Protein AF-A0A519L289-F1 (afdb_monomer_lite)

Foldseek 3Di:
DDPADQLLVLLVVADWDWDWADDDVDTDTEIAGPQAASLLVVLLLVVLVVVVFDDPDPHRLLRSLLVVLVVLDVDNSLSSSRSSCLRLLQKDWFAFQAADPDAAQALVDPVSLVVLVVVLVVLVCLVCQLVLLVQLLVLLLQLLVQLVPDDDDSVLSLDCVNRVSNVVSVVSNVVSPHDPVSSNCSSVPDRDDDDRDDRDDDGAYEYAYAPVCLVVPHPSVVSQVSCVVSNRYDYDHDSVVSVLSNQQNVFIEMEGELVSQCVSQPPCSLVNLLSVLQSVLCSGCPNQPGEHAYEYFCLVLVLLLVLDPDSVVVSVVSVVSSCVSHPYHYHHGTDGPSRCSNSLGDPDDQWDWDADPVGDIDIFGDPSNLSNCVVVVHDSVVSRCLVVPDVALDVHPPRHPVNVVVVPDDPVNRVD

Radius of gyration: 27.36 Å; chains: 1; bounding box: 69×48×69 Å

Structure (mmCIF, N/CA/C/O backbone):
data_AF-A0A519L289-F1
#
_entry.id   AF-A0A519L289-F1
#
loop_
_atom_site.group_PDB
_atom_site.id
_atom_site.type_symbol
_atom_site.label_atom_id
_atom_site.label_alt_id
_atom_site.label_comp_id
_atom_site.label_asym_id
_atom_site.label_entity_id
_atom_site.label_seq_id
_atom_site.pdbx_PDB_ins_code
_atom_site.Cartn_x
_atom_site.Cartn_y
_atom_site.Cartn_z
_atom_site.occupancy
_atom_site.B_iso_or_equiv
_atom_site.auth_seq_id
_atom_site.auth_comp_id
_atom_site.auth_asym_id
_atom_site.auth_atom_id
_atom_site.pdbx_PDB_model_num
ATOM 1 N N . MET A 1 1 ? 25.784 -10.382 -25.552 1.00 38.22 1 MET A N 1
ATOM 2 C CA . MET A 1 1 ? 24.881 -9.246 -25.812 1.00 38.22 1 MET A CA 1
ATOM 3 C C . MET A 1 1 ? 23.466 -9.805 -25.763 1.00 38.22 1 MET A C 1
ATOM 5 O O . MET A 1 1 ? 23.050 -10.444 -26.722 1.00 38.22 1 MET A O 1
ATOM 9 N N . ARG A 1 2 ? 22.813 -9.767 -24.593 1.00 38.59 2 ARG A N 1
ATOM 10 C CA . ARG A 1 2 ? 21.426 -10.245 -24.469 1.00 38.59 2 ARG A CA 1
ATOM 11 C C . ARG A 1 2 ? 20.527 -9.239 -25.206 1.00 38.59 2 ARG A C 1
ATOM 13 O O . ARG A 1 2 ? 20.787 -8.045 -25.073 1.00 38.59 2 ARG A O 1
ATOM 20 N N . PRO A 1 3 ? 19.561 -9.675 -26.032 1.00 48.47 3 PRO A N 1
ATOM 21 C CA . PRO A 1 3 ? 18.599 -8.754 -26.621 1.00 48.47 3 PRO A CA 1
ATOM 22 C C . PRO A 1 3 ? 17.762 -8.159 -25.487 1.00 48.47 3 PRO A C 1
ATOM 24 O O . PRO A 1 3 ? 17.042 -8.894 -24.819 1.00 48.47 3 PRO A O 1
ATOM 27 N N . GLN A 1 4 ? 17.911 -6.856 -25.248 1.00 57.19 4 GLN A N 1
ATOM 28 C CA . GLN A 1 4 ? 17.069 -6.120 -24.309 1.00 57.19 4 GLN A CA 1
ATOM 29 C C . GLN A 1 4 ? 15.608 -6.195 -24.792 1.00 57.19 4 GLN A C 1
ATOM 31 O O . GLN A 1 4 ? 15.364 -6.061 -26.001 1.00 57.19 4 GLN A O 1
ATOM 36 N N . PRO A 1 5 ? 14.636 -6.440 -23.903 1.00 57.66 5 PRO A N 1
ATOM 37 C CA . PRO A 1 5 ? 13.228 -6.354 -24.225 1.00 57.66 5 PRO A CA 1
ATOM 38 C C . PRO A 1 5 ? 12.934 -4.936 -24.705 1.00 57.66 5 PRO A C 1
ATOM 40 O O . PRO A 1 5 ? 13.325 -3.950 -24.090 1.00 57.66 5 PRO A O 1
ATOM 43 N N . ARG A 1 6 ? 12.246 -4.854 -25.841 1.00 83.81 6 ARG A N 1
ATOM 44 C CA . ARG A 1 6 ? 11.743 -3.596 -26.385 1.00 83.81 6 ARG A CA 1
ATOM 45 C C . ARG A 1 6 ? 10.299 -3.449 -25.934 1.00 83.81 6 ARG A C 1
ATOM 47 O O . ARG A 1 6 ? 9.391 -3.903 -26.635 1.00 83.81 6 ARG A O 1
ATOM 54 N N . PHE A 1 7 ? 10.086 -2.886 -24.748 1.00 92.44 7 PHE A N 1
ATOM 55 C CA . PHE A 1 7 ? 8.760 -2.548 -24.225 1.00 92.44 7 PHE A CA 1
ATOM 56 C C . PHE A 1 7 ? 7.954 -1.740 -25.244 1.00 92.44 7 PHE A C 1
ATOM 58 O O . PHE A 1 7 ? 6.756 -1.972 -25.387 1.00 92.44 7 PHE A O 1
ATOM 65 N N . ALA A 1 8 ? 8.607 -0.883 -26.032 1.00 91.81 8 ALA A N 1
ATOM 66 C CA . ALA A 1 8 ? 7.981 -0.163 -27.137 1.00 91.81 8 ALA A CA 1
ATOM 67 C C . ALA A 1 8 ? 7.302 -1.098 -28.152 1.00 91.81 8 ALA A C 1
ATOM 69 O O . ALA A 1 8 ? 6.181 -0.831 -28.580 1.00 91.81 8 ALA A O 1
ATOM 70 N N . VAL A 1 9 ? 7.925 -2.231 -28.496 1.00 90.88 9 VAL A N 1
ATOM 71 C CA . VAL A 1 9 ? 7.320 -3.232 -29.389 1.00 90.88 9 VAL A CA 1
ATOM 72 C C . VAL A 1 9 ? 6.119 -3.891 -28.711 1.00 90.88 9 VAL A C 1
ATOM 74 O O . VAL A 1 9 ? 5.055 -3.986 -29.318 1.00 90.88 9 VAL A O 1
ATOM 77 N N . LEU A 1 10 ? 6.245 -4.283 -27.441 1.00 89.56 10 LEU A N 1
ATOM 78 C CA . LEU A 1 10 ? 5.144 -4.900 -26.690 1.00 89.56 10 LEU A CA 1
ATOM 79 C C . LEU A 1 10 ? 3.942 -3.953 -26.562 1.00 89.56 10 LEU A C 1
ATOM 81 O O . LEU A 1 10 ? 2.804 -4.366 -26.774 1.00 89.56 10 LEU A O 1
ATOM 85 N N . ALA A 1 11 ? 4.189 -2.664 -26.327 1.00 89.88 11 ALA A N 1
ATOM 86 C CA . ALA A 1 11 ? 3.152 -1.643 -26.239 1.00 89.88 11 ALA A CA 1
ATOM 87 C C . ALA A 1 11 ? 2.329 -1.513 -27.525 1.00 89.88 11 ALA A C 1
ATOM 89 O O . ALA A 1 11 ? 1.141 -1.199 -27.441 1.00 89.88 11 ALA A O 1
ATOM 90 N N . THR A 1 12 ? 2.907 -1.780 -28.702 1.00 88.06 12 THR A N 1
ATOM 91 C CA . THR A 1 12 ? 2.154 -1.780 -29.971 1.00 88.06 12 THR A CA 1
ATOM 92 C C . THR A 1 12 ? 1.221 -2.981 -30.132 1.00 88.06 12 THR A C 1
ATOM 94 O O . THR A 1 12 ? 0.258 -2.887 -30.888 1.00 88.06 12 THR A O 1
ATOM 97 N N . ALA A 1 13 ? 1.476 -4.085 -29.422 1.00 87.25 13 ALA A N 1
ATOM 98 C CA . ALA A 1 13 ? 0.703 -5.322 -29.526 1.00 87.25 13 ALA A CA 1
ATOM 99 C C . ALA A 1 13 ? -0.449 -5.421 -28.509 1.00 87.25 13 ALA A C 1
ATOM 101 O O . ALA A 1 13 ? -1.345 -6.247 -28.687 1.00 87.25 13 ALA A O 1
ATOM 102 N N . VAL A 1 14 ? -0.440 -4.602 -27.451 1.00 87.81 14 VAL A N 1
ATOM 103 C CA . VAL A 1 14 ? -1.492 -4.612 -26.424 1.00 87.81 14 VAL A CA 1
ATOM 104 C C . VAL A 1 14 ? -2.825 -4.137 -26.993 1.00 87.81 14 VAL A C 1
ATOM 106 O O . VAL A 1 14 ? -2.904 -3.090 -27.641 1.00 87.81 14 VAL A O 1
ATOM 109 N N . ARG A 1 15 ? -3.881 -4.911 -26.717 1.00 90.75 15 ARG A N 1
ATOM 110 C CA . ARG A 1 15 ? -5.258 -4.546 -27.055 1.00 90.75 15 ARG A CA 1
ATOM 111 C C . ARG A 1 15 ? -5.734 -3.408 -26.170 1.00 90.75 15 ARG A C 1
ATOM 113 O O . ARG A 1 15 ? -5.501 -3.407 -24.964 1.00 90.75 15 ARG A O 1
ATOM 120 N N . ARG A 1 16 ? -6.387 -2.436 -26.797 1.00 92.12 16 ARG A N 1
ATOM 121 C CA . ARG A 1 16 ? -6.872 -1.225 -26.148 1.00 92.12 16 ARG A CA 1
ATOM 122 C C . ARG A 1 16 ? -8.263 -0.906 -26.663 1.00 92.12 16 ARG A C 1
ATOM 124 O O . ARG A 1 16 ? -8.524 -1.072 -27.855 1.00 92.12 16 ARG A O 1
ATOM 131 N N . SER A 1 17 ? -9.114 -0.425 -25.776 1.00 90.44 17 SER A N 1
ATOM 132 C CA . SER A 1 17 ? -10.493 -0.048 -26.066 1.00 90.44 17 SER A CA 1
ATOM 133 C C . SER A 1 17 ? -10.760 1.363 -25.563 1.00 90.44 17 SER A C 1
ATOM 135 O O . SER A 1 17 ? -10.142 1.813 -24.598 1.00 90.44 17 SER A O 1
ATOM 137 N N . VAL A 1 18 ? -11.668 2.068 -26.234 1.00 91.50 18 VAL A N 1
ATOM 138 C CA . VAL A 1 18 ? -12.177 3.346 -25.732 1.00 91.50 18 VAL A CA 1
ATOM 139 C C . VAL A 1 18 ? -13.091 3.053 -24.547 1.00 91.50 18 VAL A C 1
ATOM 141 O O . VAL A 1 18 ? -13.967 2.195 -24.650 1.00 91.50 18 VAL A O 1
ATOM 144 N N . ARG A 1 19 ? -12.865 3.748 -23.434 1.00 88.50 19 ARG A N 1
ATOM 145 C CA . ARG A 1 19 ? -13.715 3.739 -22.242 1.00 88.50 19 ARG A CA 1
ATOM 146 C C . ARG A 1 19 ? -14.268 5.138 -21.995 1.00 88.50 19 ARG A C 1
ATOM 148 O O . ARG A 1 19 ? -13.546 6.119 -22.175 1.00 88.50 19 ARG A O 1
ATOM 155 N N . GLU A 1 20 ? -15.531 5.221 -21.589 1.00 90.00 20 GLU A N 1
ATOM 156 C CA . GLU A 1 20 ? -16.159 6.467 -21.143 1.00 90.00 20 GLU A CA 1
ATOM 157 C C . GLU A 1 20 ? -15.975 6.604 -19.631 1.00 90.00 20 GLU A C 1
ATOM 159 O O . GLU A 1 20 ? -16.410 5.745 -18.874 1.00 90.00 20 GLU A O 1
ATOM 164 N N . ILE A 1 21 ? -15.327 7.681 -19.196 1.00 88.50 21 ILE A N 1
ATOM 165 C CA . ILE A 1 21 ? -15.011 7.936 -17.790 1.00 88.50 21 ILE A CA 1
ATOM 166 C C . ILE A 1 21 ? -15.778 9.167 -17.316 1.00 88.50 21 ILE A C 1
ATOM 168 O O . ILE A 1 21 ? -15.674 10.249 -17.910 1.00 88.50 21 ILE A O 1
ATOM 172 N N . GLU A 1 22 ? -16.536 9.021 -16.228 1.00 86.62 22 GLU A N 1
ATOM 173 C CA . GLU A 1 22 ? -17.243 10.132 -15.598 1.00 86.62 22 GLU A CA 1
ATOM 174 C C . GLU A 1 22 ? -16.278 10.982 -14.763 1.00 86.62 22 GLU A C 1
ATOM 176 O O . GLU A 1 22 ? -15.538 10.516 -13.906 1.00 86.62 22 GLU A O 1
ATOM 181 N N . ARG A 1 23 ? -16.272 12.285 -15.023 1.00 83.62 23 ARG A N 1
ATOM 182 C CA . ARG A 1 23 ? -15.476 13.289 -14.312 1.00 83.62 23 ARG A CA 1
ATOM 183 C C . ARG A 1 23 ? -16.412 14.356 -13.767 1.00 83.62 23 ARG A C 1
ATOM 185 O O . ARG A 1 23 ? -17.561 14.454 -14.189 1.00 83.62 23 ARG A O 1
ATOM 192 N N . ALA A 1 24 ? -15.908 15.216 -12.879 1.00 80.00 24 ALA A N 1
ATOM 193 C CA . ALA A 1 24 ? -16.676 16.312 -12.282 1.00 80.00 24 ALA A CA 1
ATOM 194 C C . ALA A 1 24 ? -17.359 17.205 -13.347 1.00 80.00 24 ALA A C 1
ATOM 196 O O . ALA A 1 24 ? -16.771 18.159 -13.856 1.00 80.00 24 ALA A O 1
ATOM 197 N N . GLY A 1 25 ? -18.610 16.872 -13.684 1.00 80.69 25 GLY A N 1
ATOM 198 C CA . GLY A 1 25 ? -19.451 17.569 -14.656 1.00 80.69 25 GLY A CA 1
ATOM 199 C C . GLY A 1 25 ? -19.248 17.214 -16.137 1.00 80.69 25 GLY A C 1
ATOM 200 O O . GLY A 1 25 ? -19.770 17.949 -16.976 1.00 80.69 25 GLY A O 1
ATOM 201 N N . ARG A 1 26 ? -18.509 16.152 -16.495 1.00 87.88 26 ARG A N 1
ATOM 202 C CA . ARG A 1 26 ? -18.347 15.725 -17.902 1.00 87.88 26 ARG A CA 1
ATOM 203 C C . ARG A 1 26 ? -17.992 14.245 -18.042 1.00 87.88 26 ARG A C 1
ATOM 205 O O . ARG A 1 26 ? -17.313 13.706 -17.180 1.00 87.88 26 ARG A O 1
ATOM 212 N N . LEU A 1 27 ? -18.356 13.646 -19.171 1.00 89.00 27 LEU A N 1
ATOM 213 C CA . LEU A 1 27 ? -17.805 12.367 -19.626 1.00 89.00 27 LEU A CA 1
ATOM 214 C C . LEU A 1 27 ? -16.598 12.636 -20.530 1.00 89.00 27 LEU A C 1
ATOM 216 O O . LEU A 1 27 ? -16.619 13.586 -21.319 1.00 89.00 27 LEU A O 1
ATOM 220 N N . ILE A 1 28 ? -15.548 11.832 -20.394 1.00 90.44 28 ILE A N 1
ATOM 221 C CA . ILE A 1 28 ? -14.391 11.837 -21.295 1.00 90.44 28 ILE A CA 1
ATOM 222 C C . ILE A 1 28 ? -14.197 10.444 -21.890 1.00 90.44 28 ILE A C 1
ATOM 224 O O . ILE A 1 28 ? -14.422 9.448 -21.211 1.00 90.44 28 ILE A O 1
ATOM 228 N N . GLU A 1 29 ? -13.757 10.374 -23.141 1.00 91.88 29 GLU A N 1
ATOM 229 C CA . GLU A 1 29 ? -13.362 9.120 -23.782 1.00 91.88 29 GLU A CA 1
ATOM 230 C C . GLU A 1 29 ? -11.849 8.934 -23.640 1.00 91.88 29 GLU A C 1
ATOM 232 O O . GLU A 1 29 ? -11.074 9.840 -23.950 1.00 91.88 29 GLU A O 1
ATOM 237 N N . VAL A 1 30 ? -11.417 7.768 -23.158 1.00 92.31 30 VAL A N 1
ATOM 238 C CA . VAL A 1 30 ? -9.998 7.453 -22.960 1.00 92.31 30 VAL A CA 1
ATOM 239 C C . VAL A 1 30 ? -9.682 6.092 -23.565 1.00 92.31 30 VAL A C 1
ATOM 241 O O . VAL A 1 30 ? -10.323 5.092 -23.252 1.00 92.31 30 VAL A O 1
ATOM 244 N N . LEU A 1 31 ? -8.662 6.034 -24.424 1.00 93.38 31 LEU A N 1
ATOM 245 C CA . LEU A 1 31 ? -8.140 4.776 -24.954 1.00 93.38 31 LEU A CA 1
ATOM 246 C C . LEU A 1 31 ? -7.186 4.133 -23.934 1.00 93.38 31 LEU A C 1
ATOM 248 O O . LEU A 1 31 ? -6.088 4.644 -23.698 1.00 93.38 31 LEU A O 1
ATOM 252 N N . THR A 1 32 ? -7.542 2.984 -23.364 1.00 92.06 32 THR A N 1
ATOM 253 C CA . THR A 1 32 ? -6.724 2.270 -22.361 1.00 92.06 32 THR A CA 1
ATOM 254 C C . THR A 1 32 ? -6.637 0.773 -22.656 1.00 92.06 32 THR A C 1
ATOM 256 O O . THR A 1 32 ? -7.392 0.276 -23.494 1.00 92.06 32 THR A O 1
ATOM 259 N N . PRO A 1 33 ? -5.673 0.040 -22.066 1.00 91.44 33 PRO A N 1
ATOM 260 C CA . PRO A 1 33 ? -5.675 -1.421 -22.111 1.00 91.44 33 PRO A CA 1
ATOM 261 C C . PRO A 1 33 ? -7.005 -2.014 -21.623 1.00 91.44 33 PRO A C 1
ATOM 263 O O . PRO A 1 33 ? -7.612 -1.502 -20.685 1.00 91.44 33 PRO A O 1
ATOM 266 N N . GLU A 1 34 ? -7.468 -3.083 -22.278 1.00 89.25 34 GLU A N 1
ATOM 267 C CA . GLU A 1 34 ? -8.793 -3.682 -22.012 1.00 89.25 34 GLU A CA 1
ATOM 268 C C . GLU A 1 34 ? -8.956 -4.158 -20.554 1.00 89.25 34 GLU A C 1
ATOM 270 O O . GLU A 1 34 ? -10.059 -4.126 -20.010 1.00 89.25 34 GLU A O 1
ATOM 275 N N . ASP A 1 35 ? -7.857 -4.576 -19.927 1.00 86.31 35 ASP A N 1
ATOM 276 C CA . ASP A 1 35 ? -7.769 -5.124 -18.572 1.00 86.31 35 ASP A CA 1
ATOM 277 C C . ASP A 1 35 ? -7.674 -4.060 -17.464 1.00 86.31 35 ASP A C 1
ATOM 279 O O . ASP A 1 35 ? -7.650 -4.401 -16.281 1.00 86.31 35 ASP A O 1
ATOM 283 N N . TRP A 1 36 ? -7.614 -2.773 -17.812 1.00 91.50 36 TRP A N 1
ATOM 284 C CA . TRP A 1 36 ? -7.616 -1.695 -16.825 1.00 91.50 36 TRP A CA 1
ATOM 285 C C . TRP A 1 36 ? -9.031 -1.404 -16.335 1.00 91.50 36 TRP A C 1
ATOM 287 O O . TRP A 1 36 ? -9.949 -1.290 -17.139 1.00 91.50 36 TRP A O 1
ATOM 297 N N . SER A 1 37 ? -9.187 -1.221 -15.024 1.00 91.31 37 SER A N 1
ATOM 298 C CA . SER A 1 37 ? -10.414 -0.679 -14.435 1.00 91.31 37 SER A CA 1
ATOM 299 C C . SER A 1 37 ? -10.574 0.813 -14.737 1.00 91.31 37 SER A C 1
ATOM 301 O O . SER A 1 37 ? -9.604 1.518 -15.056 1.00 91.31 37 SER A O 1
ATOM 303 N N . ASP A 1 38 ? -11.789 1.319 -14.574 1.00 91.44 38 ASP A N 1
ATOM 304 C CA . ASP A 1 38 ? -12.107 2.739 -14.679 1.00 91.44 38 ASP A CA 1
ATOM 305 C C . ASP A 1 38 ? -11.358 3.531 -13.605 1.00 91.44 38 ASP A C 1
ATOM 307 O O . ASP A 1 38 ? -10.685 4.508 -13.925 1.00 91.44 38 ASP A O 1
ATOM 311 N N . ALA A 1 39 ? -11.306 3.030 -12.365 1.00 91.00 39 ALA A N 1
ATOM 312 C CA . ALA A 1 39 ? -10.532 3.655 -11.287 1.00 91.00 39 ALA A CA 1
ATOM 313 C C . ALA A 1 39 ? -9.026 3.761 -11.610 1.00 91.00 39 ALA A C 1
ATOM 315 O O . ALA A 1 39 ? -8.376 4.761 -11.293 1.00 91.00 39 ALA A O 1
ATOM 316 N N . ARG A 1 40 ? -8.453 2.743 -12.269 1.00 93.50 40 ARG A N 1
ATOM 317 C CA . ARG A 1 40 ? -7.058 2.778 -12.736 1.00 93.50 40 ARG A CA 1
ATOM 318 C C . ARG A 1 40 ? -6.884 3.819 -13.839 1.00 93.50 40 ARG A C 1
ATOM 320 O O . ARG A 1 40 ? -5.917 4.579 -13.817 1.00 93.50 40 ARG A O 1
ATOM 327 N N . THR A 1 41 ? -7.818 3.863 -14.785 1.00 93.62 41 THR A N 1
ATOM 328 C CA . THR A 1 41 ? -7.829 4.836 -15.884 1.00 93.62 41 THR A CA 1
ATOM 329 C C . THR A 1 41 ? -7.925 6.271 -15.358 1.00 93.62 41 THR A C 1
ATOM 331 O O . THR A 1 41 ? -7.112 7.116 -15.733 1.00 93.62 41 THR A O 1
ATOM 334 N N . GLU A 1 42 ? -8.848 6.538 -14.435 1.00 93.25 42 GLU A N 1
ATOM 335 C CA . GLU A 1 42 ? -9.005 7.827 -13.759 1.00 93.25 42 GLU A CA 1
ATOM 336 C C . GLU A 1 42 ? -7.724 8.266 -13.054 1.00 93.25 42 GLU A C 1
ATOM 338 O O . GLU A 1 42 ? -7.288 9.401 -13.245 1.00 93.25 42 GLU A O 1
ATOM 343 N N . ALA A 1 43 ? -7.073 7.359 -12.320 1.00 95.00 43 ALA A N 1
ATOM 344 C CA . ALA A 1 43 ? -5.831 7.656 -11.612 1.00 95.00 43 ALA A CA 1
ATOM 345 C C . ALA A 1 43 ? -4.689 8.078 -12.551 1.00 95.00 43 ALA A C 1
ATOM 347 O O . ALA A 1 43 ? -3.848 8.903 -12.182 1.00 95.00 43 ALA A O 1
ATOM 348 N N . TRP A 1 44 ? -4.639 7.536 -13.772 1.00 95.81 44 TRP A N 1
ATOM 349 C CA . TRP A 1 44 ? -3.681 7.983 -14.785 1.00 95.81 44 TRP A CA 1
ATOM 350 C C . TRP A 1 44 ? -4.029 9.353 -15.364 1.00 95.81 44 TRP A C 1
ATOM 352 O O . TRP A 1 44 ? -3.125 10.158 -15.591 1.00 95.81 44 TRP A O 1
ATOM 362 N N . VAL A 1 45 ? -5.313 9.637 -15.585 1.00 93.75 45 VAL A N 1
ATOM 363 C CA . VAL A 1 45 ? -5.769 10.961 -16.036 1.00 93.75 45 VAL A CA 1
ATOM 364 C C . VAL A 1 45 ? -5.481 12.020 -14.967 1.00 93.75 45 VAL A C 1
ATOM 366 O O . VAL A 1 45 ? -4.991 13.099 -15.296 1.00 93.75 45 VAL A O 1
ATOM 369 N N . ASP A 1 46 ? -5.721 11.708 -13.692 1.00 94.50 46 ASP A N 1
ATOM 370 C CA . ASP A 1 46 ? -5.426 12.595 -12.561 1.00 94.50 46 ASP A CA 1
ATOM 371 C C . ASP A 1 46 ? -3.936 12.873 -12.427 1.00 94.50 46 ASP A C 1
ATOM 373 O O . ASP A 1 46 ? -3.531 14.024 -12.267 1.00 94.50 46 ASP A O 1
ATOM 377 N N . TRP A 1 47 ? -3.109 11.840 -12.569 1.00 95.81 47 TRP A N 1
ATOM 378 C CA . TRP A 1 47 ? -1.663 12.010 -12.615 1.00 95.81 47 TRP A CA 1
ATOM 379 C C . TRP A 1 47 ? -1.227 12.892 -13.782 1.00 95.81 47 TRP A C 1
ATOM 381 O O . TRP A 1 47 ? -0.440 13.815 -13.581 1.00 95.81 47 TRP A O 1
ATOM 391 N N . ALA A 1 48 ? -1.753 12.657 -14.985 1.00 94.88 48 ALA A N 1
ATOM 392 C CA . ALA A 1 48 ? -1.412 13.466 -16.146 1.00 94.88 48 ALA A CA 1
ATOM 393 C C . ALA A 1 48 ? -1.789 14.943 -15.933 1.00 94.88 48 ALA A C 1
ATOM 395 O O . ALA A 1 48 ? -0.979 15.826 -16.215 1.00 94.88 48 ALA A O 1
ATOM 396 N N . ALA A 1 49 ? -2.957 15.210 -15.344 1.00 93.81 49 ALA A N 1
ATOM 397 C CA . ALA A 1 49 ? -3.374 16.554 -14.958 1.00 93.81 49 ALA A CA 1
ATOM 398 C C . ALA A 1 49 ? -2.442 17.180 -13.911 1.00 93.81 49 ALA A C 1
ATOM 400 O O . ALA A 1 49 ? -2.008 18.316 -14.077 1.00 93.81 49 ALA A O 1
ATOM 401 N N . ALA A 1 50 ? -2.096 16.436 -12.858 1.00 94.44 50 ALA A N 1
ATOM 402 C CA . ALA A 1 50 ? -1.214 16.905 -11.790 1.00 94.44 50 ALA A CA 1
ATOM 403 C C . ALA A 1 50 ? 0.223 17.186 -12.266 1.00 94.44 50 ALA A C 1
ATOM 405 O O . ALA A 1 50 ? 0.941 17.948 -11.624 1.00 94.44 50 ALA A O 1
ATOM 406 N N . GLN A 1 51 ? 0.651 16.569 -13.371 1.00 94.12 51 GLN A N 1
ATOM 407 C CA . GLN A 1 51 ? 1.968 16.762 -13.986 1.00 94.12 51 GLN A CA 1
ATOM 408 C C . GLN A 1 51 ? 1.962 17.784 -15.139 1.00 94.12 51 GLN A C 1
ATOM 410 O O . GLN A 1 51 ? 2.958 17.890 -15.868 1.00 94.12 51 GLN A O 1
ATOM 415 N N . ASP A 1 52 ? 0.855 18.507 -15.346 1.00 94.75 52 ASP A N 1
ATOM 416 C CA . ASP A 1 52 ? 0.663 19.419 -16.480 1.00 94.75 52 ASP A CA 1
ATOM 417 C C . ASP A 1 52 ? 1.007 18.742 -17.827 1.00 94.75 52 ASP A C 1
ATOM 419 O O . ASP A 1 52 ? 1.749 19.279 -18.662 1.00 94.75 52 ASP A O 1
ATOM 423 N N . LEU A 1 53 ? 0.558 17.496 -18.010 1.00 94.81 53 LEU A N 1
ATOM 424 C CA . LEU A 1 53 ? 0.709 16.728 -19.248 1.00 94.81 53 LEU A CA 1
ATOM 425 C C . LEU A 1 53 ? -0.516 16.929 -20.164 1.00 94.81 53 LEU A C 1
ATOM 427 O O . LEU A 1 53 ? -1.573 17.338 -19.684 1.00 94.81 53 LEU A O 1
ATOM 431 N N . PRO A 1 54 ? -0.397 16.672 -21.481 1.00 90.25 54 PRO A N 1
ATOM 432 C CA . PRO A 1 54 ? -1.512 16.821 -22.418 1.00 90.25 54 PRO A CA 1
ATOM 433 C C . PRO A 1 54 ? -2.723 15.951 -22.046 1.00 90.25 54 PRO A C 1
ATOM 435 O O . PRO A 1 54 ? -2.561 14.781 -21.696 1.00 90.25 54 PRO A O 1
ATOM 438 N N . LEU A 1 55 ? -3.927 16.528 -22.144 1.00 86.38 55 LEU A N 1
ATOM 439 C CA . LEU A 1 55 ? -5.213 15.881 -21.819 1.00 86.38 55 LEU A CA 1
ATOM 440 C C . LEU A 1 55 ? -6.274 16.038 -22.924 1.00 86.38 55 LEU A C 1
ATOM 442 O O . LEU A 1 55 ? -7.443 15.729 -22.706 1.00 86.38 55 LEU A O 1
ATOM 446 N N . ASP A 1 56 ? -5.901 16.597 -24.070 1.00 82.06 56 ASP A N 1
ATOM 447 C CA . ASP A 1 56 ? -6.800 17.042 -25.138 1.00 82.06 56 ASP A CA 1
ATOM 448 C C . ASP A 1 56 ? -6.762 16.165 -26.400 1.00 82.06 56 ASP A C 1
ATOM 450 O O . ASP A 1 56 ? -7.606 16.339 -27.279 1.00 82.06 56 ASP A O 1
ATOM 454 N N . GLY A 1 57 ? -5.823 15.219 -26.490 1.00 79.31 57 GLY A N 1
ATOM 455 C CA . GLY A 1 57 ? -5.712 14.283 -27.608 1.00 79.31 57 GLY A CA 1
ATOM 456 C C . GLY A 1 57 ? -6.611 13.046 -27.505 1.00 79.31 57 GLY A C 1
ATOM 457 O O . GLY A 1 57 ? -7.081 12.670 -26.432 1.00 79.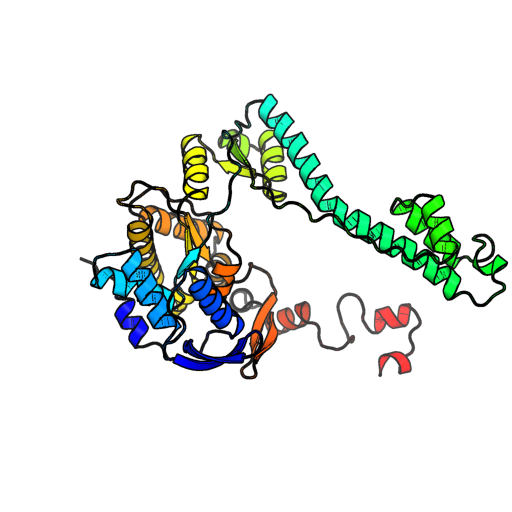31 57 GLY A O 1
ATOM 458 N N . GLU A 1 58 ? -6.800 12.369 -28.645 1.00 82.06 58 GLU A N 1
ATOM 459 C CA . GLU A 1 58 ? -7.600 11.134 -28.768 1.00 82.06 58 GLU A CA 1
ATOM 460 C C . GLU A 1 58 ? -6.988 9.945 -27.997 1.00 82.06 58 GLU A C 1
ATOM 462 O O . GLU A 1 58 ? -7.697 9.041 -27.557 1.00 82.06 58 GLU A O 1
ATOM 467 N N . ASP A 1 59 ? -5.662 9.936 -27.812 1.00 89.50 59 ASP A N 1
ATOM 468 C CA . ASP A 1 59 ? -4.922 8.915 -27.060 1.00 89.50 59 ASP A CA 1
ATOM 469 C C . ASP A 1 59 ? -4.139 9.559 -25.906 1.00 89.50 59 ASP A C 1
ATOM 471 O O . ASP A 1 59 ? -2.902 9.554 -25.865 1.00 89.50 59 ASP A O 1
ATOM 475 N N . LEU A 1 60 ? -4.898 10.123 -24.965 1.00 91.44 60 LEU A N 1
ATOM 476 C CA . LEU A 1 60 ? -4.408 10.869 -23.805 1.00 91.44 60 LEU A CA 1
ATOM 477 C C . LEU A 1 60 ? -3.289 10.141 -23.054 1.00 91.44 60 LEU A C 1
ATOM 479 O O . LEU A 1 60 ? -2.237 10.720 -22.801 1.00 91.44 60 LEU A O 1
ATOM 483 N N . ILE A 1 61 ? -3.477 8.857 -22.728 1.00 92.19 61 ILE A N 1
ATOM 484 C CA . ILE A 1 61 ? -2.490 8.083 -21.962 1.00 92.19 61 ILE A CA 1
ATOM 485 C C . ILE A 1 61 ? -1.174 7.944 -22.730 1.00 92.19 61 ILE A C 1
ATOM 487 O O . ILE A 1 61 ? -0.101 8.112 -22.144 1.00 92.19 61 ILE A O 1
ATOM 491 N N . SER A 1 62 ? -1.220 7.665 -24.038 1.00 92.19 62 SER A N 1
ATOM 492 C CA . SER A 1 62 ? 0.011 7.555 -24.831 1.00 92.19 62 SER A CA 1
ATOM 493 C C . SER A 1 62 ? 0.694 8.907 -25.007 1.00 92.19 62 SER A C 1
ATOM 495 O O . SER A 1 62 ? 1.922 8.974 -24.986 1.00 92.19 62 SER A O 1
ATOM 497 N N . GLU A 1 63 ? -0.070 9.983 -25.192 1.00 94.19 63 GLU A N 1
ATOM 498 C CA . GLU A 1 63 ? 0.472 11.337 -25.309 1.00 94.19 63 GLU A CA 1
ATOM 499 C C . GLU A 1 63 ? 1.122 11.802 -24.010 1.00 94.19 63 GLU A C 1
ATOM 501 O O . GLU A 1 63 ? 2.302 12.156 -24.031 1.00 94.19 63 GLU A O 1
ATOM 506 N N . ALA A 1 64 ? 0.420 11.689 -22.881 1.00 95.44 64 ALA A N 1
ATOM 507 C CA . ALA A 1 64 ? 0.955 11.999 -21.562 1.00 95.44 64 ALA A CA 1
ATOM 508 C C . ALA A 1 64 ? 2.227 11.190 -21.266 1.00 95.44 64 ALA A C 1
ATOM 510 O O . ALA A 1 64 ? 3.235 11.761 -20.851 1.00 95.44 64 ALA A O 1
ATOM 511 N N . SER A 1 65 ? 2.227 9.885 -21.565 1.00 95.38 65 SER A N 1
ATOM 512 C CA . SER A 1 65 ? 3.396 9.015 -21.371 1.00 95.38 65 SER A CA 1
ATOM 513 C C . SER A 1 65 ? 4.595 9.445 -22.220 1.00 95.38 65 SER A C 1
ATOM 515 O O . SER A 1 65 ? 5.716 9.509 -21.716 1.00 95.38 65 SER A O 1
ATOM 517 N N . ARG A 1 66 ? 4.381 9.780 -23.502 1.00 95.38 66 ARG A N 1
ATOM 518 C CA . ARG A 1 66 ? 5.448 10.269 -24.395 1.00 95.38 66 ARG A CA 1
ATOM 519 C C . ARG A 1 66 ? 5.992 11.618 -23.945 1.00 95.38 66 ARG A C 1
ATOM 521 O O . ARG A 1 66 ? 7.205 11.798 -23.918 1.00 95.38 66 ARG A O 1
ATOM 528 N N . THR A 1 67 ? 5.119 12.558 -23.582 1.00 96.12 67 THR A N 1
ATOM 529 C CA . THR A 1 67 ? 5.534 13.881 -23.103 1.00 96.12 67 THR A CA 1
ATOM 530 C C . THR A 1 67 ? 6.291 13.775 -21.786 1.00 96.12 67 THR A C 1
ATOM 532 O O . THR A 1 67 ? 7.328 14.416 -21.638 1.00 96.12 67 THR A O 1
ATOM 535 N N . PHE A 1 68 ? 5.829 12.940 -20.852 1.00 95.38 68 PHE A N 1
ATOM 536 C CA . PHE A 1 68 ? 6.557 12.659 -19.619 1.00 95.38 68 PHE A CA 1
ATOM 537 C C . PHE A 1 68 ? 7.946 12.090 -19.918 1.00 95.38 68 PHE A C 1
ATOM 539 O O . PHE A 1 68 ? 8.937 12.601 -19.399 1.00 95.38 68 PHE A O 1
ATOM 546 N N . ALA A 1 69 ? 8.035 11.077 -20.782 1.00 95.31 69 ALA A N 1
ATOM 547 C CA . ALA A 1 69 ? 9.306 10.439 -21.090 1.00 95.31 69 ALA A CA 1
ATOM 548 C C . ALA A 1 69 ? 10.296 11.394 -21.771 1.00 95.31 69 ALA A C 1
ATOM 550 O O . ALA A 1 69 ? 11.450 11.461 -21.361 1.00 95.31 69 ALA A O 1
ATOM 551 N N . ALA A 1 70 ? 9.835 12.201 -22.730 1.00 94.81 70 ALA A N 1
ATOM 552 C CA . ALA A 1 70 ? 10.660 13.202 -23.406 1.00 94.81 70 ALA A CA 1
ATOM 553 C C . ALA A 1 70 ? 11.162 14.317 -22.467 1.00 94.81 70 ALA A C 1
ATOM 555 O O . ALA A 1 70 ? 12.207 14.910 -22.723 1.00 94.81 70 ALA A O 1
ATOM 556 N N . ARG A 1 71 ? 10.439 14.616 -21.374 1.00 94.06 71 ARG A N 1
ATOM 557 C CA . ARG A 1 71 ? 10.902 15.566 -20.343 1.00 94.06 71 ARG A CA 1
ATOM 558 C C . ARG A 1 71 ? 12.077 15.021 -19.529 1.00 94.06 71 ARG A C 1
ATOM 560 O O . ARG A 1 71 ? 12.899 15.812 -19.082 1.00 94.06 71 ARG A O 1
ATOM 567 N N . HIS A 1 72 ? 12.135 13.706 -19.324 1.00 91.12 72 HIS A N 1
ATOM 568 C CA . HIS A 1 72 ? 13.132 13.062 -18.461 1.00 91.12 72 HIS A CA 1
ATOM 569 C C . HIS A 1 72 ? 14.292 12.447 -19.243 1.00 91.12 72 HIS A C 1
ATOM 571 O O . HIS A 1 72 ? 15.376 12.284 -18.695 1.00 91.12 72 HIS A O 1
ATOM 577 N N . CYS A 1 73 ? 14.090 12.119 -20.520 1.00 89.94 73 CYS A N 1
ATOM 578 C CA . CYS A 1 73 ? 15.101 11.490 -21.351 1.00 89.94 73 CYS A CA 1
ATOM 579 C C . CYS A 1 73 ? 15.211 12.191 -22.717 1.00 89.94 73 CYS A C 1
ATOM 581 O O . CYS A 1 73 ? 14.234 12.210 -23.470 1.00 89.94 73 CYS A O 1
ATOM 583 N N . PRO A 1 74 ? 16.386 12.752 -23.064 1.00 87.25 74 PRO A N 1
ATOM 584 C CA . PRO A 1 74 ? 16.604 13.380 -24.364 1.00 87.25 74 PRO A CA 1
ATOM 585 C C . PRO A 1 74 ? 16.825 12.369 -25.502 1.00 87.25 74 PRO A C 1
ATOM 587 O O . PRO A 1 74 ? 16.666 12.734 -26.665 1.00 87.25 74 PRO A O 1
ATOM 590 N N . ASP A 1 75 ? 17.209 11.122 -25.199 1.00 91.62 75 ASP A N 1
ATOM 591 C CA . ASP A 1 75 ? 17.340 10.065 -26.207 1.00 91.62 75 ASP A CA 1
ATOM 592 C C . ASP A 1 75 ? 15.950 9.550 -26.603 1.00 91.62 75 ASP A C 1
ATOM 594 O O . ASP A 1 75 ? 15.219 8.996 -25.783 1.00 91.62 75 ASP A O 1
ATOM 598 N N . GLU A 1 76 ? 15.576 9.726 -27.873 1.00 91.69 76 GLU A N 1
ATOM 599 C CA . GLU A 1 76 ? 14.243 9.361 -28.368 1.00 91.69 76 GLU A CA 1
ATOM 600 C C . GLU A 1 76 ? 13.942 7.859 -28.252 1.00 91.69 76 GLU A C 1
ATOM 602 O O . GLU A 1 76 ? 12.789 7.477 -28.044 1.00 91.69 76 GLU A O 1
ATOM 607 N N . GLY A 1 77 ? 14.957 6.998 -28.380 1.00 91.81 77 GLY A N 1
ATOM 608 C CA . GLY A 1 77 ? 14.796 5.551 -28.266 1.00 91.81 77 GLY A CA 1
ATOM 609 C C . GLY A 1 77 ? 14.501 5.140 -26.828 1.00 91.81 77 GLY A C 1
ATOM 610 O O . GLY A 1 77 ? 13.535 4.422 -26.576 1.00 91.81 77 GLY A O 1
ATOM 611 N N . VAL A 1 78 ? 15.286 5.652 -25.881 1.00 91.62 78 VAL A N 1
ATOM 612 C CA . VAL A 1 78 ? 15.084 5.411 -24.445 1.00 91.62 78 VAL A CA 1
ATOM 613 C C . VAL A 1 78 ? 13.775 6.043 -23.963 1.00 91.62 78 VAL A C 1
ATOM 615 O O . VAL A 1 78 ? 13.021 5.401 -23.232 1.00 91.62 78 VAL A O 1
ATOM 618 N N . ALA A 1 79 ? 13.433 7.248 -24.430 1.00 94.56 79 ALA A N 1
ATOM 619 C CA . ALA A 1 79 ? 12.154 7.888 -24.129 1.00 94.56 79 ALA A CA 1
ATOM 620 C C . ALA A 1 79 ? 10.958 7.068 -24.649 1.00 94.56 79 ALA A C 1
ATOM 622 O O . ALA A 1 79 ? 9.940 6.958 -23.964 1.00 94.56 79 ALA A O 1
ATOM 623 N N . ALA A 1 80 ? 11.068 6.454 -25.831 1.00 95.06 80 ALA A N 1
ATOM 624 C CA . ALA A 1 80 ? 10.026 5.577 -26.359 1.00 95.06 80 ALA A CA 1
ATOM 625 C C . ALA A 1 80 ? 9.849 4.306 -25.512 1.00 95.06 80 ALA A C 1
ATOM 627 O O . ALA A 1 80 ? 8.712 3.910 -25.246 1.00 95.06 80 ALA A O 1
ATOM 628 N N . GLU A 1 81 ? 10.946 3.692 -25.058 1.00 95.88 81 GLU A N 1
ATOM 629 C CA . GLU A 1 81 ? 10.898 2.546 -24.142 1.00 95.88 81 GLU A CA 1
ATOM 630 C C . GLU A 1 81 ? 10.277 2.941 -22.796 1.00 95.88 81 GLU A C 1
ATOM 632 O O . GLU A 1 81 ? 9.344 2.287 -22.334 1.00 95.88 81 GLU A O 1
ATOM 637 N N . LEU A 1 82 ? 10.696 4.063 -22.206 1.00 95.69 82 LEU A N 1
ATOM 638 C CA . LEU A 1 82 ? 10.144 4.571 -20.949 1.00 95.69 82 LEU A CA 1
ATOM 639 C C . LEU A 1 82 ? 8.636 4.844 -21.055 1.00 95.69 82 LEU A C 1
ATOM 641 O O . LEU A 1 82 ? 7.861 4.357 -20.229 1.00 95.69 82 LEU A O 1
ATOM 645 N N . ALA A 1 83 ? 8.199 5.552 -22.101 1.00 96.25 83 ALA A N 1
ATOM 646 C CA . ALA A 1 83 ? 6.784 5.819 -22.359 1.00 96.25 83 ALA A CA 1
ATOM 647 C C . ALA A 1 83 ? 5.971 4.527 -22.533 1.00 96.25 83 ALA A C 1
ATOM 649 O O . ALA A 1 83 ? 4.816 4.451 -22.109 1.00 96.25 83 ALA A O 1
ATOM 650 N N . ALA A 1 84 ? 6.568 3.496 -23.134 1.00 96.38 84 ALA A N 1
ATOM 651 C CA . ALA A 1 84 ? 5.928 2.200 -23.286 1.00 96.38 84 ALA A CA 1
ATOM 652 C C . ALA A 1 84 ? 5.678 1.515 -21.937 1.00 96.38 84 ALA A C 1
ATOM 654 O O . ALA A 1 84 ? 4.611 0.931 -21.758 1.00 96.38 84 ALA A O 1
ATOM 655 N N . THR A 1 85 ? 6.595 1.629 -20.970 1.00 97.12 85 THR A N 1
ATOM 656 C CA . THR A 1 85 ? 6.400 1.049 -19.626 1.00 97.12 85 THR A CA 1
ATOM 657 C C . THR A 1 85 ? 5.210 1.664 -18.884 1.00 97.12 85 THR A C 1
ATOM 659 O O . THR A 1 85 ? 4.465 0.933 -18.228 1.00 97.12 85 THR A O 1
ATOM 662 N N . LEU A 1 86 ? 4.982 2.974 -19.052 1.00 96.38 86 LEU A N 1
ATOM 663 C CA . LEU A 1 86 ? 3.825 3.694 -18.504 1.00 96.38 86 LEU A CA 1
ATOM 664 C C . LEU A 1 86 ? 2.526 3.232 -19.167 1.00 96.38 86 LEU A C 1
ATOM 666 O O . LEU A 1 86 ? 1.583 2.822 -18.497 1.00 96.38 86 LEU A O 1
ATOM 670 N N . ARG A 1 87 ? 2.503 3.221 -20.505 1.00 94.56 87 ARG A N 1
ATOM 671 C CA . ARG A 1 87 ? 1.340 2.811 -21.306 1.00 94.56 87 ARG A CA 1
ATOM 672 C C . ARG A 1 87 ? 0.931 1.357 -21.067 1.00 94.56 87 ARG A C 1
ATOM 674 O O . ARG A 1 87 ? -0.252 1.039 -21.127 1.00 94.56 87 ARG A O 1
ATOM 681 N N . LEU A 1 88 ? 1.902 0.475 -20.844 1.00 94.38 88 LEU A N 1
ATOM 682 C CA . LEU A 1 88 ? 1.670 -0.926 -20.492 1.00 94.38 88 LEU A CA 1
ATOM 683 C C . LEU A 1 88 ? 1.241 -1.097 -19.027 1.00 94.38 88 LEU A C 1
ATOM 685 O O . LEU A 1 88 ? 0.818 -2.181 -18.641 1.00 94.38 88 LEU A O 1
ATOM 689 N N . GLY A 1 89 ? 1.366 -0.053 -18.203 1.00 95.25 89 GLY A N 1
ATOM 690 C CA . GLY A 1 89 ? 1.073 -0.124 -16.779 1.00 95.25 89 GLY A CA 1
ATOM 691 C C . GLY A 1 89 ? 2.046 -1.020 -16.014 1.00 95.25 89 GLY A C 1
ATOM 692 O O . GLY A 1 89 ? 1.654 -1.625 -15.020 1.00 95.25 89 GLY A O 1
ATOM 693 N N . LEU A 1 90 ? 3.292 -1.125 -16.490 1.00 96.81 90 LEU A N 1
ATOM 694 C CA . LEU A 1 90 ? 4.363 -1.893 -15.846 1.00 96.81 90 LEU A CA 1
ATOM 695 C C . LEU A 1 90 ? 5.053 -1.092 -14.748 1.00 96.81 90 LEU A C 1
ATOM 697 O O . LEU A 1 90 ? 5.530 -1.664 -13.773 1.00 96.81 90 LEU A O 1
ATOM 701 N N . ALA A 1 91 ? 5.125 0.225 -14.921 1.00 97.56 91 ALA A N 1
ATOM 702 C CA . ALA A 1 91 ? 5.748 1.128 -13.974 1.00 97.56 91 ALA A CA 1
ATOM 703 C C . ALA A 1 91 ? 5.033 2.480 -13.961 1.00 97.56 91 ALA A C 1
ATOM 705 O O . ALA A 1 91 ? 4.368 2.855 -14.926 1.00 97.56 91 ALA A O 1
ATOM 706 N N . THR A 1 92 ? 5.179 3.218 -12.867 1.00 97.62 92 THR A N 1
ATOM 707 C CA . THR A 1 92 ? 4.703 4.599 -12.731 1.00 97.62 92 THR A CA 1
ATOM 708 C C . THR A 1 92 ? 5.658 5.384 -11.836 1.00 97.62 92 THR A C 1
ATOM 710 O O . THR A 1 92 ? 6.162 4.819 -10.860 1.00 97.62 92 THR A O 1
ATOM 713 N N . PRO A 1 93 ? 5.850 6.694 -12.074 1.00 96.50 93 PRO A N 1
ATOM 714 C CA . PRO A 1 93 ? 6.431 7.578 -11.076 1.00 96.50 93 PRO A CA 1
ATOM 715 C C . PRO A 1 93 ? 5.635 7.486 -9.774 1.00 96.50 93 PRO A C 1
ATOM 717 O O . PRO A 1 93 ? 4.398 7.368 -9.793 1.00 96.50 93 PRO A O 1
ATOM 720 N N . ALA A 1 94 ? 6.357 7.511 -8.662 1.00 96.56 94 ALA A N 1
ATOM 721 C CA . ALA A 1 94 ? 5.813 7.312 -7.332 1.00 96.56 94 ALA A CA 1
ATOM 722 C C . ALA A 1 94 ? 6.594 8.118 -6.294 1.00 96.56 94 ALA A C 1
ATOM 724 O O . ALA A 1 94 ? 7.767 8.443 -6.476 1.00 96.56 94 ALA A O 1
ATOM 725 N N . SER A 1 95 ? 5.938 8.400 -5.178 1.00 93.38 95 SER A N 1
ATOM 726 C CA . SER A 1 95 ? 6.555 9.041 -4.025 1.00 93.38 95 SER A CA 1
ATOM 727 C C . SER A 1 95 ? 7.334 8.011 -3.197 1.00 93.38 95 SER A C 1
ATOM 729 O O . SER A 1 95 ? 6.753 7.003 -2.774 1.00 93.38 95 SER A O 1
ATOM 731 N N . PRO A 1 96 ? 8.635 8.234 -2.929 1.00 94.06 96 PRO A N 1
ATOM 732 C CA . PRO A 1 96 ? 9.375 7.444 -1.952 1.00 94.06 96 PRO A CA 1
ATOM 733 C C . PRO A 1 96 ? 8.671 7.384 -0.596 1.00 94.06 96 PRO A C 1
ATOM 735 O O . PRO A 1 96 ? 7.934 8.299 -0.216 1.00 94.06 96 PRO A O 1
ATOM 738 N N . GLN A 1 97 ? 8.938 6.333 0.181 1.00 90.69 97 GLN A N 1
ATOM 739 C CA . GLN A 1 97 ? 8.519 6.321 1.577 1.00 90.69 97 GLN A CA 1
ATOM 740 C C . GLN A 1 97 ? 9.213 7.472 2.315 1.00 90.69 97 GLN A C 1
ATOM 742 O O . GLN A 1 97 ? 10.440 7.532 2.379 1.00 90.69 97 GLN A O 1
ATOM 747 N N . SER A 1 98 ? 8.424 8.375 2.900 1.00 90.56 98 SER A N 1
ATOM 748 C CA . SER A 1 98 ? 8.982 9.467 3.697 1.00 90.56 98 SER A CA 1
ATOM 749 C C . SER A 1 98 ? 9.723 8.934 4.925 1.00 90.56 98 SER A C 1
ATOM 751 O O . SER A 1 98 ? 9.310 7.956 5.550 1.00 90.56 98 SER A O 1
ATOM 753 N N . VAL A 1 99 ? 10.809 9.608 5.289 1.00 91.69 99 VAL A N 1
ATOM 754 C CA . VAL A 1 99 ? 11.578 9.364 6.513 1.00 91.69 99 VAL A CA 1
ATOM 755 C C . VAL A 1 99 ? 11.781 10.707 7.200 1.00 91.69 99 VAL A C 1
ATOM 757 O O . VAL A 1 99 ? 11.964 11.733 6.541 1.00 91.69 99 VAL A O 1
ATOM 760 N N . ALA A 1 100 ? 11.684 10.725 8.526 1.00 90.38 100 ALA A N 1
ATOM 761 C CA . ALA A 1 100 ? 11.850 11.934 9.312 1.00 90.38 100 ALA A CA 1
ATOM 762 C C . ALA A 1 100 ? 13.223 12.562 9.032 1.00 90.38 100 ALA A C 1
ATOM 764 O O . ALA A 1 100 ? 14.245 11.878 9.046 1.00 90.38 100 ALA A O 1
ATOM 765 N N . ALA A 1 101 ? 13.238 13.875 8.792 1.00 81.81 101 ALA A N 1
ATOM 766 C CA . ALA A 1 101 ? 14.457 14.643 8.559 1.00 81.81 101 ALA A CA 1
ATOM 767 C C . ALA A 1 101 ? 15.217 14.857 9.881 1.00 81.81 101 ALA A C 1
ATOM 769 O O . ALA A 1 101 ? 15.181 15.935 10.475 1.00 81.81 101 ALA A O 1
ATOM 770 N N . SER A 1 102 ? 15.853 13.798 10.370 1.00 81.75 102 SER A N 1
ATOM 771 C CA . SER A 1 102 ? 16.696 13.781 11.562 1.00 81.75 102 SER A CA 1
ATOM 772 C C . SER A 1 102 ? 17.845 12.801 11.375 1.00 81.75 102 SER A C 1
ATOM 774 O O . SER A 1 102 ? 17.748 11.883 10.560 1.00 81.75 102 SER A O 1
ATOM 776 N N . ASP A 1 103 ? 18.890 12.949 12.185 1.00 85.88 103 ASP A N 1
ATOM 777 C CA . ASP A 1 103 ? 19.951 11.949 12.263 1.00 85.88 103 ASP A CA 1
ATOM 778 C C . ASP A 1 103 ? 19.374 10.578 12.637 1.00 85.88 103 ASP A C 1
ATOM 780 O O . ASP A 1 103 ? 18.385 10.474 13.379 1.00 85.88 103 ASP A O 1
ATOM 784 N N . ALA A 1 104 ? 19.997 9.523 12.114 1.00 91.62 104 ALA A N 1
ATOM 785 C CA . ALA A 1 104 ? 19.585 8.163 12.406 1.00 91.62 104 ALA A CA 1
ATOM 786 C C . ALA A 1 104 ? 19.772 7.852 13.898 1.00 91.62 104 ALA A C 1
ATOM 788 O O . ALA A 1 104 ? 20.821 8.113 14.492 1.00 91.62 104 ALA A O 1
ATOM 789 N N . LEU A 1 105 ? 18.749 7.262 14.512 1.00 93.81 105 LEU A N 1
ATOM 790 C CA . LEU A 1 105 ? 18.775 6.886 15.920 1.00 93.81 105 LEU A CA 1
ATOM 791 C C . LEU A 1 105 ? 19.705 5.690 16.118 1.00 93.81 105 LEU A C 1
ATOM 793 O O . LEU A 1 105 ? 19.449 4.611 15.589 1.00 93.81 105 LEU A O 1
ATOM 797 N N . ILE A 1 106 ? 20.747 5.840 16.928 1.00 94.06 106 ILE A N 1
ATOM 798 C CA . ILE A 1 106 ? 21.619 4.720 17.290 1.00 94.06 106 ILE A CA 1
ATOM 799 C C . ILE A 1 106 ? 20.970 3.954 18.444 1.00 94.06 106 ILE A C 1
ATOM 801 O O . ILE A 1 106 ? 20.977 4.426 19.576 1.00 94.06 106 ILE A O 1
ATOM 805 N N . LEU A 1 107 ? 20.389 2.779 18.189 1.00 92.00 107 LEU A N 1
ATOM 806 C CA . LEU A 1 107 ? 19.583 2.077 19.204 1.00 92.00 107 LEU A CA 1
ATOM 807 C C . LEU A 1 107 ? 20.390 1.560 20.397 1.00 92.00 107 LEU A C 1
ATOM 809 O O . LEU A 1 107 ? 19.822 1.366 21.470 1.00 92.00 107 LEU A O 1
ATOM 813 N N . SER A 1 108 ? 21.701 1.380 20.234 1.00 89.50 108 SER A N 1
ATOM 814 C CA . SER A 1 108 ? 22.600 1.059 21.343 1.00 89.50 108 SER A CA 1
ATOM 815 C C . SER A 1 108 ? 22.844 2.245 22.287 1.00 89.50 108 SER A C 1
ATOM 817 O O . SER A 1 108 ? 23.342 2.033 23.392 1.00 89.50 108 SER A O 1
ATOM 819 N N . ASP A 1 109 ? 22.476 3.477 21.907 1.00 93.44 109 ASP A N 1
ATOM 820 C CA . ASP A 1 109 ? 22.472 4.631 22.808 1.00 93.44 109 ASP A CA 1
ATOM 821 C C . ASP A 1 109 ? 21.217 4.608 23.710 1.00 93.44 109 ASP A C 1
ATOM 823 O O . ASP A 1 109 ? 20.085 4.771 23.231 1.00 93.44 109 ASP A O 1
ATOM 827 N N . PRO A 1 110 ? 21.374 4.497 25.046 1.00 91.62 110 PRO A N 1
ATOM 828 C CA . PRO A 1 110 ? 20.251 4.529 25.979 1.00 91.62 110 PRO A CA 1
ATOM 829 C C . PRO A 1 110 ? 19.413 5.818 25.925 1.00 91.62 110 PRO A C 1
ATOM 831 O O . PRO A 1 110 ? 18.262 5.829 26.377 1.00 91.62 110 PRO A O 1
ATOM 834 N N . ALA A 1 111 ? 19.964 6.938 25.446 1.00 93.44 111 ALA A N 1
ATOM 835 C CA . ALA A 1 111 ? 19.199 8.166 25.242 1.00 93.44 111 ALA A CA 1
ATOM 836 C C . ALA A 1 111 ? 18.252 8.040 24.041 1.00 93.44 111 ALA A C 1
ATOM 838 O O . ALA A 1 111 ? 17.057 8.312 24.195 1.00 93.44 111 ALA A O 1
ATOM 839 N N . ALA A 1 112 ? 18.754 7.553 22.903 1.00 91.88 112 ALA A N 1
ATOM 840 C CA . ALA A 1 112 ? 17.956 7.290 21.708 1.00 91.88 112 ALA A CA 1
ATOM 841 C C . ALA A 1 112 ? 16.839 6.274 21.992 1.00 91.88 112 ALA A C 1
ATOM 843 O O . ALA A 1 112 ? 15.678 6.522 21.664 1.00 91.88 112 ALA A O 1
ATOM 844 N N . ALA A 1 113 ? 17.151 5.186 22.704 1.00 89.69 113 ALA A N 1
ATOM 845 C CA . ALA A 1 113 ? 16.168 4.168 23.068 1.00 89.69 113 ALA A CA 1
ATOM 846 C C . ALA A 1 113 ? 15.026 4.723 23.947 1.00 89.69 113 ALA A C 1
ATOM 848 O O . ALA A 1 113 ? 13.842 4.469 23.699 1.00 89.69 113 ALA A O 1
ATOM 849 N N . ARG A 1 114 ? 15.354 5.526 24.972 1.00 92.31 114 ARG A N 1
ATOM 850 C CA . ARG A 1 114 ? 14.341 6.169 25.834 1.00 92.31 114 ARG A CA 1
ATOM 851 C C . ARG A 1 114 ? 13.469 7.148 25.063 1.00 92.31 114 ARG A C 1
ATOM 853 O O . ARG A 1 114 ? 12.262 7.199 25.301 1.00 92.31 114 ARG A O 1
ATOM 860 N N . TRP A 1 115 ? 14.077 7.919 24.170 1.00 92.38 115 TRP A N 1
ATOM 861 C CA . TRP A 1 115 ? 13.359 8.867 23.335 1.00 92.38 115 TRP A CA 1
ATOM 862 C C . TRP A 1 115 ? 12.398 8.147 22.381 1.00 92.38 115 TRP A C 1
ATOM 864 O O . TRP A 1 115 ? 11.214 8.475 22.371 1.00 92.38 115 TRP A O 1
ATOM 874 N N . LEU A 1 116 ? 12.854 7.098 21.686 1.00 90.94 116 LEU A N 1
ATOM 875 C CA . LEU A 1 116 ? 12.029 6.324 20.753 1.00 90.94 116 LEU A CA 1
ATOM 876 C C . LEU A 1 116 ? 10.820 5.703 21.457 1.00 90.94 116 LEU A C 1
ATOM 878 O O . LEU A 1 116 ? 9.703 5.749 20.944 1.00 90.94 116 LEU A O 1
ATOM 882 N N . LYS A 1 117 ? 11.013 5.176 22.671 1.00 91.06 117 LYS A N 1
ATOM 883 C CA . LYS A 1 117 ? 9.916 4.645 23.487 1.00 91.06 117 LYS A CA 1
ATOM 884 C C . LYS A 1 117 ? 8.874 5.715 23.829 1.00 91.06 117 LYS A C 1
ATOM 886 O O . LYS A 1 117 ? 7.674 5.458 23.730 1.00 91.06 117 LYS A O 1
ATOM 891 N N . ALA A 1 118 ? 9.318 6.901 24.247 1.00 92.44 118 ALA A N 1
ATOM 892 C CA . ALA A 1 118 ? 8.421 8.011 24.566 1.00 92.44 118 ALA A CA 1
ATOM 893 C C . ALA A 1 118 ? 7.655 8.488 23.323 1.00 92.44 118 ALA A C 1
ATOM 895 O O . ALA A 1 118 ? 6.450 8.729 23.388 1.00 92.44 118 ALA A O 1
ATOM 896 N N . GLU A 1 119 ? 8.344 8.565 22.189 1.00 90.75 119 GLU A N 1
ATOM 897 C CA . GLU A 1 119 ? 7.783 8.994 20.915 1.00 90.75 119 GLU A CA 1
ATOM 898 C C . GLU A 1 119 ? 6.767 7.986 20.360 1.00 90.75 119 GLU A C 1
ATOM 900 O O . GLU A 1 119 ? 5.654 8.371 20.003 1.00 90.75 119 GLU A O 1
ATOM 905 N N . THR A 1 120 ? 7.078 6.688 20.404 1.00 89.69 120 THR A N 1
ATOM 906 C CA . THR A 1 120 ? 6.151 5.607 20.024 1.00 89.69 120 THR A CA 1
ATOM 907 C C . THR A 1 120 ? 4.890 5.643 20.891 1.00 89.69 120 THR A C 1
ATOM 909 O O . THR A 1 120 ? 3.771 5.596 20.382 1.00 89.69 120 THR A O 1
ATOM 912 N N . ALA A 1 121 ? 5.035 5.818 22.212 1.00 90.19 121 ALA A N 1
ATOM 913 C CA . ALA A 1 121 ? 3.893 5.950 23.117 1.00 90.19 121 ALA A CA 1
ATOM 914 C C . ALA A 1 121 ? 3.036 7.191 22.802 1.00 90.19 121 ALA A C 1
ATOM 916 O O . ALA A 1 121 ? 1.804 7.117 22.819 1.00 90.19 121 ALA A O 1
ATOM 917 N N . ARG A 1 122 ? 3.675 8.323 22.476 1.00 90.75 122 ARG A N 1
ATOM 918 C CA . ARG A 1 122 ? 2.999 9.567 22.086 1.00 90.75 122 ARG A CA 1
ATOM 919 C C . ARG A 1 122 ? 2.202 9.389 20.791 1.00 90.75 122 ARG A C 1
ATOM 921 O O . ARG A 1 122 ? 1.029 9.761 20.749 1.00 90.75 122 ARG A O 1
ATOM 928 N N . ARG A 1 123 ? 2.807 8.805 19.752 1.00 89.38 123 ARG A N 1
ATOM 929 C CA . ARG A 1 123 ? 2.155 8.556 18.456 1.00 89.38 123 ARG A CA 1
ATOM 930 C C . ARG A 1 123 ? 1.036 7.522 18.567 1.00 89.38 123 ARG A C 1
ATOM 932 O O . ARG A 1 123 ? -0.052 7.741 18.035 1.00 89.38 123 ARG A O 1
ATOM 939 N N . ARG A 1 124 ? 1.229 6.462 19.359 1.00 88.81 124 ARG A N 1
ATOM 940 C CA . ARG A 1 124 ? 0.172 5.493 19.691 1.00 88.81 124 ARG A CA 1
ATOM 941 C C . ARG A 1 124 ? -1.027 6.169 20.356 1.00 88.81 124 ARG A C 1
ATOM 943 O O . ARG A 1 124 ? -2.160 5.936 19.943 1.00 88.81 124 ARG A O 1
ATOM 950 N N . ALA A 1 125 ? -0.797 7.040 21.341 1.00 89.62 125 ALA A N 1
ATOM 951 C CA . ALA A 1 125 ? -1.874 7.793 21.984 1.00 89.62 125 ALA A CA 1
ATOM 952 C C . ALA A 1 125 ? -2.642 8.681 20.986 1.00 89.62 125 ALA A C 1
ATOM 954 O O . ALA A 1 125 ? -3.869 8.740 21.042 1.00 89.62 125 ALA A O 1
ATOM 955 N N . GLN A 1 126 ? -1.949 9.317 20.033 1.00 88.44 126 GLN A N 1
ATOM 956 C CA . GLN A 1 126 ? -2.588 10.089 18.960 1.00 88.44 126 GLN A CA 1
ATOM 957 C C . GLN A 1 126 ? -3.453 9.205 18.057 1.00 88.44 126 GLN A C 1
ATOM 959 O O . GLN A 1 126 ? -4.618 9.529 17.840 1.00 88.44 126 GLN A O 1
ATOM 964 N N . ARG A 1 127 ? -2.942 8.058 17.592 1.00 87.19 127 ARG A N 1
ATOM 965 C CA . ARG A 1 127 ? -3.725 7.108 16.781 1.00 87.19 127 ARG A CA 1
ATOM 966 C C . ARG A 1 127 ? -4.996 6.641 17.500 1.00 87.19 127 ARG A C 1
ATOM 968 O O . ARG A 1 127 ? -6.065 6.599 16.900 1.00 87.19 127 ARG A O 1
ATOM 975 N N . LEU A 1 128 ? -4.896 6.348 18.797 1.00 88.50 128 LEU A N 1
ATOM 976 C CA . LEU A 1 128 ? -6.033 5.897 19.607 1.00 88.50 128 LEU A CA 1
ATOM 977 C C . LEU A 1 128 ? -7.041 7.011 19.927 1.00 88.50 128 LEU A C 1
ATOM 979 O O . LEU A 1 128 ? -8.206 6.714 20.192 1.00 88.50 128 LEU A O 1
ATOM 983 N N . SER A 1 129 ? -6.627 8.280 19.895 1.00 89.56 129 SER A N 1
ATOM 984 C CA . SER A 1 129 ? -7.469 9.406 20.317 1.00 89.56 129 SER A CA 1
ATOM 985 C C . SER A 1 129 ? -8.737 9.570 19.472 1.00 89.56 129 SER A C 1
ATOM 987 O O . SER A 1 129 ? -9.809 9.782 20.034 1.00 89.56 129 SER A O 1
ATOM 989 N N . ALA A 1 130 ? -8.650 9.394 18.147 1.00 85.62 130 ALA A N 1
ATOM 990 C CA . ALA A 1 130 ? -9.810 9.475 17.260 1.00 85.62 130 ALA A CA 1
ATOM 991 C C . ALA A 1 130 ? -10.847 8.389 17.597 1.00 85.62 130 ALA A C 1
ATOM 993 O O . ALA A 1 130 ? -12.037 8.678 17.712 1.00 85.62 130 ALA A O 1
ATOM 994 N N . GLY A 1 131 ? -10.384 7.157 17.839 1.00 88.00 131 GLY A N 1
ATOM 995 C CA . GLY A 1 131 ? -11.242 6.048 18.261 1.00 88.00 131 GLY A CA 1
ATOM 996 C C . GLY A 1 131 ? -11.869 6.274 19.640 1.00 88.00 131 GLY A C 1
ATOM 997 O O . GLY A 1 131 ? -13.046 5.983 19.831 1.00 88.00 131 GLY A O 1
ATOM 998 N N . ALA A 1 132 ? -11.119 6.849 20.584 1.00 90.56 132 ALA A N 1
ATOM 999 C CA . ALA A 1 132 ? -11.638 7.192 21.907 1.00 90.56 132 ALA A CA 1
ATOM 1000 C C . ALA A 1 132 ? -12.738 8.267 21.836 1.00 90.56 132 ALA A C 1
ATOM 1002 O O . ALA A 1 132 ? -13.786 8.110 22.458 1.00 90.56 132 ALA A O 1
ATOM 1003 N N . VAL A 1 133 ? -12.540 9.320 21.033 1.00 90.94 133 VAL A N 1
ATOM 1004 C CA . VAL A 1 133 ? -13.553 10.366 20.803 1.00 90.94 133 VAL A CA 1
ATOM 1005 C C . VAL A 1 133 ? -14.817 9.771 20.180 1.00 90.94 133 VAL A C 1
ATOM 1007 O O . VAL A 1 133 ? -15.917 10.028 20.670 1.00 90.94 133 VAL A O 1
ATOM 1010 N N . ALA A 1 134 ? -14.669 8.927 19.155 1.00 88.81 134 ALA A N 1
ATOM 1011 C CA . ALA A 1 134 ? -15.797 8.248 18.521 1.00 88.81 134 ALA A CA 1
ATOM 1012 C C . ALA A 1 134 ? -16.557 7.339 19.506 1.00 88.81 134 ALA A C 1
ATOM 1014 O O . ALA A 1 134 ? -17.787 7.344 19.529 1.00 88.81 134 ALA A O 1
ATOM 1015 N N . ALA A 1 135 ? -15.842 6.603 20.362 1.00 91.19 135 ALA A N 1
ATOM 1016 C CA . ALA A 1 135 ? -16.447 5.733 21.367 1.00 91.19 135 ALA A CA 1
ATOM 1017 C C . ALA A 1 135 ? -17.243 6.516 22.426 1.00 91.19 135 ALA A C 1
ATOM 1019 O O . ALA A 1 135 ? -18.351 6.109 22.780 1.00 91.19 135 ALA A O 1
ATOM 1020 N N . VAL A 1 136 ? -16.717 7.649 22.908 1.00 93.69 136 VAL A N 1
ATOM 1021 C CA . VAL A 1 136 ? -17.433 8.526 23.852 1.00 93.69 136 VAL A CA 1
ATOM 1022 C C . VAL A 1 136 ? -18.679 9.123 23.201 1.00 93.69 136 VAL A C 1
ATOM 1024 O O . VAL A 1 136 ? -19.753 9.075 23.800 1.00 93.69 136 VAL A O 1
ATOM 1027 N N . ALA A 1 137 ? -18.566 9.630 21.970 1.00 92.31 137 ALA A N 1
ATOM 1028 C CA . ALA A 1 137 ? -19.696 10.202 21.240 1.00 92.31 137 ALA A CA 1
ATOM 1029 C C . ALA A 1 137 ? -20.816 9.171 21.019 1.00 92.31 137 ALA A C 1
ATOM 1031 O O . ALA A 1 137 ? -21.978 9.448 21.313 1.00 92.31 137 ALA A O 1
ATOM 1032 N N . ALA A 1 138 ? -20.465 7.952 20.597 1.00 92.00 138 ALA A N 1
ATOM 1033 C CA . ALA A 1 138 ? -21.421 6.858 20.435 1.00 92.00 138 ALA A CA 1
ATOM 1034 C C . ALA A 1 138 ? -22.092 6.467 21.764 1.00 92.00 138 ALA A C 1
ATOM 1036 O O . ALA A 1 138 ? -23.299 6.228 21.809 1.00 92.00 138 ALA A O 1
ATOM 1037 N N . ALA A 1 139 ? -21.336 6.437 22.866 1.00 94.62 139 ALA A N 1
ATOM 1038 C CA . ALA A 1 139 ? -21.888 6.122 24.178 1.00 94.62 139 ALA A CA 1
ATOM 1039 C C . ALA A 1 139 ? -22.849 7.210 24.694 1.00 94.62 139 ALA A C 1
ATOM 1041 O O . ALA A 1 139 ? -23.873 6.878 25.289 1.00 94.62 139 ALA A O 1
ATOM 1042 N N . LEU A 1 140 ? -22.559 8.493 24.448 1.00 95.75 140 LEU A N 1
ATOM 1043 C CA . LEU A 1 140 ? -23.458 9.603 24.787 1.00 95.75 140 LEU A CA 1
ATOM 1044 C C . LEU A 1 140 ? -24.718 9.606 23.912 1.00 95.75 140 LEU A C 1
ATOM 1046 O O . LEU A 1 140 ? -25.813 9.798 24.434 1.00 95.75 140 LEU A O 1
ATOM 1050 N N . ALA A 1 141 ? -24.600 9.290 22.620 1.00 94.19 141 ALA A N 1
ATOM 1051 C CA . ALA A 1 141 ? -25.760 9.108 21.749 1.00 94.19 141 ALA A CA 1
ATOM 1052 C C . ALA A 1 141 ? -26.685 7.987 22.259 1.00 94.19 141 ALA A C 1
ATOM 1054 O O . ALA A 1 141 ? -27.901 8.166 22.313 1.00 94.19 141 ALA A O 1
ATOM 1055 N N . ALA A 1 142 ? -26.116 6.871 22.728 1.00 94.69 142 ALA A N 1
ATOM 1056 C CA . ALA A 1 142 ? -26.879 5.786 23.345 1.00 94.69 142 ALA A CA 1
ATOM 1057 C C . ALA A 1 142 ? -27.574 6.201 24.660 1.00 94.69 142 ALA A C 1
ATOM 1059 O O . ALA A 1 142 ? -28.646 5.684 24.974 1.00 94.69 142 ALA A O 1
ATO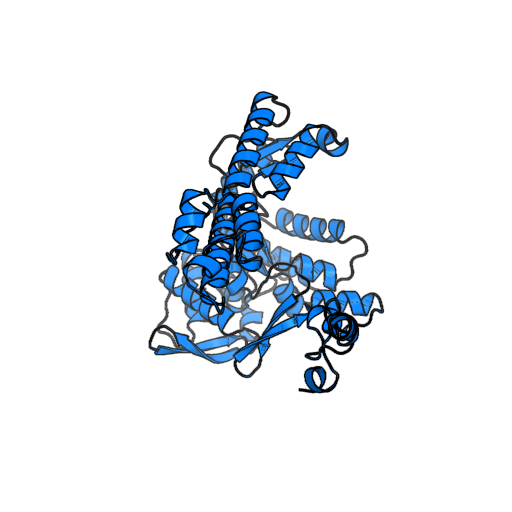M 1060 N N . VAL A 1 143 ? -27.004 7.141 25.429 1.00 97.00 143 VAL A N 1
ATOM 1061 C CA . VAL A 1 143 ? -27.673 7.731 26.606 1.00 97.00 143 VAL A CA 1
ATOM 1062 C C . VAL A 1 143 ? -28.915 8.510 26.174 1.00 97.00 143 VAL A C 1
ATOM 1064 O O . VAL A 1 143 ? -29.997 8.265 26.710 1.00 97.00 143 VAL A O 1
ATOM 1067 N N . SER A 1 144 ? -28.789 9.392 25.179 1.00 95.31 144 SER A N 1
ATOM 1068 C CA . SER A 1 144 ? -29.926 10.151 24.643 1.00 95.31 144 SER A CA 1
ATOM 1069 C C . SER A 1 144 ? -30.999 9.235 24.045 1.00 95.31 144 SER A C 1
ATOM 1071 O O . SER A 1 144 ? -32.190 9.441 24.273 1.00 95.31 144 SER A O 1
ATOM 1073 N N . GLU A 1 145 ? -30.591 8.181 23.335 1.00 94.88 145 GLU A N 1
ATOM 1074 C CA . GLU A 1 145 ? -31.491 7.176 22.763 1.00 94.88 145 GLU A CA 1
ATOM 1075 C C . GLU A 1 145 ? -32.249 6.384 23.842 1.00 94.88 145 GLU A C 1
ATOM 1077 O O . GLU A 1 145 ? -33.442 6.114 23.696 1.00 94.88 145 GLU A O 1
ATOM 1082 N N . ALA A 1 146 ? -31.595 6.049 24.959 1.00 95.88 146 ALA A N 1
ATOM 1083 C CA . ALA A 1 146 ? -32.232 5.339 26.067 1.00 95.88 146 ALA A CA 1
ATOM 1084 C C . ALA A 1 146 ? -33.329 6.165 26.763 1.00 95.88 146 ALA A C 1
ATOM 1086 O O . ALA A 1 146 ? -34.291 5.590 27.280 1.00 95.88 146 ALA A O 1
ATOM 1087 N N . VAL A 1 147 ? -33.196 7.495 26.784 1.00 95.69 147 VAL A N 1
ATOM 1088 C CA . VAL A 1 147 ? -34.236 8.403 27.292 1.00 95.69 147 VAL A CA 1
ATOM 1089 C C . VAL A 1 147 ? -35.334 8.600 26.248 1.00 95.69 147 VAL A C 1
ATOM 1091 O O . VAL A 1 147 ? -36.511 8.532 26.592 1.00 95.69 147 VAL A O 1
ATOM 1094 N N . SER A 1 148 ? -34.980 8.800 24.973 1.00 93.88 148 SER A N 1
ATOM 1095 C CA . SER A 1 148 ? -35.954 9.093 23.912 1.00 93.88 148 SER A CA 1
ATOM 1096 C C . SER A 1 148 ? -36.847 7.904 23.549 1.00 93.88 148 SER A C 1
ATOM 1098 O O . SER A 1 148 ? -38.003 8.104 23.184 1.00 93.88 148 SER A O 1
ATOM 1100 N N . ARG A 1 149 ? -36.343 6.670 23.681 1.00 93.31 149 ARG A N 1
ATOM 1101 C CA . ARG A 1 149 ? -37.109 5.430 23.462 1.00 93.31 149 ARG A CA 1
ATOM 1102 C C . ARG A 1 149 ? -37.917 4.965 24.672 1.00 93.31 149 ARG A C 1
ATOM 1104 O O . ARG A 1 149 ? -38.658 3.992 24.561 1.00 93.31 149 ARG A O 1
ATOM 1111 N N . CYS A 1 150 ? -37.742 5.592 25.830 1.00 94.44 150 CYS A N 1
ATOM 1112 C CA . CYS A 1 150 ? -38.452 5.196 27.037 1.00 94.44 150 CYS A CA 1
ATOM 1113 C C . CYS A 1 150 ? -39.926 5.620 26.965 1.00 94.44 150 CYS A C 1
ATOM 1115 O O . CYS A 1 150 ? -40.250 6.795 26.799 1.00 94.44 150 CYS A O 1
ATOM 1117 N N . GLU A 1 151 ? -40.825 4.651 27.124 1.00 89.00 151 GLU A N 1
ATOM 1118 C CA . GLU A 1 151 ? -42.266 4.883 27.196 1.00 89.00 151 GLU A CA 1
ATOM 1119 C C . GLU A 1 151 ? -42.670 5.110 28.663 1.00 89.00 151 GLU A C 1
ATOM 1121 O O . GLU A 1 151 ? -42.968 4.172 29.401 1.00 89.00 151 GLU A O 1
ATOM 1126 N N . GLY A 1 152 ? -42.632 6.366 29.118 1.00 89.75 152 GLY A N 1
ATOM 1127 C CA . GLY A 1 152 ? -42.969 6.734 30.497 1.00 89.75 152 GLY A CA 1
ATOM 1128 C C . GLY A 1 152 ? -42.973 8.246 30.750 1.00 89.75 152 GLY A C 1
ATOM 1129 O O . GLY A 1 152 ? -42.684 9.035 29.844 1.00 89.75 152 GLY A O 1
ATOM 1130 N N . PRO A 1 153 ? -43.320 8.695 31.973 1.00 92.19 153 PRO A N 1
ATOM 1131 C CA . PRO A 1 153 ? -43.178 10.093 32.360 1.00 92.19 153 PRO A CA 1
ATOM 1132 C C . PRO A 1 153 ? -41.736 10.565 32.160 1.00 92.19 153 PRO A C 1
ATOM 1134 O O . PRO A 1 153 ? -40.789 9.855 32.489 1.00 92.19 153 PRO A O 1
ATOM 1137 N N . ARG A 1 154 ? -41.556 11.798 31.671 1.00 86.81 154 ARG A N 1
ATOM 1138 C CA . ARG A 1 154 ? -40.219 12.331 31.352 1.00 86.81 154 ARG A CA 1
ATOM 1139 C C . ARG A 1 154 ? -39.248 12.273 32.541 1.00 86.81 154 ARG A C 1
ATOM 1141 O O . ARG A 1 154 ? -38.066 12.038 32.329 1.00 86.81 154 ARG A O 1
ATOM 1148 N N . GLY A 1 155 ? -39.743 12.470 33.767 1.00 89.38 155 GLY A N 1
ATOM 1149 C CA . GLY A 1 155 ? -38.943 12.353 34.991 1.00 89.38 155 GLY A CA 1
ATOM 1150 C C . GLY A 1 155 ? -38.417 10.936 35.228 1.00 89.38 155 GLY A C 1
ATOM 1151 O O . GLY A 1 155 ? -37.233 10.777 35.492 1.00 89.38 155 GLY A O 1
ATOM 1152 N N . ASP A 1 156 ? -39.261 9.919 35.040 1.00 92.31 156 ASP A N 1
ATOM 1153 C CA . ASP A 1 156 ? -38.893 8.511 35.236 1.00 92.31 156 ASP A CA 1
ATOM 1154 C C . ASP A 1 156 ? -37.948 8.027 34.127 1.00 92.31 156 ASP A C 1
ATOM 1156 O O . ASP A 1 156 ? -36.979 7.318 34.387 1.00 92.31 156 ASP A O 1
ATOM 1160 N N . CYS A 1 157 ? -38.179 8.462 32.884 1.00 93.75 157 CYS A N 1
ATOM 1161 C CA . CYS A 1 157 ? -37.309 8.129 31.756 1.00 93.75 157 CYS A CA 1
ATOM 1162 C C . CYS A 1 157 ? -35.915 8.765 31.855 1.00 93.75 157 CYS A C 1
ATOM 1164 O O . CYS A 1 157 ? -34.954 8.186 31.344 1.00 93.75 157 CYS A O 1
ATOM 1166 N N . ALA A 1 158 ? -35.801 9.924 32.511 1.00 94.19 158 ALA A N 1
ATOM 1167 C CA . ALA A 1 158 ? -34.541 10.621 32.766 1.00 94.19 158 ALA A CA 1
ATOM 1168 C C . ALA A 1 158 ? -33.875 10.225 34.101 1.00 94.19 158 ALA A C 1
ATOM 1170 O O . ALA A 1 158 ? -32.780 10.705 34.396 1.00 94.19 158 ALA A O 1
ATOM 1171 N N . ASP A 1 159 ? -34.498 9.355 34.902 1.00 95.00 159 ASP A N 1
ATOM 1172 C CA . ASP A 1 159 ? -33.956 8.879 36.174 1.00 95.00 159 ASP A CA 1
ATOM 1173 C C . ASP A 1 159 ? -33.345 7.472 36.017 1.00 95.00 159 ASP A C 1
ATOM 1175 O O . ASP A 1 159 ? -34.070 6.500 35.786 1.00 95.00 159 ASP A O 1
ATOM 1179 N N . PRO A 1 160 ? -32.018 7.301 36.189 1.00 93.69 160 PRO A N 1
ATOM 1180 C CA . PRO A 1 160 ? -31.367 5.993 36.118 1.00 93.69 160 PRO A CA 1
ATOM 1181 C C . PRO A 1 160 ? -31.912 4.949 37.105 1.00 93.69 160 PRO A C 1
ATOM 1183 O O . PRO A 1 160 ? -31.750 3.754 36.863 1.00 93.69 160 PRO A O 1
ATOM 1186 N N . ALA A 1 161 ? -32.540 5.357 38.214 1.00 94.31 161 ALA A N 1
ATOM 1187 C CA . ALA A 1 161 ? -33.168 4.425 39.152 1.00 94.31 161 ALA A CA 1
ATOM 1188 C C . ALA A 1 161 ? -34.447 3.787 38.582 1.00 94.31 161 ALA A C 1
ATOM 1190 O O . ALA A 1 161 ? -34.784 2.658 38.943 1.00 94.31 161 ALA A O 1
ATOM 1191 N N . HIS A 1 162 ? -35.127 4.489 37.672 1.00 93.25 162 HIS A N 1
ATOM 1192 C CA . HIS A 1 162 ? -36.399 4.082 37.074 1.00 93.25 162 HIS A CA 1
ATOM 1193 C C . HIS A 1 162 ? -36.255 3.653 35.601 1.00 93.25 162 HIS A C 1
ATOM 1195 O O . HIS A 1 162 ? -37.104 2.924 35.092 1.00 93.25 162 HIS A O 1
ATOM 1201 N N . ASN A 1 163 ? -35.144 4.004 34.940 1.00 95.06 163 ASN A N 1
ATOM 1202 C CA . ASN A 1 163 ? -34.804 3.590 33.580 1.00 95.06 163 ASN A CA 1
ATOM 1203 C C . ASN A 1 163 ? -33.510 2.731 33.547 1.00 95.06 163 ASN A C 1
ATOM 1205 O O . ASN A 1 163 ? -32.394 3.263 33.491 1.00 95.06 163 ASN A O 1
ATOM 1209 N N . PRO A 1 164 ? -33.613 1.384 33.511 1.00 94.00 164 PRO A N 1
ATOM 1210 C CA . PRO A 1 164 ? -32.444 0.500 33.485 1.00 94.00 164 PRO A CA 1
ATOM 1211 C C . PRO A 1 164 ? -31.671 0.531 32.155 1.00 94.00 164 PRO A C 1
ATOM 1213 O O . PRO A 1 164 ? -30.506 0.121 32.109 1.00 94.00 164 PRO A O 1
ATOM 1216 N N . ALA A 1 165 ? -32.281 0.985 31.053 1.00 94.38 165 ALA A N 1
ATOM 1217 C CA . ALA A 1 165 ? -31.559 1.218 29.801 1.00 94.38 165 ALA A CA 1
ATOM 1218 C C . ALA A 1 165 ? -30.636 2.437 29.941 1.00 94.38 165 ALA A C 1
ATOM 1220 O O . ALA A 1 165 ? -29.448 2.327 29.638 1.00 94.38 165 ALA A O 1
ATOM 1221 N N . LEU A 1 166 ? -31.146 3.533 30.516 1.00 96.69 166 LEU A N 1
ATOM 1222 C CA . LEU A 1 166 ? -30.357 4.720 30.847 1.00 96.69 166 LEU A CA 1
ATOM 1223 C C . LEU A 1 166 ? -29.224 4.391 31.826 1.00 96.69 166 LEU A C 1
ATOM 1225 O O . LEU A 1 166 ? -28.085 4.777 31.582 1.00 96.69 166 LEU A O 1
ATOM 1229 N N . ALA A 1 167 ? -29.486 3.630 32.893 1.00 95.69 167 ALA A N 1
ATOM 1230 C CA . ALA A 1 167 ? -28.444 3.248 33.850 1.00 95.69 167 ALA A CA 1
ATOM 1231 C C . ALA A 1 167 ? -27.278 2.488 33.189 1.00 95.69 167 ALA A C 1
ATOM 1233 O O . ALA A 1 167 ? -26.108 2.763 33.471 1.00 95.69 167 ALA A O 1
ATOM 1234 N N . ARG A 1 168 ? -27.585 1.552 32.277 1.00 97.25 168 ARG A N 1
ATOM 1235 C CA . ARG A 1 168 ? -26.570 0.812 31.510 1.00 97.25 168 ARG A CA 1
ATOM 1236 C C . ARG A 1 168 ? -25.825 1.720 30.534 1.00 97.25 168 ARG A C 1
ATOM 1238 O O . ARG A 1 168 ? -24.599 1.664 30.496 1.00 97.25 168 ARG A O 1
ATOM 1245 N N . ALA A 1 169 ? -26.540 2.564 29.790 1.00 96.69 169 ALA A N 1
ATOM 1246 C CA . ALA A 1 169 ? -25.940 3.503 28.846 1.00 96.69 169 ALA A CA 1
ATOM 1247 C C . ALA A 1 169 ? -25.009 4.500 29.556 1.00 96.69 169 ALA A C 1
ATOM 1249 O O . ALA A 1 169 ? -23.865 4.672 29.142 1.00 96.69 169 ALA A O 1
ATOM 1250 N N . ALA A 1 170 ? -25.438 5.067 30.687 1.00 97.31 170 ALA A N 1
ATOM 1251 C CA . ALA A 1 170 ? -24.634 5.976 31.500 1.00 97.31 170 ALA A CA 1
ATOM 1252 C C . ALA A 1 170 ? -23.376 5.294 32.065 1.00 97.31 170 ALA A C 1
ATOM 1254 O O . ALA A 1 170 ? -22.299 5.889 32.077 1.00 97.31 170 ALA A O 1
ATOM 1255 N N . LEU A 1 171 ? -23.466 4.026 32.490 1.00 97.06 171 LEU A N 1
ATOM 1256 C CA . LEU A 1 171 ? -22.290 3.262 32.921 1.00 97.06 171 LEU A CA 1
ATOM 1257 C C . LEU A 1 171 ? -21.307 3.031 31.765 1.00 97.06 171 LEU A C 1
ATOM 1259 O O . LEU A 1 171 ? -20.098 3.164 31.959 1.00 97.06 171 LEU A O 1
ATOM 1263 N N . THR A 1 172 ? -21.808 2.700 30.574 1.00 97.19 172 THR A N 1
ATOM 1264 C CA . THR A 1 172 ? -20.985 2.561 29.365 1.00 97.19 172 THR A CA 1
ATOM 1265 C C . THR A 1 172 ? -20.322 3.887 28.996 1.00 97.19 172 THR A C 1
ATOM 1267 O O . THR A 1 172 ? -19.119 3.899 28.754 1.00 97.19 172 THR A O 1
ATOM 1270 N N . ALA A 1 173 ? -21.050 5.006 29.051 1.00 96.44 173 ALA A N 1
ATOM 1271 C CA . ALA A 1 173 ? -20.505 6.341 28.807 1.00 96.44 173 ALA A CA 1
ATOM 1272 C C . ALA A 1 173 ? -19.387 6.699 29.801 1.00 96.44 173 ALA A C 1
ATOM 1274 O O . ALA A 1 173 ? -18.311 7.123 29.382 1.00 96.44 173 ALA A O 1
ATOM 1275 N N . ARG A 1 174 ? -19.568 6.426 31.103 1.00 97.25 174 ARG A N 1
ATOM 1276 C CA . ARG A 1 174 ? -18.501 6.606 32.109 1.00 97.25 174 ARG A CA 1
ATOM 1277 C C . ARG A 1 174 ? -17.278 5.740 31.824 1.00 97.25 174 ARG A C 1
ATOM 1279 O O . ARG A 1 174 ? -16.155 6.216 31.940 1.00 97.25 174 ARG A O 1
ATOM 1286 N N . ARG A 1 175 ? -17.479 4.474 31.440 1.00 96.81 175 ARG A N 1
ATOM 1287 C CA . ARG A 1 175 ? -16.380 3.562 31.067 1.00 96.81 175 ARG A CA 1
ATOM 1288 C C . ARG A 1 175 ? -15.648 4.016 29.806 1.00 96.81 175 ARG A C 1
ATOM 1290 O O . ARG A 1 175 ? -14.450 3.782 29.707 1.00 96.81 175 ARG A O 1
ATOM 1297 N N . ALA A 1 176 ? -16.352 4.663 28.880 1.00 94.50 176 ALA A N 1
ATOM 1298 C CA . ALA A 1 176 ? -15.764 5.271 27.693 1.00 94.50 176 ALA A CA 1
ATOM 1299 C C . ALA A 1 176 ? -15.005 6.576 28.005 1.00 94.50 176 ALA A C 1
ATOM 1301 O O . ALA A 1 176 ? -14.174 6.988 27.204 1.00 94.50 176 ALA A O 1
ATOM 1302 N N . GLY A 1 177 ? -15.244 7.198 29.167 1.00 95.12 177 GLY A N 1
ATOM 1303 C CA . GLY A 1 177 ? -14.558 8.413 29.617 1.00 95.12 177 GLY A CA 1
ATOM 1304 C C . GLY A 1 177 ? -15.407 9.688 29.593 1.00 95.12 177 GLY A C 1
ATOM 1305 O O . GLY A 1 177 ? -14.856 10.770 29.775 1.00 95.12 177 GLY A O 1
ATOM 1306 N N . ALA A 1 178 ? -16.725 9.589 29.386 1.00 95.75 178 ALA A N 1
ATOM 1307 C CA . ALA A 1 178 ? -17.621 10.739 29.488 1.00 95.75 178 ALA A CA 1
ATOM 1308 C C . ALA A 1 178 ? -17.654 11.297 30.920 1.00 95.75 178 ALA A C 1
ATOM 1310 O O . ALA A 1 178 ? -17.690 10.532 31.891 1.00 95.75 178 ALA A O 1
ATOM 1311 N N . SER A 1 179 ? -17.689 12.625 31.056 1.00 96.38 179 SER A N 1
ATOM 1312 C CA . SER A 1 179 ? -17.908 13.257 32.357 1.00 96.38 179 SER A CA 1
ATOM 1313 C C . SER A 1 179 ? -19.382 13.163 32.770 1.00 96.38 179 SER A C 1
ATOM 1315 O O . SER A 1 179 ? -20.271 13.036 31.927 1.00 96.38 179 SER A O 1
ATOM 1317 N N . ASP A 1 180 ? -19.673 13.278 34.069 1.00 96.62 180 ASP A N 1
ATOM 1318 C CA . ASP A 1 180 ? -21.065 13.303 34.543 1.00 96.62 180 ASP A CA 1
ATOM 1319 C C . ASP A 1 180 ? -21.859 14.479 33.944 1.00 96.62 180 ASP A C 1
ATOM 1321 O O . ASP A 1 180 ? -23.057 14.349 33.699 1.00 96.62 180 ASP A O 1
ATOM 1325 N N . ALA A 1 181 ? -21.196 15.603 33.648 1.00 96.00 181 ALA A N 1
ATOM 1326 C CA . ALA A 1 181 ? -21.824 16.741 32.981 1.00 96.00 181 ALA A CA 1
ATOM 1327 C C . ALA A 1 181 ? -22.247 16.402 31.542 1.00 96.00 181 ALA A C 1
ATOM 1329 O O . ALA A 1 181 ? -23.336 16.781 31.124 1.00 96.00 181 ALA A O 1
ATOM 1330 N N . ASP A 1 182 ? -21.426 15.658 30.798 1.00 96.00 182 ASP A N 1
ATOM 1331 C CA . ASP A 1 182 ? -21.767 15.217 29.440 1.00 96.00 182 ASP A CA 1
ATOM 1332 C C . ASP A 1 182 ? -22.944 14.242 29.451 1.00 96.00 182 ASP A C 1
ATOM 1334 O O . ASP A 1 182 ? -23.844 14.339 28.622 1.00 96.00 182 ASP A O 1
ATOM 1338 N N . ILE A 1 183 ? -22.980 13.339 30.432 1.00 96.56 183 ILE A N 1
ATOM 1339 C CA . ILE A 1 183 ? -24.081 12.385 30.592 1.00 96.56 183 ILE A CA 1
ATOM 1340 C C . ILE A 1 183 ? -25.386 13.115 30.913 1.00 96.56 183 ILE A C 1
ATOM 1342 O O . ILE A 1 183 ? -26.413 12.795 30.323 1.00 96.56 183 ILE A O 1
ATOM 1346 N N . LEU A 1 184 ? -25.365 14.108 31.809 1.00 96.44 184 LEU A N 1
ATOM 1347 C CA . LEU A 1 184 ? -26.557 14.901 32.130 1.00 96.44 184 LEU A CA 1
ATOM 1348 C C . LEU A 1 184 ? -27.070 15.670 30.905 1.00 96.44 184 LEU A C 1
ATOM 1350 O O . LEU A 1 184 ? -28.263 15.631 30.619 1.00 96.44 184 LEU A O 1
ATOM 1354 N N . ARG A 1 185 ? -26.170 16.277 30.127 1.00 95.50 185 ARG A N 1
ATOM 1355 C CA . ARG A 1 185 ? -26.510 16.936 28.857 1.00 95.50 185 ARG A CA 1
ATOM 1356 C C . ARG A 1 185 ? -27.101 15.961 27.830 1.00 95.50 185 ARG A C 1
ATOM 1358 O O . ARG A 1 185 ? -28.097 16.271 27.179 1.00 95.50 185 ARG A O 1
ATOM 1365 N N . ALA A 1 186 ? -26.563 14.744 27.739 1.00 95.88 186 ALA A N 1
ATOM 1366 C CA . ALA A 1 186 ? -27.117 13.691 26.887 1.00 95.88 186 ALA A CA 1
ATOM 1367 C C . ALA A 1 186 ? -28.514 13.238 27.346 1.00 95.88 186 ALA A C 1
ATOM 1369 O O . ALA A 1 186 ? -29.387 13.019 26.505 1.00 95.88 186 ALA A O 1
ATOM 1370 N N . VAL A 1 187 ? -28.753 13.143 28.661 1.00 96.25 187 VAL A N 1
ATOM 1371 C CA . VAL A 1 187 ? -30.081 12.861 29.243 1.00 96.25 187 VAL A CA 1
ATOM 1372 C C . VAL A 1 187 ? -31.086 13.966 28.909 1.00 96.25 187 VAL A C 1
ATOM 1374 O O . VAL A 1 187 ? -32.255 13.681 28.650 1.00 96.25 187 VAL A O 1
ATOM 1377 N N . GLU A 1 188 ? -30.638 15.221 28.865 1.00 94.31 188 GLU A N 1
ATOM 1378 C CA . GLU A 1 188 ? -31.457 16.363 28.441 1.00 94.31 188 GLU A CA 1
ATOM 1379 C C . GLU A 1 188 ? -31.757 16.372 26.930 1.00 94.31 188 GLU A C 1
ATOM 1381 O O . GLU A 1 188 ? -32.683 17.066 26.498 1.00 94.31 188 GLU A O 1
ATOM 1386 N N . GLY A 1 189 ? -31.051 15.547 26.150 1.00 90.25 189 GLY A N 1
ATOM 1387 C CA . GLY A 1 189 ? -31.246 15.371 24.712 1.00 90.25 189 GLY A CA 1
ATOM 1388 C C . GLY A 1 189 ? -30.302 16.198 23.839 1.00 90.25 189 GLY A C 1
ATOM 1389 O O . GLY A 1 189 ? -30.603 16.402 22.664 1.00 90.25 189 GLY A O 1
ATOM 1390 N N . GLU A 1 190 ? -29.185 16.694 24.381 1.00 90.31 190 GLU A N 1
ATOM 1391 C CA . GLU A 1 190 ? -28.163 17.379 23.583 1.00 90.31 190 GLU A CA 1
ATOM 1392 C C . GLU A 1 190 ? -27.510 16.413 22.577 1.00 90.31 190 GLU A C 1
ATOM 1394 O O . GLU A 1 190 ? -27.097 15.307 22.931 1.00 90.31 190 GLU A O 1
ATOM 1399 N N . SER A 1 191 ? -27.398 16.834 21.314 1.00 79.81 191 SER A N 1
ATOM 1400 C CA . SER A 1 191 ? -26.675 16.091 20.280 1.00 79.81 191 SER A CA 1
ATOM 1401 C C . SER A 1 191 ? -25.169 16.320 20.404 1.00 79.81 191 SER A C 1
ATOM 1403 O O . SER A 1 191 ? -24.699 17.453 20.290 1.00 79.81 191 SER A O 1
ATOM 1405 N N . PHE A 1 192 ? -24.403 15.244 20.569 1.00 79.44 192 PHE A N 1
ATOM 1406 C CA . PHE A 1 192 ? -22.944 15.298 20.639 1.00 79.44 192 PHE A CA 1
ATOM 1407 C C . PHE A 1 192 ? -22.320 15.056 19.265 1.00 79.44 192 PHE A C 1
ATOM 1409 O O . PHE A 1 192 ? -21.948 13.934 18.923 1.00 79.44 192 PHE A O 1
ATOM 1416 N N . GLU A 1 193 ? -22.185 16.118 18.474 1.00 78.06 193 GLU A N 1
ATOM 1417 C CA . GLU A 1 193 ? -21.370 16.079 17.260 1.00 78.06 193 GLU A CA 1
ATOM 1418 C C . GLU A 1 193 ? -19.886 16.171 17.636 1.00 78.06 193 GLU A C 1
ATOM 1420 O O . GLU A 1 193 ? -19.380 17.223 18.027 1.00 78.06 193 GLU A O 1
ATOM 1425 N N . ALA A 1 194 ? -19.179 15.044 17.547 1.00 77.62 194 ALA A N 1
ATOM 1426 C CA . ALA A 1 194 ? -17.752 14.981 17.827 1.00 77.62 194 ALA A CA 1
ATOM 1427 C C . ALA A 1 194 ? -16.939 14.949 16.526 1.00 77.62 194 ALA A C 1
ATOM 1429 O O . ALA A 1 194 ? -16.956 13.967 15.791 1.00 77.62 194 ALA A O 1
ATOM 1430 N N . ALA A 1 195 ? -16.220 16.044 16.282 1.00 79.56 195 ALA A N 1
ATOM 1431 C CA . ALA A 1 195 ? -15.085 16.205 15.376 1.00 79.56 195 ALA A CA 1
ATOM 1432 C C . ALA A 1 195 ? -13.772 15.542 15.845 1.00 79.56 195 ALA A C 1
ATOM 1434 O O . ALA A 1 195 ? -13.014 16.281 16.481 1.00 79.56 195 ALA A O 1
ATOM 1435 N N . PRO A 1 196 ? -13.428 14.247 15.640 1.00 78.62 196 PRO A N 1
ATOM 1436 C CA . PRO A 1 196 ? -12.095 13.791 16.031 1.00 78.62 196 PRO A CA 1
ATOM 1437 C C . PRO A 1 196 ? -11.037 14.593 15.266 1.00 78.62 196 PRO A C 1
ATOM 1439 O O . PRO A 1 196 ? -11.159 14.811 14.059 1.00 78.62 196 PRO A O 1
ATOM 1442 N N . LEU A 1 197 ? -9.993 15.040 15.969 1.00 80.69 197 LEU A N 1
ATOM 1443 C CA . LEU A 1 197 ? -8.863 15.674 15.299 1.00 80.69 197 LEU A CA 1
ATOM 1444 C C . LEU A 1 197 ? -8.226 14.655 14.343 1.00 80.69 197 LEU A C 1
ATOM 1446 O O . LEU A 1 197 ? -8.024 13.501 14.741 1.00 80.69 197 LEU A O 1
ATOM 1450 N N . PRO A 1 198 ? -7.897 15.051 13.102 1.00 79.75 198 PRO A N 1
ATOM 1451 C CA . PRO A 1 198 ? -7.224 14.157 12.177 1.00 79.75 198 PRO A CA 1
ATOM 1452 C C . PRO A 1 198 ? -5.883 13.729 12.776 1.00 79.75 198 PRO A C 1
ATOM 1454 O O . PRO A 1 198 ? -5.114 14.557 13.272 1.00 79.75 198 PRO A O 1
ATOM 1457 N N . VAL A 1 199 ? -5.605 12.425 12.742 1.00 78.62 199 VAL A N 1
ATOM 1458 C CA . VAL A 1 199 ? -4.313 11.895 13.180 1.00 78.62 199 VAL A CA 1
ATOM 1459 C C . VAL A 1 199 ? -3.262 12.365 12.172 1.00 78.62 199 VAL A C 1
ATOM 1461 O O . VAL A 1 199 ? -3.405 12.070 10.983 1.00 78.62 199 VAL A O 1
ATOM 1464 N N . PRO A 1 200 ? -2.221 13.102 12.598 1.00 77.69 200 PRO A N 1
ATOM 1465 C CA . PRO A 1 200 ? -1.192 13.548 11.675 1.00 77.69 200 PRO A CA 1
ATOM 1466 C C . PRO A 1 200 ? -0.446 12.331 11.123 1.00 77.69 200 PRO A C 1
ATOM 1468 O O . PRO A 1 200 ? -0.033 11.451 11.879 1.00 77.69 200 PRO A O 1
ATOM 1471 N N . VAL A 1 201 ? -0.251 12.293 9.806 1.00 77.19 201 VAL A N 1
ATOM 1472 C CA . VAL A 1 201 ? 0.663 11.337 9.177 1.00 77.19 201 VAL A CA 1
ATOM 1473 C C . VAL A 1 201 ? 2.076 11.849 9.431 1.00 77.19 201 VAL A C 1
ATOM 1475 O O . VAL A 1 201 ? 2.444 12.917 8.946 1.00 77.19 201 VAL A O 1
ATOM 1478 N N . VAL A 1 202 ? 2.846 11.128 10.245 1.00 84.12 202 VAL A N 1
ATOM 1479 C CA . VAL A 1 202 ? 4.217 11.511 10.598 1.00 84.12 202 VAL A CA 1
ATOM 1480 C C . VAL A 1 202 ? 5.181 10.506 9.995 1.00 84.12 202 VAL A C 1
ATOM 1482 O O . VAL A 1 202 ? 4.983 9.302 10.138 1.00 84.12 202 VAL A O 1
ATOM 1485 N N . ALA A 1 203 ? 6.237 11.002 9.354 1.00 90.19 203 ALA A N 1
ATOM 1486 C CA . ALA A 1 203 ? 7.266 10.141 8.796 1.00 90.19 203 ALA A CA 1
ATOM 1487 C C . ALA A 1 203 ? 7.936 9.284 9.900 1.00 90.19 203 ALA A C 1
ATOM 1489 O O . ALA A 1 203 ? 8.150 9.774 11.024 1.00 90.19 203 ALA A O 1
ATOM 1490 N N . PRO A 1 204 ? 8.248 8.007 9.619 1.00 91.75 204 PRO A N 1
ATOM 1491 C CA . PRO A 1 204 ? 9.024 7.157 10.513 1.00 91.75 204 PRO A CA 1
ATOM 1492 C C . PRO A 1 204 ? 10.456 7.672 10.677 1.00 91.75 204 PRO A C 1
ATOM 1494 O O . PRO A 1 204 ? 11.000 8.321 9.786 1.00 91.75 204 PRO A O 1
ATOM 1497 N N . TYR A 1 205 ? 11.087 7.358 11.805 1.00 92.06 205 TYR A N 1
ATOM 1498 C CA . TYR A 1 205 ? 12.504 7.652 12.028 1.00 92.06 205 TYR A CA 1
ATOM 1499 C C . TYR A 1 205 ? 13.392 6.556 11.453 1.00 92.06 205 TYR A C 1
ATOM 1501 O O . TYR A 1 205 ? 13.051 5.380 11.550 1.00 92.06 205 TYR A O 1
ATOM 1509 N N . ALA A 1 206 ? 14.555 6.920 10.915 1.00 93.19 206 ALA A N 1
ATOM 1510 C CA . ALA A 1 206 ? 15.595 5.942 10.615 1.00 93.19 206 ALA A CA 1
ATOM 1511 C C . ALA A 1 206 ? 16.328 5.568 11.911 1.00 93.19 206 ALA A C 1
ATOM 1513 O O . ALA A 1 206 ? 16.650 6.440 12.723 1.00 93.19 206 ALA A O 1
ATOM 1514 N N . ALA A 1 207 ? 16.610 4.285 12.105 1.00 93.88 207 ALA A N 1
ATOM 1515 C CA . ALA A 1 207 ? 17.397 3.802 13.229 1.00 93.88 207 ALA A CA 1
ATOM 1516 C C . ALA A 1 207 ? 18.463 2.809 12.778 1.00 93.88 207 ALA A C 1
ATOM 1518 O O . ALA A 1 207 ? 18.225 2.001 11.883 1.00 93.88 207 ALA A O 1
ATOM 1519 N N . VAL A 1 208 ? 19.620 2.858 13.430 1.00 95.56 208 VAL A N 1
ATOM 1520 C CA . VAL A 1 208 ? 20.731 1.926 13.249 1.00 95.56 208 VAL A CA 1
ATOM 1521 C C . VAL A 1 208 ? 20.776 1.004 14.459 1.00 95.56 208 VAL A C 1
ATOM 1523 O O . VAL A 1 208 ? 20.888 1.463 15.601 1.00 95.56 208 VAL A O 1
ATOM 1526 N N . ALA A 1 209 ? 20.699 -0.298 14.210 1.00 94.44 209 ALA A N 1
ATOM 1527 C CA . ALA A 1 209 ? 20.849 -1.325 15.228 1.00 94.44 209 ALA A CA 1
ATOM 1528 C C . ALA A 1 209 ? 21.983 -2.291 14.894 1.00 94.44 209 ALA A C 1
ATOM 1530 O O . ALA A 1 209 ? 22.289 -2.549 13.735 1.00 94.44 209 ALA A O 1
ATOM 1531 N N . ASP A 1 210 ? 22.568 -2.875 15.933 1.00 92.81 210 ASP A N 1
ATOM 1532 C CA . ASP A 1 210 ? 23.521 -3.964 15.770 1.00 92.81 210 ASP A CA 1
ATOM 1533 C C . ASP A 1 210 ? 22.784 -5.253 15.371 1.00 92.81 210 ASP A C 1
ATOM 1535 O O . ASP A 1 210 ? 21.833 -5.681 16.033 1.00 92.81 210 ASP A O 1
ATOM 1539 N N . ARG A 1 211 ? 23.218 -5.870 14.270 1.00 93.12 211 ARG A N 1
ATOM 1540 C CA . ARG A 1 211 ? 22.558 -7.046 13.692 1.00 93.12 211 ARG A CA 1
ATOM 1541 C C . ARG A 1 211 ? 22.567 -8.249 14.637 1.00 93.12 211 ARG A C 1
ATOM 1543 O O . ARG A 1 211 ? 21.562 -8.956 14.709 1.00 93.12 211 ARG A O 1
ATOM 1550 N N . ASP A 1 212 ? 23.655 -8.464 15.369 1.00 92.06 212 ASP A N 1
ATOM 1551 C CA . ASP A 1 212 ? 23.805 -9.607 16.270 1.00 92.06 212 ASP A CA 1
ATOM 1552 C C . ASP A 1 212 ? 22.975 -9.408 17.547 1.00 92.06 212 ASP A C 1
ATOM 1554 O O . ASP A 1 212 ? 22.361 -10.353 18.056 1.00 92.06 212 ASP A O 1
ATOM 1558 N N . LEU A 1 213 ? 22.867 -8.167 18.037 1.00 89.19 213 LEU A N 1
ATOM 1559 C CA . LEU A 1 213 ? 21.965 -7.834 19.148 1.00 89.19 213 LEU A CA 1
ATOM 1560 C C . LEU A 1 213 ? 20.493 -8.038 18.774 1.00 89.19 213 LEU A C 1
ATOM 1562 O O . LEU A 1 213 ? 19.735 -8.627 19.547 1.00 89.19 213 LEU A O 1
ATOM 1566 N N . ILE A 1 214 ? 20.087 -7.613 17.574 1.00 92.38 214 ILE A N 1
ATOM 1567 C CA . ILE A 1 214 ? 18.722 -7.848 17.087 1.00 92.38 214 ILE A CA 1
ATOM 1568 C C . ILE A 1 214 ? 18.452 -9.350 16.937 1.00 92.38 214 ILE A C 1
ATOM 1570 O O . ILE A 1 214 ? 17.440 -9.844 17.434 1.00 92.38 214 ILE A O 1
ATOM 1574 N N . ALA A 1 215 ? 19.372 -10.093 16.315 1.00 90.81 215 ALA A N 1
ATOM 1575 C CA . ALA A 1 215 ? 19.222 -11.531 16.088 1.00 90.81 215 ALA A CA 1
ATOM 1576 C C . ALA A 1 215 ? 19.181 -12.351 17.389 1.00 90.81 215 ALA A C 1
ATOM 1578 O O . ALA A 1 215 ? 18.499 -13.373 17.455 1.00 90.81 215 ALA A O 1
ATOM 1579 N N . SER A 1 216 ? 19.882 -11.904 18.433 1.00 91.50 216 SER A N 1
ATOM 1580 C CA . SER A 1 216 ? 19.885 -12.555 19.749 1.00 91.50 216 SER A CA 1
ATOM 1581 C C . SER A 1 216 ? 18.680 -12.197 20.632 1.00 91.50 216 SER A C 1
ATOM 1583 O O . SER A 1 216 ? 18.527 -12.781 21.706 1.00 91.50 216 SER A O 1
ATOM 1585 N N . GLY A 1 217 ? 17.804 -11.285 20.190 1.00 90.44 217 GLY A N 1
ATOM 1586 C CA . GLY A 1 217 ? 16.615 -10.875 20.940 1.00 90.44 217 GLY A CA 1
ATOM 1587 C C . GLY A 1 217 ? 16.919 -9.950 22.120 1.00 90.44 217 GLY A C 1
ATOM 1588 O O . GLY A 1 217 ? 16.237 -10.017 23.145 1.00 90.44 217 GLY A O 1
ATOM 1589 N N . ALA A 1 218 ? 17.945 -9.103 22.001 1.00 90.19 218 ALA A N 1
ATOM 1590 C CA . ALA A 1 218 ? 18.266 -8.092 23.004 1.00 90.19 218 ALA A CA 1
ATOM 1591 C C . ALA A 1 218 ? 17.079 -7.122 23.247 1.00 90.19 218 ALA A C 1
ATOM 1593 O O . ALA A 1 218 ? 16.184 -7.019 22.403 1.00 90.19 218 ALA A O 1
ATOM 1594 N N . PRO A 1 219 ? 17.028 -6.386 24.375 1.00 87.88 219 PRO A N 1
ATOM 1595 C CA . PRO A 1 219 ? 15.947 -5.430 24.653 1.00 87.88 219 PRO A CA 1
ATOM 1596 C C . PRO A 1 219 ? 15.693 -4.410 23.527 1.00 87.88 219 PRO A C 1
ATOM 1598 O O . PRO A 1 219 ? 14.553 -4.006 23.297 1.00 87.88 219 PRO A O 1
ATOM 1601 N N . GLU A 1 220 ? 16.740 -4.030 22.797 1.00 89.50 220 GLU A N 1
ATOM 1602 C CA . GLU A 1 220 ? 16.700 -3.161 21.622 1.00 89.50 220 GLU A CA 1
ATOM 1603 C C . GLU A 1 220 ? 15.890 -3.777 20.473 1.00 89.50 220 GLU A C 1
ATOM 1605 O O . GLU A 1 220 ? 15.232 -3.047 19.735 1.00 89.50 220 GLU A O 1
ATOM 1610 N N . ALA A 1 221 ? 15.873 -5.108 20.347 1.00 91.75 221 ALA A N 1
ATOM 1611 C CA . ALA A 1 221 ? 15.082 -5.821 19.347 1.00 91.75 221 ALA A CA 1
ATOM 1612 C C . ALA A 1 221 ? 13.582 -5.657 19.591 1.00 91.75 221 ALA A C 1
ATOM 1614 O O . ALA A 1 221 ? 12.832 -5.407 18.650 1.00 91.75 221 ALA A O 1
ATOM 1615 N N . LEU A 1 222 ? 13.148 -5.735 20.854 1.00 90.19 222 LEU A N 1
ATOM 1616 C CA . LEU A 1 222 ? 11.752 -5.493 21.210 1.00 90.19 222 LEU A CA 1
ATOM 1617 C C . LEU A 1 222 ? 11.363 -4.038 20.932 1.00 90.19 222 LEU A C 1
ATOM 1619 O O . LEU A 1 222 ? 10.314 -3.795 20.346 1.00 90.19 222 LEU A O 1
ATOM 1623 N N . LEU A 1 223 ? 12.218 -3.080 21.300 1.00 89.25 223 LEU A N 1
ATOM 1624 C CA . LEU A 1 223 ? 11.967 -1.664 21.031 1.00 89.25 223 LEU A CA 1
ATOM 1625 C C . LEU A 1 223 ? 11.873 -1.374 19.524 1.00 89.25 223 LEU A C 1
ATOM 1627 O O . LEU A 1 223 ? 10.965 -0.667 19.090 1.00 89.25 223 LEU A O 1
ATOM 1631 N N . ALA A 1 224 ? 12.793 -1.931 18.731 1.00 91.50 224 ALA A N 1
ATOM 1632 C CA . ALA A 1 224 ? 12.781 -1.803 17.280 1.00 91.50 224 ALA A CA 1
ATOM 1633 C C . ALA A 1 224 ? 11.524 -2.437 16.670 1.00 91.50 224 ALA A C 1
ATOM 1635 O O . ALA A 1 224 ? 10.889 -1.826 15.815 1.00 91.50 224 ALA A O 1
ATOM 1636 N N . ALA A 1 225 ? 11.134 -3.626 17.140 1.00 90.88 225 ALA A N 1
ATOM 1637 C CA . ALA A 1 225 ? 9.929 -4.311 16.688 1.00 90.88 225 ALA A CA 1
ATOM 1638 C C . ALA A 1 225 ? 8.658 -3.522 17.031 1.00 90.88 225 ALA A C 1
ATOM 1640 O O . ALA A 1 225 ? 7.806 -3.355 16.165 1.00 90.88 225 ALA A O 1
ATOM 1641 N N . GLU A 1 226 ? 8.536 -2.999 18.254 1.00 89.38 226 GLU A N 1
ATOM 1642 C CA . GLU A 1 226 ? 7.402 -2.157 18.656 1.00 89.38 226 GLU A CA 1
ATOM 1643 C C . GLU A 1 226 ? 7.299 -0.904 17.778 1.00 89.38 226 GLU A C 1
ATOM 1645 O O . GLU A 1 226 ? 6.226 -0.627 17.245 1.00 89.38 226 GLU A O 1
ATOM 1650 N N . GLY A 1 227 ? 8.409 -0.185 17.577 1.00 88.69 227 GLY A N 1
ATOM 1651 C CA . GLY A 1 227 ? 8.441 1.002 16.721 1.00 88.69 227 GLY A CA 1
ATOM 1652 C C . GLY A 1 227 ? 8.127 0.693 15.253 1.00 88.69 227 GLY A C 1
ATOM 1653 O O . GLY A 1 227 ? 7.389 1.438 14.612 1.00 88.69 227 GLY A O 1
ATOM 1654 N N . ALA A 1 228 ? 8.641 -0.419 14.720 1.00 88.50 228 ALA A N 1
ATOM 1655 C CA . ALA A 1 228 ? 8.396 -0.838 13.341 1.00 88.50 228 ALA A CA 1
ATOM 1656 C C . ALA A 1 228 ? 6.945 -1.295 13.115 1.00 88.50 228 ALA A C 1
ATOM 1658 O O . ALA A 1 228 ? 6.334 -0.908 12.121 1.00 88.50 228 ALA A O 1
ATOM 1659 N N . LEU A 1 229 ? 6.366 -2.069 14.042 1.00 87.62 229 LEU A N 1
ATOM 1660 C CA . LEU A 1 229 ? 4.968 -2.525 13.974 1.00 87.62 229 LEU A CA 1
ATOM 1661 C C . LEU A 1 229 ? 3.978 -1.361 13.967 1.00 87.62 229 LEU A C 1
ATOM 1663 O O . LEU A 1 229 ? 2.957 -1.409 13.287 1.00 87.62 229 LEU A O 1
ATOM 1667 N N . ASP A 1 230 ? 4.292 -0.315 14.725 1.00 83.25 230 ASP A N 1
ATOM 1668 C CA . ASP A 1 230 ? 3.504 0.909 14.797 1.00 83.25 230 ASP A CA 1
ATOM 1669 C C . ASP A 1 230 ? 3.718 1.841 13.580 1.00 83.25 230 ASP A C 1
ATOM 1671 O O . ASP A 1 230 ? 3.041 2.866 13.468 1.00 83.25 230 ASP A O 1
ATOM 1675 N N . GLY A 1 231 ? 4.630 1.485 12.662 1.00 84.00 231 GLY A N 1
ATOM 1676 C CA . GLY A 1 231 ? 4.975 2.266 11.470 1.00 84.00 231 GLY A CA 1
ATOM 1677 C C . GLY A 1 231 ? 5.821 3.508 11.763 1.00 84.00 231 GLY A C 1
ATOM 1678 O O . GLY A 1 231 ? 5.897 4.411 10.935 1.00 84.00 231 GLY A O 1
ATOM 1679 N N . ASP A 1 232 ? 6.440 3.575 12.942 1.00 86.56 232 ASP A N 1
ATOM 1680 C CA . ASP A 1 232 ? 7.151 4.750 13.447 1.00 86.56 232 ASP A CA 1
ATOM 1681 C C . ASP A 1 232 ? 8.675 4.673 13.223 1.00 86.56 232 ASP A C 1
ATOM 1683 O O . ASP A 1 232 ? 9.380 5.663 13.442 1.00 86.56 232 ASP A O 1
ATOM 1687 N N . LEU A 1 233 ? 9.189 3.526 12.761 1.00 91.31 233 LEU A N 1
ATOM 1688 C CA . LEU A 1 233 ? 10.620 3.243 12.640 1.00 91.31 233 LEU A CA 1
ATOM 1689 C C . LEU A 1 233 ? 10.971 2.503 11.338 1.00 91.31 233 LEU A C 1
ATOM 1691 O O . LEU A 1 233 ? 10.371 1.478 11.022 1.00 91.31 233 LEU A O 1
ATOM 1695 N N . VAL A 1 234 ? 12.007 2.972 10.641 1.00 91.88 234 VAL A N 1
ATOM 1696 C CA . VAL A 1 234 ? 12.736 2.229 9.606 1.00 91.88 234 VAL A CA 1
ATOM 1697 C C . VAL A 1 234 ? 14.042 1.730 10.215 1.00 91.88 234 VAL A C 1
ATOM 1699 O O . VAL A 1 234 ? 14.905 2.523 10.595 1.00 91.88 234 VAL A O 1
ATOM 1702 N N . LEU A 1 235 ? 14.178 0.410 10.332 1.00 92.25 235 LEU A N 1
ATOM 1703 C CA . LEU A 1 235 ? 15.353 -0.223 10.921 1.00 92.25 235 LEU A CA 1
ATOM 1704 C C . LEU A 1 235 ? 16.417 -0.504 9.855 1.00 92.25 235 LEU A C 1
ATOM 1706 O O . LEU A 1 235 ? 16.150 -1.160 8.852 1.00 92.25 235 LEU A O 1
ATOM 1710 N N . THR A 1 236 ? 17.638 -0.063 10.126 1.00 93.19 236 THR A N 1
ATOM 1711 C CA . THR A 1 236 ? 18.847 -0.329 9.342 1.00 93.19 236 THR A CA 1
ATOM 1712 C C . THR A 1 236 ? 19.926 -0.919 10.249 1.00 93.19 236 THR A C 1
ATOM 1714 O O . THR A 1 236 ? 19.802 -0.893 11.478 1.00 93.19 236 THR A O 1
ATOM 1717 N N . PHE A 1 237 ? 20.982 -1.475 9.655 1.00 94.12 237 PHE A N 1
ATOM 1718 C CA . PHE A 1 237 ? 22.034 -2.181 10.398 1.00 94.12 237 PHE A CA 1
ATOM 1719 C C . PHE A 1 237 ? 23.406 -1.510 10.321 1.00 94.12 237 PHE A C 1
ATOM 1721 O O . PHE A 1 237 ? 24.373 -2.010 10.893 1.00 94.12 237 PHE A O 1
ATOM 1728 N N . ASP A 1 238 ? 23.484 -0.372 9.640 1.00 92.50 238 ASP A N 1
ATOM 1729 C CA . ASP A 1 238 ? 24.684 0.436 9.503 1.00 92.50 238 ASP A CA 1
ATOM 1730 C C . ASP A 1 238 ? 24.295 1.894 9.184 1.00 92.50 238 ASP A C 1
ATOM 1732 O O . ASP A 1 238 ? 23.217 2.137 8.631 1.00 92.50 238 ASP A O 1
ATOM 1736 N N . PRO A 1 239 ? 25.137 2.878 9.555 1.00 92.00 239 PRO A N 1
ATOM 1737 C CA . PRO A 1 239 ? 24.844 4.292 9.320 1.00 92.00 239 PRO A CA 1
ATOM 1738 C C . PRO A 1 239 ? 24.717 4.672 7.842 1.00 92.00 239 PRO A C 1
ATOM 1740 O O . PRO A 1 239 ? 23.904 5.531 7.514 1.00 92.00 239 PRO A O 1
ATOM 1743 N N . GLU A 1 240 ? 25.479 4.022 6.961 1.00 90.75 240 GLU A N 1
ATOM 1744 C CA . GLU A 1 240 ? 25.470 4.288 5.517 1.00 90.75 240 GLU A CA 1
ATOM 1745 C C . GLU A 1 240 ? 24.097 3.962 4.912 1.00 90.75 240 GLU A C 1
ATOM 1747 O O . GLU A 1 240 ? 23.490 4.795 4.246 1.00 90.75 240 GLU A O 1
ATOM 1752 N N . SER A 1 241 ? 23.535 2.798 5.239 1.00 89.75 241 SER A N 1
ATOM 1753 C CA . SER A 1 241 ? 22.186 2.406 4.825 1.00 89.75 241 SER A CA 1
ATOM 1754 C C . SER A 1 241 ? 21.108 3.353 5.360 1.00 89.75 241 SER A C 1
ATOM 1756 O O . SER A 1 241 ? 20.121 3.615 4.668 1.00 89.75 241 SER A O 1
ATOM 1758 N N . ALA A 1 242 ? 21.268 3.875 6.582 1.00 91.19 242 ALA A N 1
ATOM 1759 C CA . ALA A 1 242 ? 20.339 4.853 7.148 1.00 91.19 242 ALA A CA 1
ATOM 1760 C C . ALA A 1 242 ? 20.373 6.185 6.388 1.00 91.19 242 ALA A C 1
ATOM 1762 O O . ALA A 1 242 ? 19.316 6.737 6.076 1.00 91.19 242 ALA A O 1
ATOM 1763 N N . GLU A 1 243 ? 21.571 6.672 6.068 1.00 89.62 243 GLU A N 1
ATOM 1764 C CA . GLU A 1 243 ? 21.777 7.894 5.292 1.00 89.62 243 GLU A CA 1
ATOM 1765 C C . GLU A 1 243 ? 21.207 7.746 3.878 1.00 89.62 243 GLU A C 1
ATOM 1767 O O . GLU A 1 243 ? 20.354 8.542 3.484 1.00 89.62 243 GLU A O 1
ATOM 1772 N N . LEU A 1 244 ? 21.545 6.658 3.178 1.00 88.50 244 LEU A N 1
ATOM 1773 C CA . LEU A 1 244 ? 21.011 6.346 1.849 1.00 88.50 244 LEU A CA 1
ATOM 1774 C C . LEU A 1 244 ? 19.481 6.257 1.842 1.00 88.50 244 LEU A C 1
ATOM 1776 O O . LEU A 1 244 ? 18.832 6.775 0.935 1.00 88.50 244 LEU A O 1
ATOM 1780 N N . THR A 1 245 ? 18.881 5.640 2.863 1.00 89.50 245 THR A N 1
ATOM 1781 C CA . THR A 1 245 ? 17.417 5.554 2.977 1.00 89.50 245 THR A CA 1
ATOM 1782 C C . THR A 1 245 ? 16.794 6.939 3.164 1.00 89.50 245 THR A C 1
ATOM 1784 O O . THR A 1 245 ? 15.781 7.253 2.538 1.00 89.50 245 THR A O 1
ATOM 1787 N N . ALA A 1 246 ? 17.401 7.794 3.992 1.00 89.44 246 ALA A N 1
ATOM 1788 C CA . ALA A 1 246 ? 16.930 9.158 4.209 1.00 89.44 246 ALA A CA 1
ATOM 1789 C C . ALA A 1 246 ? 17.110 10.046 2.965 1.00 89.44 246 ALA A C 1
ATOM 1791 O O . ALA A 1 246 ? 16.264 10.900 2.695 1.00 89.44 246 ALA A O 1
ATOM 1792 N N . GLU A 1 247 ? 18.192 9.867 2.206 1.00 90.06 247 GLU A N 1
ATOM 1793 C CA . GLU A 1 247 ? 18.423 10.550 0.932 1.00 90.06 247 GLU A CA 1
ATOM 1794 C C . GLU A 1 247 ? 17.427 10.110 -0.140 1.00 90.06 247 GLU A C 1
ATOM 1796 O O . GLU A 1 247 ? 16.765 10.960 -0.737 1.00 90.06 247 GLU A O 1
ATOM 1801 N N . ALA A 1 248 ? 17.240 8.800 -0.317 1.00 90.19 248 ALA A N 1
ATOM 1802 C CA . ALA A 1 248 ? 16.290 8.242 -1.274 1.00 90.19 248 ALA A CA 1
ATOM 1803 C C . ALA A 1 248 ? 14.839 8.648 -0.968 1.00 90.19 248 ALA A C 1
ATOM 1805 O O . ALA A 1 248 ? 14.055 8.853 -1.893 1.00 90.19 248 ALA A O 1
ATOM 1806 N N . ALA A 1 249 ? 14.494 8.848 0.311 1.00 91.44 249 ALA A N 1
ATOM 1807 C CA . ALA A 1 249 ? 13.190 9.360 0.739 1.00 91.44 249 ALA A CA 1
ATOM 1808 C C . ALA A 1 249 ? 12.890 10.792 0.247 1.00 91.44 249 ALA A C 1
ATOM 1810 O O . ALA A 1 249 ? 11.733 11.213 0.244 1.00 91.44 249 ALA A O 1
ATOM 1811 N N . ARG A 1 250 ? 13.920 11.555 -0.146 1.00 88.69 250 ARG A N 1
ATOM 1812 C CA . ARG A 1 250 ? 13.801 12.899 -0.742 1.00 88.69 250 ARG A CA 1
ATOM 1813 C C . ARG A 1 250 ? 14.002 12.898 -2.260 1.00 88.69 250 ARG A C 1
ATOM 1815 O O . ARG A 1 250 ? 13.849 13.948 -2.883 1.00 88.69 250 ARG A O 1
ATOM 1822 N N . GLY A 1 251 ? 14.405 11.761 -2.823 1.00 89.12 251 GLY A N 1
ATOM 1823 C CA . GLY A 1 251 ? 14.708 11.594 -4.237 1.00 89.12 251 GLY A CA 1
ATOM 1824 C C . GLY A 1 251 ? 13.474 11.303 -5.087 1.00 89.12 251 GLY A C 1
ATOM 1825 O O . GLY A 1 251 ? 12.329 11.461 -4.661 1.00 89.12 251 GLY A O 1
ATOM 1826 N N . ALA A 1 252 ? 13.724 10.859 -6.315 1.00 92.81 252 ALA A N 1
ATOM 1827 C CA . ALA A 1 252 ? 12.678 10.356 -7.192 1.00 92.81 252 ALA A CA 1
ATOM 1828 C C . ALA A 1 252 ? 12.311 8.911 -6.829 1.00 92.81 252 ALA A C 1
ATOM 1830 O O . ALA A 1 252 ? 13.135 8.147 -6.317 1.00 92.81 252 ALA A O 1
ATOM 1831 N N . GLY A 1 253 ? 11.070 8.530 -7.122 1.00 95.12 253 GLY A N 1
ATOM 1832 C CA . GLY A 1 253 ? 10.583 7.176 -6.920 1.00 95.12 253 GLY A CA 1
ATOM 1833 C C . GLY A 1 253 ? 9.867 6.619 -8.143 1.00 95.12 253 GLY A C 1
ATOM 1834 O O . GLY A 1 253 ? 9.260 7.347 -8.933 1.00 95.12 253 GLY A O 1
ATOM 1835 N N . VAL A 1 254 ? 9.913 5.299 -8.274 1.00 97.19 254 VAL A N 1
ATOM 1836 C CA . VAL A 1 254 ? 9.142 4.524 -9.245 1.00 97.19 254 VAL A CA 1
ATOM 1837 C C . VAL A 1 254 ? 8.523 3.328 -8.539 1.00 97.19 254 VAL A C 1
ATOM 1839 O O . VAL A 1 254 ? 9.137 2.717 -7.667 1.00 97.19 254 VAL A O 1
ATOM 1842 N N . LEU A 1 255 ? 7.301 2.982 -8.919 1.00 98.19 255 LEU A N 1
ATOM 1843 C CA . LEU A 1 255 ? 6.659 1.738 -8.523 1.00 98.19 255 LEU A CA 1
ATOM 1844 C C . LEU A 1 255 ? 6.537 0.842 -9.755 1.00 98.19 255 LEU A C 1
ATOM 1846 O O . LEU A 1 255 ? 6.045 1.296 -10.786 1.00 98.19 255 LEU A O 1
ATOM 1850 N N . ILE A 1 256 ? 6.980 -0.410 -9.643 1.00 98.12 256 ILE A N 1
ATOM 1851 C CA . ILE A 1 256 ? 6.929 -1.423 -10.706 1.00 98.12 256 ILE A CA 1
ATOM 1852 C C . ILE A 1 256 ? 5.889 -2.485 -10.337 1.00 98.12 256 ILE A C 1
ATOM 1854 O O . ILE A 1 256 ? 5.964 -3.048 -9.247 1.00 98.12 256 ILE A O 1
ATOM 1858 N N . SER A 1 257 ? 4.948 -2.795 -11.233 1.00 97.44 257 SER A N 1
ATOM 1859 C CA . SER A 1 257 ? 4.007 -3.911 -11.053 1.00 97.44 257 SER A CA 1
ATOM 1860 C C . SER A 1 257 ? 4.666 -5.222 -11.459 1.00 97.44 257 SER A C 1
ATOM 1862 O O . SER A 1 257 ? 4.938 -5.469 -12.637 1.00 97.44 257 SER A O 1
ATOM 1864 N N . LEU A 1 258 ? 4.921 -6.083 -10.472 1.00 97.25 258 LEU A N 1
ATOM 1865 C CA . LEU A 1 258 ? 5.530 -7.383 -10.730 1.00 97.25 258 LEU A CA 1
ATOM 1866 C C . LEU A 1 258 ? 4.551 -8.361 -11.387 1.00 97.25 258 LEU A C 1
ATOM 1868 O O . LEU A 1 258 ? 4.966 -9.170 -12.216 1.00 97.25 258 LEU A O 1
ATOM 1872 N N . THR A 1 259 ? 3.260 -8.279 -11.059 1.00 95.00 259 THR A N 1
ATOM 1873 C CA . THR A 1 259 ? 2.221 -9.127 -11.663 1.00 95.00 259 THR A CA 1
ATOM 1874 C C . THR A 1 259 ? 2.037 -8.805 -13.142 1.00 95.00 259 THR A C 1
ATOM 1876 O O . THR A 1 259 ? 2.186 -9.705 -13.965 1.00 95.00 259 THR A O 1
ATOM 1879 N N . ALA A 1 260 ? 1.847 -7.529 -13.499 1.00 94.81 260 ALA A N 1
ATOM 1880 C CA . ALA A 1 260 ? 1.694 -7.111 -14.893 1.00 94.81 260 ALA A CA 1
ATOM 1881 C C . ALA A 1 260 ? 2.928 -7.467 -15.737 1.00 94.81 260 ALA A C 1
ATOM 1883 O O . ALA A 1 260 ? 2.808 -7.941 -16.868 1.00 94.81 260 ALA A O 1
ATOM 1884 N N . LEU A 1 261 ? 4.131 -7.293 -15.176 1.00 95.88 261 LEU A N 1
ATOM 1885 C CA . LEU A 1 261 ? 5.367 -7.660 -15.860 1.00 95.88 261 LEU A CA 1
ATOM 1886 C C . LEU A 1 261 ? 5.469 -9.171 -16.088 1.00 95.88 261 LEU A C 1
ATOM 1888 O O . LEU A 1 261 ? 5.834 -9.599 -17.185 1.00 95.88 261 LEU A O 1
ATOM 1892 N N . ARG A 1 262 ? 5.139 -9.980 -15.077 1.00 94.88 262 ARG A N 1
ATOM 1893 C CA . ARG A 1 262 ? 5.145 -11.443 -15.184 1.00 94.88 262 ARG A CA 1
ATOM 1894 C C . ARG A 1 262 ? 4.122 -11.932 -16.202 1.00 94.88 262 ARG A C 1
ATOM 1896 O O . ARG A 1 262 ? 4.469 -12.760 -17.037 1.00 94.88 262 ARG A O 1
ATOM 1903 N N . ASP A 1 263 ? 2.907 -11.398 -16.176 1.00 92.38 263 ASP A N 1
ATOM 1904 C CA . ASP A 1 263 ? 1.835 -11.802 -17.088 1.00 92.38 263 ASP A CA 1
ATOM 1905 C C . ASP A 1 263 ? 2.179 -11.455 -18.546 1.00 92.38 263 ASP A C 1
ATOM 1907 O O . ASP A 1 263 ? 1.887 -12.226 -19.461 1.00 92.38 263 ASP A O 1
ATOM 1911 N N . LEU A 1 264 ? 2.876 -10.335 -18.767 1.00 92.44 264 LEU A N 1
ATOM 1912 C CA . LEU A 1 264 ? 3.323 -9.913 -20.093 1.00 92.44 264 LEU A CA 1
ATOM 1913 C C . LEU A 1 264 ? 4.505 -10.737 -20.633 1.00 92.44 264 LEU A C 1
ATOM 1915 O O . LEU A 1 264 ? 4.608 -10.947 -21.842 1.00 92.44 264 LEU A O 1
ATOM 1919 N N . THR A 1 265 ? 5.432 -11.155 -19.767 1.00 92.62 265 THR A N 1
ATOM 1920 C CA . THR A 1 265 ? 6.744 -11.689 -20.189 1.00 92.62 265 THR A CA 1
ATOM 1921 C C . THR A 1 265 ? 6.951 -13.176 -19.898 1.00 92.62 265 THR A C 1
ATOM 1923 O O . THR A 1 265 ? 7.848 -13.793 -20.481 1.00 92.62 265 THR A O 1
ATOM 1926 N N . GLY A 1 266 ? 6.117 -13.779 -19.048 1.00 92.31 266 GLY A N 1
ATOM 1927 C CA . GLY A 1 266 ? 6.177 -15.191 -18.678 1.00 92.31 266 GLY A CA 1
ATOM 1928 C C . GLY A 1 266 ? 7.550 -15.591 -18.135 1.00 92.31 266 GLY A C 1
ATOM 1929 O O . GLY A 1 266 ? 8.075 -14.976 -17.212 1.00 92.31 266 GLY A O 1
ATOM 1930 N N . GLU A 1 267 ? 8.168 -16.601 -18.749 1.00 91.75 267 GLU A N 1
ATOM 1931 C CA . GLU A 1 267 ? 9.497 -17.119 -18.374 1.00 91.75 267 GLU A CA 1
ATOM 1932 C C . GLU A 1 267 ? 10.621 -16.066 -18.445 1.00 91.75 267 GLU A C 1
ATOM 1934 O O . GLU A 1 267 ? 11.667 -16.224 -17.820 1.00 91.75 267 GLU A O 1
ATOM 1939 N N . ALA A 1 268 ? 10.431 -14.977 -19.200 1.00 93.81 268 ALA A N 1
ATOM 1940 C CA . ALA A 1 268 ? 11.404 -13.888 -19.296 1.00 93.81 268 ALA A CA 1
ATOM 1941 C C . ALA A 1 268 ? 11.276 -12.842 -18.168 1.00 93.81 268 ALA A C 1
ATOM 1943 O O . ALA A 1 268 ? 11.985 -11.836 -18.204 1.00 93.81 268 ALA A O 1
ATOM 1944 N N . PHE A 1 269 ? 10.412 -13.076 -17.175 1.00 95.38 269 PHE A N 1
ATOM 1945 C CA . PHE A 1 269 ? 10.080 -12.136 -16.102 1.00 95.38 269 PHE A CA 1
ATOM 1946 C C . PHE A 1 269 ? 11.293 -11.510 -15.408 1.00 95.38 269 PHE A C 1
ATOM 1948 O O . PHE A 1 269 ? 11.390 -10.289 -15.346 1.00 95.38 269 PHE A O 1
ATOM 1955 N N . GLU A 1 270 ? 12.246 -12.309 -14.925 1.00 96.00 270 GLU A N 1
ATOM 1956 C CA . GLU A 1 270 ? 13.400 -11.767 -14.191 1.00 96.00 270 GLU A CA 1
ATOM 1957 C C . GLU A 1 270 ? 14.328 -10.936 -15.081 1.00 96.00 270 GLU A C 1
ATOM 1959 O O . GLU A 1 270 ? 14.843 -9.905 -14.654 1.00 96.00 270 GLU A O 1
ATOM 1964 N N . ALA A 1 271 ? 14.514 -11.346 -16.338 1.00 95.62 271 ALA A N 1
ATOM 1965 C CA . ALA A 1 271 ? 15.293 -10.562 -17.290 1.00 95.62 271 ALA A CA 1
ATOM 1966 C C . ALA A 1 271 ? 14.599 -9.223 -17.579 1.00 95.62 271 ALA A C 1
ATOM 1968 O O . ALA A 1 271 ? 15.230 -8.175 -17.502 1.00 95.62 271 ALA A O 1
ATOM 1969 N N . ALA A 1 272 ? 13.286 -9.251 -17.817 1.00 96.06 272 ALA A N 1
ATOM 1970 C CA . ALA A 1 272 ? 12.508 -8.042 -18.045 1.00 96.06 272 ALA A CA 1
ATOM 1971 C C . ALA A 1 272 ? 12.462 -7.125 -16.813 1.00 96.06 272 ALA A C 1
ATOM 1973 O O . ALA A 1 272 ? 12.464 -5.908 -16.972 1.00 96.06 272 ALA A O 1
ATOM 1974 N N . LEU A 1 273 ? 12.461 -7.684 -15.598 1.00 97.44 273 LEU A N 1
ATOM 1975 C CA . LEU A 1 273 ? 12.528 -6.914 -14.356 1.00 97.44 273 LEU A CA 1
ATOM 1976 C C . LEU A 1 273 ? 13.877 -6.211 -14.216 1.00 97.44 273 LEU A C 1
ATOM 1978 O O . LEU A 1 273 ? 13.907 -5.035 -13.859 1.00 97.44 273 LEU A O 1
ATOM 1982 N N . ALA A 1 274 ? 14.972 -6.900 -14.539 1.00 96.69 274 ALA A N 1
ATOM 1983 C CA . ALA A 1 274 ? 16.300 -6.298 -14.562 1.00 96.69 274 ALA A CA 1
ATOM 1984 C C . ALA A 1 274 ? 16.379 -5.143 -15.571 1.00 96.69 274 ALA A C 1
ATOM 1986 O O . ALA A 1 274 ? 16.806 -4.046 -15.216 1.00 96.69 274 ALA A O 1
ATOM 1987 N N . ASP A 1 275 ? 15.901 -5.358 -16.800 1.00 95.62 275 ASP A N 1
ATOM 1988 C CA . ASP A 1 275 ? 15.928 -4.342 -17.858 1.00 95.62 275 ASP A CA 1
ATOM 1989 C C . ASP A 1 275 ? 15.020 -3.139 -17.536 1.00 95.62 275 ASP A C 1
ATOM 1991 O O . ASP A 1 275 ? 15.421 -1.991 -17.732 1.00 95.62 275 ASP A O 1
ATOM 1995 N N . LEU A 1 276 ? 13.826 -3.377 -16.980 1.00 96.56 276 LEU A N 1
ATOM 1996 C CA . LEU A 1 276 ? 12.917 -2.318 -16.528 1.00 96.56 276 LEU A CA 1
ATOM 1997 C C . LEU A 1 276 ? 13.519 -1.508 -15.374 1.00 96.56 276 LEU A C 1
ATOM 1999 O O . LEU A 1 276 ? 13.419 -0.282 -15.358 1.00 96.56 276 LEU A O 1
ATOM 2003 N N . THR A 1 277 ? 14.153 -2.191 -14.421 1.00 96.31 277 THR A N 1
ATOM 2004 C CA . THR A 1 277 ? 14.821 -1.553 -13.283 1.00 96.31 277 THR A CA 1
ATOM 2005 C C . THR A 1 277 ? 15.977 -0.683 -13.753 1.00 96.31 277 THR A C 1
ATOM 2007 O O . THR A 1 277 ? 16.062 0.473 -13.348 1.00 96.31 277 THR A O 1
ATOM 2010 N N . ALA A 1 278 ? 16.835 -1.210 -14.629 1.00 94.38 278 ALA A N 1
ATOM 2011 C CA . ALA A 1 278 ? 17.960 -0.469 -15.184 1.00 94.38 278 ALA A CA 1
ATOM 2012 C C . ALA A 1 278 ? 17.486 0.787 -15.931 1.00 94.38 278 ALA A C 1
ATOM 2014 O O . ALA A 1 278 ? 18.022 1.866 -15.696 1.00 94.38 278 ALA A O 1
ATOM 2015 N N . LEU A 1 279 ? 16.440 0.665 -16.759 1.00 94.19 279 LEU A N 1
ATOM 2016 C CA . LEU A 1 279 ? 15.844 1.787 -17.489 1.00 94.19 279 LEU A CA 1
ATOM 2017 C C . LEU A 1 279 ? 15.367 2.904 -16.549 1.00 94.19 279 LEU A C 1
ATOM 2019 O O . LEU A 1 279 ? 15.701 4.068 -16.751 1.00 94.19 279 LEU A O 1
ATOM 2023 N N . TRP A 1 280 ? 14.586 2.566 -15.521 1.00 94.75 280 TRP A N 1
ATOM 2024 C CA . TRP A 1 280 ? 14.048 3.569 -14.599 1.00 94.75 280 TRP A CA 1
ATOM 2025 C C . TRP A 1 280 ? 15.102 4.143 -13.654 1.00 94.75 280 TRP A C 1
ATOM 2027 O O . TRP A 1 280 ? 15.072 5.340 -13.373 1.00 94.75 280 TRP A O 1
ATOM 2037 N N . ALA A 1 281 ? 16.035 3.320 -13.175 1.00 93.06 281 ALA A N 1
ATOM 2038 C CA . ALA A 1 281 ? 17.137 3.786 -12.343 1.00 93.06 281 ALA A CA 1
ATOM 2039 C C . ALA A 1 281 ? 18.011 4.792 -13.103 1.00 93.06 281 ALA A C 1
ATOM 2041 O O . ALA A 1 281 ? 18.315 5.851 -12.563 1.00 93.06 281 ALA A O 1
ATOM 2042 N N . ASP A 1 282 ? 18.359 4.505 -14.359 1.00 91.06 282 ASP A N 1
ATOM 2043 C CA . ASP A 1 282 ? 19.166 5.395 -15.201 1.00 91.06 282 ASP A CA 1
ATOM 2044 C C . ASP A 1 282 ? 18.468 6.742 -15.431 1.00 91.06 282 ASP A C 1
ATOM 2046 O O . ASP A 1 282 ? 19.035 7.797 -15.152 1.00 91.06 282 ASP A O 1
ATOM 2050 N N . VAL A 1 283 ? 17.185 6.709 -15.811 1.00 90.44 283 VAL A N 1
ATOM 2051 C CA . VAL A 1 283 ? 16.382 7.920 -16.051 1.00 90.44 283 VAL A CA 1
ATOM 2052 C C . VAL A 1 283 ? 16.224 8.782 -14.792 1.00 90.44 283 VAL A C 1
ATOM 2054 O O . VAL A 1 283 ? 16.224 10.008 -14.886 1.00 90.44 283 VAL A O 1
ATOM 2057 N N . LEU A 1 284 ? 16.056 8.173 -13.614 1.00 90.19 284 LEU A N 1
ATOM 2058 C CA . LEU A 1 284 ? 15.758 8.909 -12.378 1.00 90.19 284 LEU A CA 1
ATOM 2059 C C . LEU A 1 284 ? 16.997 9.322 -11.571 1.00 90.19 284 LEU A C 1
ATOM 2061 O O . LEU A 1 284 ? 16.910 10.252 -10.770 1.00 90.19 284 LEU A O 1
ATOM 2065 N N . SER A 1 285 ? 18.134 8.647 -11.744 1.00 85.31 285 SER A N 1
ATOM 2066 C CA . SER A 1 285 ? 19.305 8.814 -10.868 1.00 85.31 285 SER A CA 1
ATOM 2067 C C . SER A 1 285 ? 20.215 10.000 -11.209 1.00 85.31 285 SER A C 1
ATOM 2069 O O . SER A 1 285 ? 21.182 10.222 -10.480 1.00 85.31 285 SER A O 1
ATOM 2071 N N . ASN A 1 286 ? 19.913 10.783 -12.259 1.00 71.31 286 ASN A N 1
ATOM 2072 C CA . ASN A 1 286 ? 20.730 11.911 -12.744 1.00 71.31 286 ASN A CA 1
ATOM 2073 C C . ASN A 1 286 ? 22.235 11.556 -12.766 1.00 71.31 286 ASN A C 1
ATOM 2075 O O . ASN A 1 286 ? 22.999 11.966 -11.886 1.00 71.31 286 ASN A O 1
ATOM 2079 N N . ASP A 1 287 ? 22.648 10.753 -13.750 1.00 69.88 287 ASP A N 1
ATOM 2080 C CA . ASP A 1 287 ? 24.010 10.208 -13.893 1.00 69.88 287 ASP A CA 1
ATOM 2081 C C . ASP A 1 287 ? 24.450 9.269 -12.743 1.00 69.88 287 ASP A C 1
ATOM 2083 O O . ASP A 1 287 ? 25.639 9.160 -12.433 1.00 69.88 287 ASP A O 1
ATOM 2087 N N . GLY A 1 288 ? 23.508 8.583 -12.081 1.00 73.00 288 GLY A N 1
ATOM 2088 C CA . GLY A 1 288 ? 23.802 7.607 -11.019 1.00 73.00 288 GLY A CA 1
ATOM 2089 C C . GLY A 1 288 ? 24.184 8.215 -9.666 1.00 73.00 288 GLY A C 1
ATOM 2090 O O . GLY A 1 288 ? 24.629 7.493 -8.774 1.00 73.00 288 GLY A O 1
ATOM 2091 N N . THR A 1 289 ? 24.038 9.533 -9.504 1.00 75.12 289 THR A N 1
ATOM 2092 C CA . THR A 1 289 ? 24.501 10.257 -8.309 1.00 75.12 289 THR A CA 1
ATOM 2093 C C . THR A 1 289 ? 23.421 10.449 -7.251 1.00 75.12 289 THR A C 1
ATOM 2095 O O . THR A 1 289 ? 23.743 10.563 -6.070 1.00 75.12 289 THR A O 1
ATOM 2098 N N . VAL A 1 290 ? 22.149 10.481 -7.653 1.00 84.31 290 VAL A N 1
ATOM 2099 C CA . VAL A 1 290 ? 21.017 10.705 -6.751 1.00 84.31 290 VAL A CA 1
ATOM 2100 C C . VAL A 1 290 ? 20.367 9.363 -6.412 1.00 84.31 290 VAL A C 1
ATOM 2102 O O . VAL A 1 290 ? 19.960 8.654 -7.336 1.00 84.31 290 VAL A O 1
ATOM 2105 N N . PRO A 1 291 ? 20.221 9.006 -5.121 1.00 89.75 291 PRO A N 1
ATOM 2106 C CA . PRO A 1 291 ? 19.517 7.792 -4.735 1.00 89.75 291 PRO A CA 1
ATOM 2107 C C . PRO A 1 291 ? 18.061 7.789 -5.213 1.00 89.75 291 PRO A C 1
ATOM 2109 O O . PRO A 1 291 ? 17.330 8.767 -5.032 1.00 89.75 291 PRO A O 1
ATOM 2112 N N . VAL A 1 292 ? 17.633 6.667 -5.791 1.00 92.94 292 VAL A N 1
ATOM 2113 C CA . VAL A 1 292 ? 16.272 6.475 -6.320 1.00 92.94 292 VAL A CA 1
ATOM 2114 C C . VAL A 1 292 ? 15.534 5.442 -5.479 1.00 92.94 292 VAL A C 1
ATOM 2116 O O . VAL A 1 292 ? 16.115 4.449 -5.046 1.00 92.94 292 VAL A O 1
ATOM 2119 N N . SER A 1 293 ? 14.238 5.642 -5.256 1.00 95.56 293 SER A N 1
ATOM 2120 C CA . SER A 1 293 ? 13.398 4.626 -4.614 1.00 95.56 293 SER A CA 1
ATOM 2121 C C . SER A 1 293 ? 12.668 3.782 -5.658 1.00 95.56 293 SER A C 1
ATOM 2123 O O . SER A 1 293 ? 11.905 4.307 -6.463 1.00 95.56 293 SER A O 1
ATOM 2125 N N . ILE A 1 294 ? 12.876 2.468 -5.645 1.00 96.56 294 ILE A N 1
ATOM 2126 C CA . ILE A 1 294 ? 12.244 1.520 -6.568 1.00 96.56 294 ILE A CA 1
ATOM 2127 C C . ILE A 1 294 ? 11.362 0.567 -5.768 1.00 96.56 294 ILE A C 1
ATOM 2129 O O . ILE A 1 294 ? 11.834 -0.362 -5.117 1.00 96.56 294 ILE A O 1
ATOM 2133 N N . GLY A 1 295 ? 10.059 0.808 -5.817 1.00 96.12 295 GLY A N 1
ATOM 2134 C CA . GLY A 1 295 ? 9.056 -0.046 -5.203 1.00 96.12 295 GLY A CA 1
ATOM 2135 C C . GLY A 1 295 ? 8.681 -1.217 -6.101 1.00 96.12 295 GLY A C 1
ATOM 2136 O O . GLY A 1 295 ? 8.579 -1.081 -7.320 1.00 96.12 295 GLY A O 1
ATOM 2137 N N . MET A 1 296 ? 8.375 -2.349 -5.477 1.00 96.50 296 MET A N 1
ATOM 2138 C CA . MET A 1 296 ? 7.810 -3.524 -6.137 1.00 96.50 296 MET A CA 1
ATOM 2139 C C . MET A 1 296 ? 6.358 -3.706 -5.690 1.00 96.50 296 MET A C 1
ATOM 2141 O O . MET A 1 296 ? 6.096 -4.198 -4.589 1.00 96.50 296 MET A O 1
ATOM 2145 N N . ALA A 1 297 ? 5.412 -3.294 -6.530 1.00 96.00 297 ALA A N 1
ATOM 2146 C CA . ALA A 1 297 ? 4.003 -3.601 -6.330 1.00 96.00 297 ALA A CA 1
ATOM 2147 C C . ALA A 1 297 ? 3.750 -5.100 -6.537 1.00 96.00 297 ALA A C 1
ATOM 2149 O O . ALA A 1 297 ? 4.414 -5.758 -7.341 1.00 96.00 297 ALA A O 1
ATOM 2150 N N . ASP A 1 298 ? 2.784 -5.629 -5.786 1.00 93.56 298 ASP A N 1
ATOM 2151 C CA . ASP A 1 298 ? 2.311 -7.012 -5.895 1.00 93.56 298 ASP A CA 1
ATOM 2152 C C . ASP A 1 298 ? 3.396 -8.079 -5.639 1.00 93.56 298 ASP A C 1
ATOM 2154 O O . ASP A 1 298 ? 3.268 -9.231 -6.055 1.00 93.56 298 ASP A O 1
ATOM 2158 N N . LEU A 1 299 ? 4.474 -7.729 -4.920 1.00 95.19 299 LEU A N 1
ATOM 2159 C CA . LEU A 1 299 ? 5.530 -8.677 -4.539 1.00 95.19 299 LEU A CA 1
ATOM 2160 C C . LEU A 1 299 ? 4.957 -9.892 -3.808 1.00 95.19 299 LEU A C 1
ATOM 2162 O O . LEU A 1 299 ? 5.303 -11.029 -4.121 1.00 95.19 299 LEU A O 1
ATOM 2166 N N . GLY A 1 300 ? 4.045 -9.650 -2.866 1.00 93.50 300 GLY A N 1
ATOM 2167 C CA . GLY A 1 300 ? 3.345 -10.713 -2.154 1.00 93.50 300 GLY A CA 1
ATOM 2168 C C . GLY A 1 300 ? 2.546 -11.618 -3.089 1.00 93.50 300 GLY A C 1
ATOM 2169 O O . GLY A 1 300 ? 2.628 -12.836 -2.963 1.00 93.50 300 GLY A O 1
ATOM 2170 N N . ASP A 1 301 ? 1.826 -11.043 -4.052 1.00 94.31 301 ASP A N 1
ATOM 2171 C CA . ASP A 1 301 ? 1.044 -11.794 -5.035 1.00 94.31 301 ASP A CA 1
ATOM 2172 C C . ASP A 1 301 ? 1.922 -12.664 -5.932 1.00 94.31 301 ASP A C 1
ATOM 2174 O O . ASP A 1 301 ? 1.588 -13.823 -6.177 1.00 94.31 301 ASP A O 1
ATOM 2178 N N . VAL A 1 302 ? 3.064 -12.143 -6.393 1.00 94.25 302 VAL A N 1
ATOM 2179 C CA . VAL A 1 302 ? 4.000 -12.923 -7.209 1.00 94.25 302 VAL A CA 1
ATOM 2180 C C . VAL A 1 302 ? 4.556 -14.098 -6.416 1.00 94.25 302 VAL A C 1
ATOM 2182 O O . VAL A 1 302 ? 4.438 -15.233 -6.878 1.00 94.25 302 VAL A O 1
ATOM 2185 N N . VAL A 1 303 ? 5.077 -13.849 -5.211 1.00 94.38 303 VAL A N 1
ATOM 2186 C CA . VAL A 1 303 ? 5.662 -14.898 -4.362 1.00 94.38 303 VAL A CA 1
ATOM 2187 C C . VAL A 1 303 ? 4.627 -15.954 -3.956 1.00 94.38 303 VAL A C 1
ATOM 2189 O O . VAL A 1 303 ? 4.934 -17.147 -3.967 1.00 94.38 303 VAL A O 1
ATOM 2192 N N . LEU A 1 304 ? 3.398 -15.543 -3.624 1.00 91.00 304 LEU A N 1
ATOM 2193 C CA . LEU A 1 304 ? 2.317 -16.471 -3.280 1.00 91.00 304 LEU A CA 1
ATOM 2194 C C . LEU A 1 304 ? 1.876 -17.308 -4.481 1.00 91.00 304 LEU A C 1
ATOM 2196 O O . LEU A 1 304 ? 1.731 -18.522 -4.351 1.00 91.00 304 LEU A O 1
ATOM 2200 N N . ALA A 1 305 ? 1.684 -16.683 -5.645 1.00 87.81 305 ALA A N 1
ATOM 2201 C CA . ALA A 1 305 ? 1.237 -17.380 -6.848 1.00 87.81 305 ALA A CA 1
ATOM 2202 C C . ALA A 1 305 ? 2.289 -18.363 -7.391 1.00 87.81 305 ALA A C 1
ATOM 2204 O O . ALA A 1 305 ? 1.922 -19.387 -7.959 1.00 87.81 305 ALA A O 1
ATOM 2205 N N . GLU A 1 306 ? 3.583 -18.088 -7.197 1.00 89.31 306 GLU A N 1
ATOM 2206 C CA . GLU A 1 306 ? 4.668 -19.021 -7.537 1.00 89.31 306 GLU A CA 1
ATOM 2207 C C . GLU A 1 306 ? 4.704 -20.259 -6.621 1.00 89.31 306 GLU A C 1
ATOM 2209 O O . GLU A 1 306 ? 5.336 -21.257 -6.968 1.00 89.31 306 GLU A O 1
ATOM 2214 N N . GLY A 1 307 ? 4.053 -20.217 -5.451 1.00 85.75 307 GLY A N 1
ATOM 2215 C CA . GLY A 1 307 ? 4.072 -21.322 -4.490 1.00 85.75 307 GLY A CA 1
ATOM 2216 C C . GLY A 1 307 ? 5.474 -21.618 -3.947 1.00 85.75 307 GLY A C 1
ATOM 2217 O O . GLY A 1 307 ? 5.809 -22.778 -3.699 1.00 85.75 307 GLY A O 1
ATOM 2218 N N . ALA A 1 308 ? 6.315 -20.587 -3.797 1.00 84.56 308 ALA A N 1
ATOM 2219 C CA . ALA A 1 308 ? 7.699 -20.743 -3.362 1.00 84.56 308 ALA A CA 1
ATOM 2220 C C . ALA A 1 308 ? 7.786 -21.457 -2.000 1.00 84.56 308 ALA A C 1
ATOM 2222 O O . ALA A 1 308 ? 7.125 -21.069 -1.037 1.00 84.56 308 ALA A O 1
ATOM 2223 N N . THR A 1 309 ? 8.653 -22.470 -1.894 1.00 87.38 309 THR A N 1
ATOM 2224 C CA . THR A 1 309 ? 8.872 -23.214 -0.637 1.00 87.38 309 THR A CA 1
ATOM 2225 C C . THR A 1 309 ? 9.435 -22.333 0.476 1.00 87.38 309 THR A C 1
ATOM 2227 O O . THR A 1 309 ? 9.181 -22.586 1.649 1.00 87.38 309 THR A O 1
ATOM 2230 N N . ASP A 1 310 ? 10.202 -21.308 0.100 1.00 93.50 310 ASP A N 1
ATOM 2231 C CA . ASP A 1 310 ? 10.690 -20.256 0.988 1.00 93.50 310 ASP A CA 1
ATOM 2232 C C . ASP A 1 310 ? 10.311 -18.880 0.403 1.00 93.50 310 ASP A C 1
ATOM 2234 O O . ASP A 1 310 ? 11.052 -18.313 -0.411 1.00 93.50 310 ASP A O 1
ATOM 2238 N N . PRO A 1 311 ? 9.135 -18.345 0.785 1.00 91.75 311 PRO A N 1
ATOM 2239 C CA . PRO A 1 311 ? 8.647 -17.054 0.306 1.00 91.75 311 PRO A 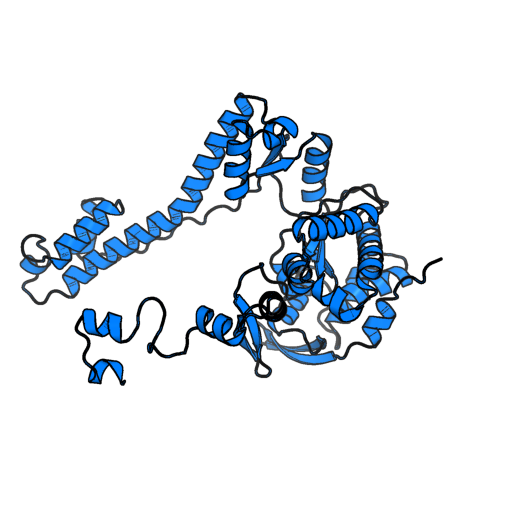CA 1
ATOM 2240 C C . PRO A 1 311 ? 9.598 -15.890 0.604 1.00 91.75 311 PRO A C 1
ATOM 2242 O O . PRO A 1 311 ? 9.742 -14.978 -0.211 1.00 91.75 311 PRO A O 1
ATOM 2245 N N . LEU A 1 312 ? 10.275 -15.919 1.757 1.00 92.12 312 LEU A N 1
ATOM 2246 C CA . LEU A 1 312 ? 11.177 -14.846 2.174 1.00 92.12 312 LEU A CA 1
ATOM 2247 C C . LEU A 1 312 ? 12.461 -14.861 1.347 1.00 92.12 312 LEU A C 1
ATOM 2249 O O . LEU A 1 312 ? 12.901 -13.808 0.885 1.00 92.12 312 LEU A O 1
ATOM 2253 N N . ALA A 1 313 ? 13.035 -16.042 1.097 1.00 95.69 313 ALA A N 1
ATOM 2254 C CA . ALA A 1 313 ? 14.191 -16.162 0.214 1.00 95.69 313 ALA A CA 1
ATOM 2255 C C . ALA A 1 313 ? 13.865 -15.721 -1.219 1.00 95.69 313 ALA A C 1
ATOM 2257 O O . ALA A 1 313 ? 14.695 -15.066 -1.857 1.00 95.69 313 ALA A O 1
ATOM 2258 N N . ARG A 1 314 ? 12.655 -16.027 -1.711 1.00 95.06 314 ARG A N 1
ATOM 2259 C CA . ARG A 1 314 ? 12.193 -15.587 -3.034 1.00 95.06 314 ARG A CA 1
ATOM 2260 C C . ARG A 1 314 ? 12.035 -14.069 -3.113 1.00 95.06 314 ARG A C 1
ATOM 2262 O O . ARG A 1 314 ? 12.588 -13.458 -4.026 1.00 95.06 314 ARG A O 1
ATOM 2269 N N . ALA A 1 315 ? 11.366 -13.455 -2.138 1.00 95.56 315 ALA A N 1
ATOM 2270 C CA . ALA A 1 315 ? 11.243 -12.000 -2.056 1.00 95.56 315 ALA A CA 1
ATOM 2271 C C . ALA A 1 315 ? 12.621 -11.316 -1.978 1.00 95.56 315 ALA A C 1
ATOM 2273 O O . ALA A 1 315 ? 12.879 -10.348 -2.692 1.00 95.56 315 ALA A O 1
ATOM 2274 N N . ALA A 1 316 ? 13.544 -11.865 -1.181 1.00 94.94 316 ALA A N 1
ATOM 2275 C CA . ALA A 1 316 ? 14.911 -11.360 -1.082 1.00 94.94 316 ALA A CA 1
ATOM 2276 C C . ALA A 1 316 ? 15.701 -11.508 -2.394 1.00 94.94 316 ALA A C 1
ATOM 2278 O O . ALA A 1 316 ? 16.543 -10.665 -2.694 1.00 94.94 316 ALA A O 1
ATOM 2279 N N . ALA A 1 317 ? 15.456 -12.562 -3.179 1.00 96.75 317 ALA A N 1
ATOM 2280 C CA . ALA A 1 317 ? 16.075 -12.736 -4.492 1.00 96.75 317 ALA A CA 1
ATOM 2281 C C . ALA A 1 317 ? 15.601 -11.676 -5.496 1.00 96.75 317 ALA A C 1
ATOM 2283 O O . ALA A 1 317 ? 16.436 -11.104 -6.190 1.00 96.75 317 ALA A O 1
ATOM 2284 N N . LEU A 1 318 ? 14.300 -11.366 -5.520 1.00 97.25 318 LEU A N 1
ATOM 2285 C CA . LEU A 1 318 ? 13.756 -10.283 -6.348 1.00 97.25 318 LEU A CA 1
ATOM 2286 C C . LEU A 1 318 ? 14.289 -8.913 -5.911 1.00 97.25 318 LEU A C 1
ATOM 2288 O O . LEU A 1 318 ? 14.706 -8.126 -6.754 1.00 97.25 318 LEU A O 1
ATOM 2292 N N . GLY A 1 319 ? 14.371 -8.660 -4.600 1.00 95.81 319 GLY A N 1
ATOM 2293 C CA . GLY A 1 319 ? 14.992 -7.443 -4.073 1.00 95.81 319 GLY A CA 1
ATOM 2294 C C . GLY A 1 319 ? 16.452 -7.290 -4.510 1.00 95.81 319 GLY A C 1
ATOM 2295 O O . GLY A 1 319 ? 16.829 -6.232 -5.002 1.00 95.81 319 GLY A O 1
ATOM 2296 N N . ARG A 1 320 ? 17.258 -8.360 -4.414 1.00 96.06 320 ARG A N 1
ATOM 2297 C CA . ARG A 1 320 ? 18.646 -8.353 -4.908 1.00 96.06 320 ARG A CA 1
ATOM 2298 C C . ARG A 1 320 ? 18.726 -8.096 -6.405 1.00 96.06 320 ARG A C 1
ATOM 2300 O O . ARG A 1 320 ? 19.542 -7.286 -6.813 1.00 96.06 320 ARG A O 1
ATOM 2307 N N . LEU A 1 321 ? 17.876 -8.741 -7.203 1.00 97.50 321 LEU A N 1
ATOM 2308 C CA . LEU A 1 321 ? 17.836 -8.530 -8.648 1.00 97.50 321 LEU A CA 1
ATOM 2309 C C . LEU A 1 321 ? 17.607 -7.052 -8.990 1.00 97.50 321 LEU A C 1
ATOM 2311 O O . LEU A 1 321 ? 18.311 -6.513 -9.838 1.00 97.50 321 LEU A O 1
ATOM 2315 N N . VAL A 1 322 ? 16.672 -6.387 -8.306 1.00 96.56 322 VAL A N 1
ATOM 2316 C CA . VAL A 1 322 ? 16.408 -4.952 -8.488 1.00 96.56 322 VAL A CA 1
ATOM 2317 C C . VAL A 1 322 ? 17.622 -4.116 -8.064 1.00 96.56 322 VAL A C 1
ATOM 2319 O O . VAL A 1 322 ? 18.092 -3.283 -8.835 1.00 96.56 322 VAL A O 1
ATOM 2322 N N . THR A 1 323 ? 18.197 -4.371 -6.886 1.00 93.38 323 THR A N 1
ATOM 2323 C CA . THR A 1 323 ? 19.386 -3.641 -6.409 1.00 93.38 323 THR A CA 1
ATOM 2324 C C . THR A 1 323 ? 20.607 -3.821 -7.314 1.00 93.38 323 THR A C 1
ATOM 2326 O O . THR A 1 323 ? 21.307 -2.852 -7.581 1.00 93.38 323 THR A O 1
ATOM 2329 N N . GLU A 1 324 ? 20.856 -5.029 -7.816 1.00 94.50 324 GLU A N 1
ATOM 2330 C CA . GLU A 1 324 ? 21.996 -5.341 -8.689 1.00 94.50 324 GLU A CA 1
ATOM 2331 C C . GLU A 1 324 ? 21.814 -4.817 -10.124 1.00 94.50 324 GLU A C 1
ATOM 2333 O O . GLU A 1 324 ? 22.802 -4.643 -10.837 1.00 94.50 324 GLU A O 1
ATOM 2338 N N . SER A 1 325 ? 20.572 -4.574 -10.556 1.00 94.62 325 SER A N 1
ATOM 2339 C CA . SER A 1 325 ? 20.267 -4.075 -11.907 1.00 94.62 325 SER A CA 1
ATOM 2340 C C . SER A 1 325 ? 20.299 -2.548 -12.015 1.00 94.62 325 SER A C 1
ATOM 2342 O O . SER A 1 325 ? 20.390 -2.020 -13.122 1.00 94.62 325 SER A O 1
ATOM 2344 N N . ALA A 1 326 ? 20.210 -1.829 -10.896 1.00 91.06 326 ALA A N 1
ATOM 2345 C CA . ALA A 1 326 ? 20.272 -0.373 -10.875 1.00 91.06 326 ALA A CA 1
ATOM 2346 C C . ALA A 1 326 ? 21.716 0.142 -11.045 1.00 91.06 326 ALA A C 1
ATOM 2348 O O . ALA A 1 326 ? 22.672 -0.447 -10.544 1.00 91.06 326 ALA A O 1
ATOM 2349 N N . CYS A 1 327 ? 21.884 1.278 -11.725 1.00 83.19 327 CYS A N 1
ATOM 2350 C CA . CYS A 1 327 ? 23.189 1.901 -11.983 1.00 83.19 327 CYS A CA 1
ATOM 2351 C C . CYS A 1 327 ? 23.745 2.738 -10.811 1.00 83.19 327 CYS A C 1
ATOM 2353 O O . CYS A 1 327 ? 24.823 3.317 -10.939 1.00 83.19 327 CYS A O 1
ATOM 2355 N N . GLY A 1 328 ? 23.033 2.811 -9.682 1.00 85.06 328 GLY A N 1
ATOM 2356 C CA . GLY A 1 328 ? 23.373 3.645 -8.528 1.00 85.06 328 GLY A CA 1
ATOM 2357 C C . GLY A 1 328 ? 22.699 3.166 -7.235 1.00 85.06 328 GLY A C 1
ATOM 2358 O O . GLY A 1 328 ? 22.011 2.141 -7.247 1.00 85.06 328 GLY A O 1
ATOM 2359 N N . PRO A 1 329 ? 22.898 3.876 -6.109 1.00 86.62 329 PRO A N 1
ATOM 2360 C CA . PRO A 1 329 ? 22.278 3.515 -4.840 1.00 86.62 329 PRO A CA 1
ATOM 2361 C C . PRO A 1 329 ? 20.755 3.617 -4.943 1.00 86.62 329 PRO A C 1
ATOM 2363 O O . PRO A 1 329 ? 20.218 4.619 -5.418 1.00 86.62 329 PRO A O 1
ATOM 2366 N N . ILE A 1 330 ? 20.051 2.590 -4.468 1.00 90.38 330 ILE A N 1
ATOM 2367 C CA . ILE A 1 330 ? 18.590 2.590 -4.443 1.00 90.38 330 ILE A CA 1
ATOM 2368 C C . ILE A 1 330 ? 18.037 2.229 -3.069 1.00 90.38 330 ILE A C 1
ATOM 2370 O O . ILE A 1 330 ? 18.628 1.457 -2.315 1.00 90.38 330 ILE A O 1
ATOM 2374 N N . SER A 1 331 ? 16.851 2.751 -2.788 1.00 91.44 331 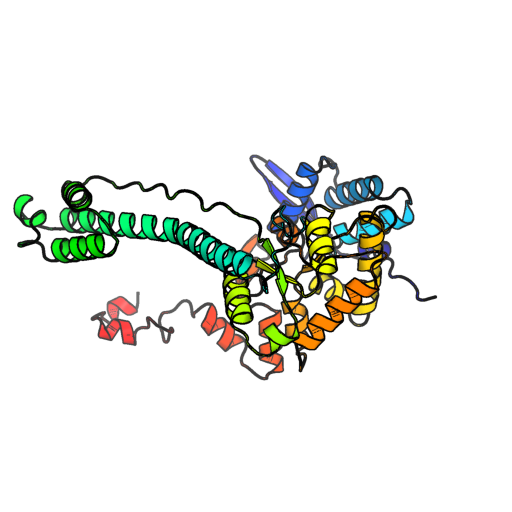SER A N 1
ATOM 2375 C CA . SER A 1 331 ? 15.961 2.273 -1.732 1.00 91.44 331 SER A CA 1
ATOM 2376 C C . SER A 1 331 ? 14.868 1.406 -2.353 1.00 91.44 331 SER A C 1
ATOM 2378 O O . SER A 1 331 ? 14.446 1.653 -3.480 1.00 91.44 331 SER A O 1
ATOM 2380 N N . LEU A 1 332 ? 14.367 0.411 -1.620 1.00 92.31 332 LEU A N 1
ATOM 2381 C CA . LEU A 1 332 ? 13.212 -0.396 -2.044 1.00 92.31 332 LEU A CA 1
ATOM 2382 C C . LEU A 1 332 ? 11.886 0.100 -1.437 1.00 92.31 332 LEU A C 1
ATOM 2384 O O . LEU A 1 332 ? 10.846 -0.543 -1.583 1.00 92.31 332 LEU A O 1
ATOM 2388 N N . PHE A 1 333 ? 11.916 1.231 -0.724 1.00 88.75 333 PHE A N 1
ATOM 2389 C CA . PHE A 1 333 ? 10.782 1.750 0.036 1.00 88.75 333 PHE A CA 1
ATOM 2390 C C . PHE A 1 333 ? 10.037 2.845 -0.733 1.00 88.75 333 PHE A C 1
ATOM 2392 O O . PHE A 1 333 ? 10.464 3.998 -0.798 1.00 88.75 333 PHE A O 1
ATOM 2399 N N . VAL A 1 334 ? 8.878 2.484 -1.278 1.00 93.12 334 VAL A N 1
ATOM 2400 C CA . VAL A 1 334 ? 7.931 3.391 -1.937 1.00 93.12 334 VAL A CA 1
ATOM 2401 C C . VAL A 1 334 ? 6.569 3.213 -1.281 1.00 93.12 334 VAL A C 1
ATOM 2403 O O . VAL A 1 334 ? 6.072 2.091 -1.185 1.00 93.12 334 VAL A O 1
ATOM 2406 N N . GLU A 1 335 ? 5.951 4.314 -0.856 1.00 87.94 335 GLU A N 1
ATOM 2407 C CA . GLU A 1 335 ? 4.597 4.307 -0.299 1.00 87.94 335 GLU A CA 1
ATOM 2408 C C . GLU A 1 335 ? 3.774 5.413 -0.952 1.00 87.94 335 GLU A C 1
ATOM 2410 O O . GLU A 1 335 ? 3.735 6.552 -0.494 1.00 87.94 335 GLU A O 1
ATOM 2415 N N . ASP A 1 336 ? 3.105 5.048 -2.041 1.00 93.75 336 ASP A N 1
ATOM 2416 C CA . ASP A 1 336 ? 2.281 5.962 -2.817 1.00 93.75 336 ASP A CA 1
ATOM 2417 C C . ASP A 1 336 ? 0.987 5.255 -3.236 1.00 93.75 336 ASP A C 1
ATOM 2419 O O . ASP A 1 336 ? 0.986 4.302 -4.021 1.00 93.75 336 ASP A O 1
ATOM 2423 N N . ARG A 1 337 ? -0.131 5.700 -2.653 1.00 92.62 337 ARG A N 1
ATOM 2424 C CA . ARG A 1 337 ? -1.456 5.115 -2.897 1.00 92.62 337 ARG A CA 1
ATOM 2425 C C . ARG A 1 337 ? -1.970 5.422 -4.297 1.00 92.62 337 ARG A C 1
ATOM 2427 O O . ARG A 1 337 ? -2.624 4.569 -4.888 1.00 92.62 337 ARG A O 1
ATOM 2434 N N . GLU A 1 338 ? -1.660 6.599 -4.831 1.00 94.19 338 GLU A N 1
ATOM 2435 C CA . GLU A 1 338 ? -2.069 6.972 -6.183 1.00 94.19 338 GLU A CA 1
ATOM 2436 C C . GLU A 1 338 ? -1.267 6.183 -7.220 1.00 94.19 338 GLU A C 1
ATOM 2438 O O . GLU A 1 338 ? -1.833 5.700 -8.197 1.00 94.19 338 GLU A O 1
ATOM 2443 N N . ALA A 1 339 ? 0.032 5.971 -6.985 1.00 96.56 339 ALA A N 1
ATOM 2444 C CA . ALA A 1 339 ? 0.860 5.104 -7.819 1.00 96.56 339 ALA A CA 1
ATOM 2445 C C . ALA A 1 339 ? 0.365 3.650 -7.801 1.00 96.56 339 ALA A C 1
ATOM 2447 O O . ALA A 1 339 ? 0.262 3.027 -8.857 1.00 96.56 339 ALA A O 1
ATOM 2448 N N . LYS A 1 340 ? 0.005 3.116 -6.624 1.00 95.50 340 LYS A N 1
ATOM 2449 C CA . LYS A 1 340 ? -0.619 1.785 -6.514 1.00 95.50 340 LYS A CA 1
ATOM 2450 C C . LYS A 1 340 ? -1.912 1.724 -7.334 1.00 95.50 340 LYS A C 1
ATOM 2452 O O . LYS A 1 340 ? -2.071 0.801 -8.127 1.00 95.50 340 LYS A O 1
ATOM 2457 N N . LEU A 1 341 ? -2.772 2.743 -7.240 1.00 94.75 341 LEU A N 1
ATOM 2458 C CA . LEU A 1 341 ? -4.017 2.814 -8.011 1.00 94.75 341 LEU A CA 1
ATOM 2459 C C . LEU A 1 341 ? -3.771 2.871 -9.530 1.00 94.75 341 LEU A C 1
ATOM 2461 O O . LEU A 1 341 ? -4.415 2.130 -10.269 1.00 94.75 341 LEU A O 1
ATOM 2465 N N . ARG A 1 342 ? -2.786 3.652 -9.999 1.00 96.38 342 ARG A N 1
ATOM 2466 C CA . ARG A 1 342 ? -2.353 3.680 -11.415 1.00 96.38 342 ARG A CA 1
ATOM 2467 C C . ARG A 1 342 ? -1.880 2.317 -11.923 1.00 96.38 342 ARG A C 1
ATOM 2469 O O . ARG A 1 342 ? -2.053 1.989 -13.099 1.00 96.38 342 ARG A O 1
ATOM 2476 N N . LEU A 1 343 ? -1.294 1.493 -11.062 1.00 96.12 343 LEU A N 1
ATOM 2477 C CA . LEU A 1 343 ? -0.901 0.129 -11.417 1.00 96.12 343 LEU A CA 1
ATOM 2478 C C . LEU A 1 343 ? -2.023 -0.902 -11.234 1.00 96.12 343 LEU A C 1
ATOM 2480 O O . LEU A 1 343 ? -1.842 -2.046 -11.633 1.00 96.12 343 LEU A O 1
ATOM 2484 N N . GLY A 1 344 ? -3.172 -0.520 -10.669 1.00 93.25 344 GLY A N 1
ATOM 2485 C CA . GLY A 1 344 ? -4.204 -1.474 -10.254 1.00 93.25 344 GLY A CA 1
ATOM 2486 C C . GLY A 1 344 ? -3.757 -2.372 -9.092 1.00 93.25 344 GLY A C 1
ATOM 2487 O O . GLY A 1 344 ? -4.343 -3.427 -8.875 1.00 93.25 344 GLY A O 1
ATOM 2488 N N . ALA A 1 345 ? -2.715 -1.966 -8.363 1.00 92.12 345 ALA A N 1
ATOM 2489 C CA . ALA A 1 345 ? -2.152 -2.700 -7.241 1.00 92.12 345 ALA A CA 1
ATOM 2490 C C . ALA A 1 345 ? -2.923 -2.404 -5.948 1.00 92.12 345 ALA A C 1
ATOM 2492 O O . ALA A 1 345 ? -3.340 -1.271 -5.686 1.00 92.12 345 ALA A O 1
ATOM 2493 N N . SER A 1 346 ? -3.055 -3.414 -5.091 1.00 88.88 346 SER A N 1
ATOM 2494 C CA . SER A 1 346 ? -3.756 -3.315 -3.808 1.00 88.88 346 SER A CA 1
ATOM 2495 C C . SER A 1 346 ? -2.930 -3.952 -2.679 1.00 88.88 346 SER A C 1
ATOM 2497 O O . SER A 1 346 ? -2.112 -4.837 -2.935 1.00 88.88 346 SER A O 1
ATOM 2499 N N . PRO A 1 347 ? -3.080 -3.508 -1.413 1.00 88.00 347 PRO A N 1
ATOM 2500 C CA . PRO A 1 347 ? -2.366 -4.118 -0.292 1.00 88.00 347 PRO A CA 1
ATOM 2501 C C . PRO A 1 347 ? -2.646 -5.619 -0.187 1.00 88.00 347 PRO A C 1
ATOM 2503 O O . PRO A 1 347 ? -3.789 -6.041 -0.345 1.00 88.00 347 PRO A O 1
ATOM 2506 N N . LEU A 1 348 ? -1.626 -6.412 0.152 1.00 90.38 348 LEU A N 1
ATOM 2507 C CA . LEU A 1 348 ? -1.761 -7.862 0.270 1.00 90.38 348 LEU A CA 1
ATOM 2508 C C . LEU A 1 348 ? -2.707 -8.247 1.421 1.00 90.38 348 LEU A C 1
ATOM 2510 O O . LEU A 1 348 ? -2.323 -8.282 2.589 1.00 90.38 348 LEU A O 1
ATOM 2514 N N . THR A 1 349 ? -3.945 -8.574 1.071 1.00 92.38 349 THR A N 1
ATOM 2515 C CA . THR A 1 349 ? -4.994 -9.061 1.975 1.00 92.38 349 THR A CA 1
ATOM 2516 C C . THR A 1 349 ? -5.750 -10.221 1.318 1.00 92.38 349 THR A C 1
ATOM 2518 O O . THR A 1 349 ? -5.587 -10.492 0.130 1.00 92.38 349 THR A O 1
ATOM 2521 N N . ALA A 1 350 ? -6.582 -10.941 2.077 1.00 92.12 350 ALA A N 1
ATOM 2522 C CA . ALA A 1 350 ? -7.360 -12.054 1.523 1.00 92.12 350 ALA A CA 1
ATOM 2523 C C . ALA A 1 350 ? -8.428 -11.603 0.505 1.00 92.12 350 ALA A C 1
ATOM 2525 O O . ALA A 1 350 ? -8.786 -12.371 -0.388 1.00 92.12 350 ALA A O 1
ATOM 2526 N N . LEU A 1 351 ? -8.922 -10.370 0.644 1.00 92.00 351 LEU A N 1
ATOM 2527 C CA . LEU A 1 351 ? -9.914 -9.768 -0.239 1.00 92.00 351 LEU A CA 1
ATOM 2528 C C . LEU A 1 351 ? -9.237 -8.842 -1.247 1.00 92.00 351 LEU A C 1
ATOM 2530 O O . LEU A 1 351 ? -8.324 -8.096 -0.913 1.00 92.00 351 LEU A O 1
ATOM 2534 N N . ASP A 1 352 ? -9.722 -8.869 -2.474 1.00 91.19 352 ASP A N 1
ATOM 2535 C CA . ASP A 1 352 ? -9.332 -7.942 -3.527 1.00 91.19 352 ASP A CA 1
ATOM 2536 C C . ASP A 1 352 ? -10.594 -7.345 -4.153 1.00 91.19 352 ASP A C 1
ATOM 2538 O O . ASP A 1 352 ? -11.638 -8.003 -4.187 1.00 91.19 352 ASP A O 1
ATOM 254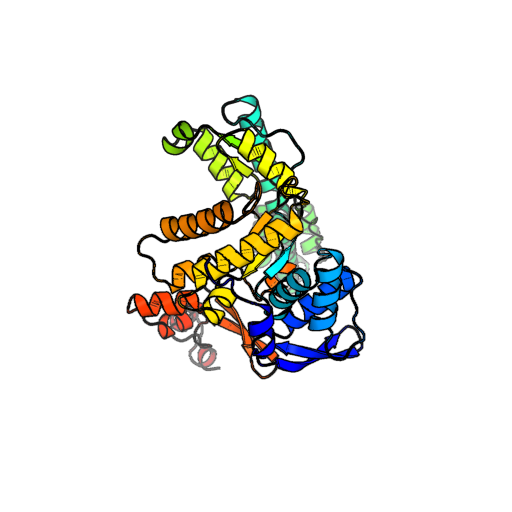2 N N . CYS A 1 353 ? -10.508 -6.108 -4.630 1.00 89.06 353 CYS A N 1
ATOM 2543 C CA . CYS A 1 353 ? -11.604 -5.470 -5.353 1.00 89.06 353 CYS A CA 1
ATOM 2544 C C . CYS A 1 353 ? -11.372 -5.646 -6.850 1.00 89.06 353 CYS A C 1
ATOM 2546 O O . CYS A 1 353 ? -10.251 -5.483 -7.326 1.00 89.06 353 CYS A O 1
ATOM 2548 N N . PHE A 1 354 ? -12.426 -5.935 -7.604 1.00 88.00 354 PHE A N 1
ATOM 2549 C CA . PHE A 1 354 ? -12.360 -5.927 -9.059 1.00 88.00 354 PHE A CA 1
ATOM 2550 C C . PHE A 1 354 ? -13.592 -5.267 -9.659 1.00 88.00 354 PHE A C 1
ATOM 2552 O O . PHE A 1 354 ? -14.650 -5.223 -9.034 1.00 88.00 354 PHE A O 1
ATOM 2559 N N . GLU A 1 355 ? -13.420 -4.750 -10.867 1.00 89.56 355 GLU A N 1
ATOM 2560 C CA . GLU A 1 355 ? -14.481 -4.141 -11.655 1.00 89.56 355 GLU A CA 1
ATOM 2561 C C . GLU A 1 355 ? -15.060 -5.181 -12.617 1.00 89.56 355 GLU A C 1
ATOM 2563 O O . GLU A 1 355 ? -14.322 -5.894 -13.308 1.00 89.56 355 GLU A O 1
ATOM 2568 N N . THR A 1 356 ? -16.380 -5.310 -12.628 1.00 87.00 356 THR A N 1
ATOM 2569 C CA . THR A 1 356 ? -17.108 -6.149 -13.577 1.00 87.00 356 THR A CA 1
ATOM 2570 C C . THR A 1 356 ? -17.212 -5.463 -14.943 1.00 87.00 356 THR A C 1
ATOM 2572 O O . THR A 1 356 ? -16.923 -4.282 -15.098 1.00 87.00 356 THR A O 1
ATOM 2575 N N . ALA A 1 357 ? -17.634 -6.200 -15.974 1.00 81.88 357 ALA A N 1
ATOM 2576 C CA . ALA A 1 357 ? -17.739 -5.657 -17.334 1.00 81.88 357 ALA A CA 1
ATOM 2577 C C . ALA A 1 357 ? -18.760 -4.505 -17.477 1.00 81.88 357 ALA A C 1
ATOM 2579 O O . ALA A 1 357 ? -18.723 -3.780 -18.466 1.00 81.88 357 ALA A O 1
ATOM 2580 N N . ASP A 1 358 ? -19.676 -4.367 -16.520 1.00 82.56 358 ASP A N 1
ATOM 2581 C CA . ASP A 1 358 ? -20.669 -3.299 -16.391 1.00 82.56 358 ASP A CA 1
ATOM 2582 C C . ASP A 1 358 ? -20.245 -2.172 -15.428 1.00 82.56 358 ASP A C 1
ATOM 2584 O O . ASP A 1 358 ? -21.048 -1.286 -15.147 1.00 82.56 358 ASP A O 1
ATOM 2588 N N . GLY A 1 359 ? -18.994 -2.176 -14.953 1.00 81.75 359 GLY A N 1
ATOM 2589 C CA . GLY A 1 359 ? -18.424 -1.103 -14.132 1.00 81.75 359 GLY A CA 1
ATOM 2590 C C . GLY A 1 359 ? -18.718 -1.213 -12.631 1.00 81.75 359 GLY A C 1
ATOM 2591 O O . GLY A 1 359 ? -18.382 -0.303 -11.873 1.00 81.75 359 GLY A O 1
ATOM 2592 N N . GLU A 1 360 ? -19.329 -2.305 -12.156 1.00 88.06 360 GLU A N 1
ATOM 2593 C CA . GLU A 1 360 ? -19.551 -2.499 -10.721 1.00 88.06 360 GLU A CA 1
ATOM 2594 C C . GLU A 1 360 ? -18.270 -2.964 -10.017 1.00 88.06 360 GLU A C 1
ATOM 2596 O O . GLU A 1 360 ? -17.608 -3.920 -10.427 1.00 88.06 360 GLU A O 1
ATOM 2601 N N . VAL A 1 361 ? -17.937 -2.321 -8.895 1.00 89.31 361 VAL A N 1
ATOM 2602 C CA . VAL A 1 361 ? -16.819 -2.741 -8.042 1.00 89.31 361 VAL A CA 1
ATOM 2603 C C . VAL A 1 361 ? -17.312 -3.749 -7.011 1.00 89.31 361 VAL A C 1
ATOM 2605 O O . VAL A 1 361 ? -18.147 -3.439 -6.159 1.00 89.31 361 VAL A O 1
ATOM 2608 N N . VAL A 1 362 ? -16.752 -4.954 -7.049 1.00 90.25 362 VAL A N 1
ATOM 2609 C CA . VAL A 1 362 ? -17.122 -6.060 -6.161 1.00 90.25 362 VAL A CA 1
ATOM 2610 C C . VAL A 1 362 ? -15.892 -6.677 -5.488 1.00 90.25 362 VAL A C 1
ATOM 2612 O O . VAL A 1 362 ? -14.769 -6.603 -5.989 1.00 90.25 362 VAL A O 1
ATOM 2615 N N . ASN A 1 363 ? -16.106 -7.317 -4.337 1.00 91.19 363 ASN A N 1
ATOM 2616 C CA . ASN A 1 363 ? -15.054 -8.029 -3.610 1.00 91.19 363 ASN A CA 1
ATOM 2617 C C . ASN A 1 363 ? -14.920 -9.472 -4.113 1.00 91.19 363 ASN A C 1
ATOM 2619 O O . ASN A 1 363 ? -15.920 -10.173 -4.279 1.00 91.19 363 ASN A O 1
ATOM 2623 N N . ARG A 1 364 ? -13.682 -9.946 -4.257 1.00 90.88 364 ARG A N 1
ATOM 2624 C CA . ARG A 1 364 ? -13.328 -11.343 -4.551 1.00 90.88 364 ARG A CA 1
ATOM 2625 C C . ARG A 1 364 ? -12.253 -11.859 -3.602 1.00 90.88 364 ARG A C 1
ATOM 2627 O O . ARG A 1 364 ? -11.553 -11.080 -2.956 1.00 90.88 364 ARG A O 1
ATOM 2634 N N . LEU A 1 365 ? -12.079 -13.180 -3.564 1.00 93.75 365 LEU A N 1
ATOM 2635 C CA . LEU A 1 365 ? -10.843 -13.767 -3.052 1.00 93.75 365 LEU A CA 1
ATOM 2636 C C . LEU A 1 365 ? -9.679 -13.324 -3.948 1.00 93.75 365 LEU A C 1
ATOM 2638 O O . LEU A 1 365 ? -9.762 -13.401 -5.175 1.00 93.75 365 LEU A O 1
ATOM 2642 N N . ARG A 1 366 ? -8.586 -12.872 -3.331 1.00 94.19 366 ARG A N 1
ATOM 2643 C CA . ARG A 1 366 ? -7.382 -12.446 -4.052 1.00 94.19 366 ARG A CA 1
ATOM 2644 C C . ARG A 1 366 ? -6.875 -13.563 -4.985 1.00 94.19 366 ARG A C 1
ATOM 2646 O O . ARG A 1 366 ? -6.609 -14.664 -4.495 1.00 94.19 366 ARG A O 1
ATOM 2653 N N . PRO A 1 367 ? -6.652 -13.302 -6.289 1.00 92.62 367 PRO A N 1
ATOM 2654 C CA . PRO A 1 367 ? -6.260 -14.338 -7.252 1.00 92.62 367 PRO A CA 1
ATOM 2655 C C . PRO A 1 367 ? -4.975 -15.100 -6.896 1.00 92.62 367 PRO A C 1
ATOM 2657 O O . PRO A 1 367 ? -4.903 -16.319 -7.073 1.00 92.62 367 PRO A O 1
ATOM 2660 N N . ALA A 1 368 ? -3.969 -14.415 -6.344 1.00 93.12 368 ALA A N 1
ATOM 2661 C CA . ALA A 1 368 ? -2.738 -15.062 -5.889 1.00 93.12 368 ALA A CA 1
ATOM 2662 C C . ALA A 1 368 ? -2.990 -16.042 -4.731 1.00 93.12 368 ALA A C 1
ATOM 2664 O O . ALA A 1 368 ? -2.419 -17.131 -4.702 1.00 93.12 368 ALA A O 1
ATOM 2665 N N . LEU A 1 369 ? -3.896 -15.692 -3.812 1.00 93.31 369 LEU A N 1
ATOM 2666 C CA . LEU A 1 369 ? -4.287 -16.565 -2.708 1.00 93.31 369 LEU A CA 1
ATOM 2667 C C . LEU A 1 369 ? -5.132 -17.745 -3.201 1.00 93.31 369 LEU A C 1
ATOM 2669 O O . LEU A 1 369 ? -4.897 -18.870 -2.772 1.00 93.31 369 LEU A O 1
ATOM 2673 N N . ALA A 1 370 ? -6.056 -17.519 -4.139 1.00 93.06 370 ALA A N 1
ATOM 2674 C CA . ALA A 1 370 ? -6.807 -18.591 -4.794 1.00 93.06 370 ALA A CA 1
ATOM 2675 C C . ALA A 1 370 ? -5.868 -19.604 -5.475 1.00 93.06 370 ALA A C 1
ATOM 2677 O O . ALA A 1 370 ? -6.019 -20.812 -5.294 1.00 93.06 370 ALA A O 1
ATOM 2678 N N . SER A 1 371 ? -4.850 -19.107 -6.186 1.00 91.75 371 SER A N 1
ATOM 2679 C CA . SER A 1 371 ? -3.831 -19.934 -6.844 1.00 91.75 371 SER A CA 1
ATOM 2680 C C . SER A 1 371 ? -3.017 -20.742 -5.831 1.00 91.75 371 SER A C 1
ATOM 2682 O O . SER A 1 371 ? -2.835 -21.946 -6.006 1.00 91.75 371 SER A O 1
ATOM 2684 N N . ALA A 1 372 ? -2.593 -20.112 -4.731 1.00 91.75 372 ALA A N 1
ATOM 2685 C CA . ALA A 1 372 ? -1.868 -20.780 -3.653 1.00 91.75 372 ALA A CA 1
ATOM 2686 C C . ALA A 1 372 ? -2.716 -21.859 -2.950 1.00 91.75 372 ALA A C 1
ATOM 2688 O O . ALA A 1 372 ? -2.224 -22.956 -2.688 1.00 91.75 372 ALA A O 1
ATOM 2689 N N . ILE A 1 373 ? -3.999 -21.585 -2.682 1.00 92.94 373 ILE A N 1
ATOM 2690 C CA . ILE A 1 373 ? -4.938 -22.557 -2.101 1.00 92.94 373 ILE A CA 1
ATOM 2691 C C . ILE A 1 373 ? -5.100 -23.757 -3.036 1.00 92.94 373 ILE A C 1
ATOM 2693 O O . ILE A 1 373 ? -4.978 -24.896 -2.586 1.00 92.94 373 ILE A O 1
ATOM 2697 N N . ALA A 1 374 ? -5.325 -23.518 -4.330 1.00 93.06 374 ALA A N 1
ATOM 2698 C CA . ALA A 1 374 ? -5.460 -24.582 -5.319 1.00 93.06 374 ALA A CA 1
ATOM 2699 C C . ALA A 1 374 ? -4.181 -25.431 -5.431 1.00 93.06 374 ALA A C 1
ATOM 2701 O O . ALA A 1 374 ? -4.258 -26.660 -5.444 1.00 93.06 374 ALA A O 1
ATOM 2702 N N . ALA A 1 375 ? -3.002 -24.799 -5.446 1.00 90.50 375 ALA A N 1
ATOM 2703 C CA . ALA A 1 375 ? -1.709 -25.487 -5.473 1.00 90.50 375 ALA A CA 1
ATOM 2704 C C . ALA A 1 375 ? -1.468 -26.341 -4.216 1.00 90.50 375 ALA A C 1
ATOM 2706 O O . ALA A 1 375 ? -0.877 -27.418 -4.297 1.00 90.50 375 ALA A O 1
ATOM 2707 N N . ALA A 1 376 ? -1.985 -25.904 -3.065 1.00 91.06 376 ALA A N 1
ATOM 2708 C CA . ALA A 1 376 ? -1.990 -26.665 -1.819 1.00 91.06 376 ALA A CA 1
ATOM 2709 C C . ALA A 1 376 ? -3.108 -27.732 -1.744 1.00 91.06 376 ALA A C 1
ATOM 2711 O O . ALA A 1 376 ? -3.326 -28.309 -0.678 1.00 91.06 376 ALA A O 1
ATOM 2712 N N . ALA A 1 377 ? -3.817 -27.997 -2.850 1.00 93.81 377 ALA A N 1
ATOM 2713 C CA . ALA A 1 377 ? -4.973 -28.895 -2.932 1.00 93.81 377 ALA A CA 1
ATOM 2714 C C . ALA A 1 377 ? -6.134 -28.527 -1.980 1.00 93.81 377 ALA A C 1
ATOM 2716 O O . ALA A 1 377 ? -6.904 -29.393 -1.559 1.00 93.81 377 ALA A O 1
ATOM 2717 N N . GLY A 1 378 ? -6.259 -27.244 -1.630 1.00 93.44 378 GLY A N 1
ATOM 2718 C CA . GLY A 1 378 ? -7.381 -26.697 -0.872 1.00 93.44 378 GLY A CA 1
ATOM 2719 C C . GLY A 1 378 ? -8.592 -26.355 -1.748 1.00 93.44 378 GLY A C 1
ATOM 2720 O O . GLY A 1 378 ? -8.498 -26.257 -2.970 1.00 93.44 378 GLY A O 1
ATOM 2721 N N . ASP A 1 379 ? -9.744 -26.148 -1.106 1.00 95.44 379 ASP A N 1
ATOM 2722 C CA . ASP A 1 379 ? -10.997 -25.759 -1.766 1.00 95.44 379 ASP A CA 1
ATOM 2723 C C . ASP A 1 379 ? -11.121 -24.226 -1.842 1.00 95.44 379 ASP A C 1
ATOM 2725 O O . ASP A 1 379 ? -11.435 -23.558 -0.851 1.00 95.44 379 ASP A O 1
ATOM 2729 N N . VAL A 1 380 ? -10.872 -23.681 -3.037 1.00 94.81 380 VAL A N 1
ATOM 2730 C CA . VAL A 1 380 ? -10.970 -22.243 -3.338 1.00 94.81 380 VAL A CA 1
ATOM 2731 C C . VAL A 1 380 ? -12.388 -21.722 -3.110 1.00 94.81 380 VAL A C 1
ATOM 2733 O O . VAL A 1 380 ? -12.559 -20.667 -2.504 1.00 94.81 380 VAL A O 1
ATOM 2736 N N . GLU A 1 381 ? -13.410 -22.480 -3.509 1.00 91.81 381 GLU A N 1
ATOM 2737 C CA . GLU A 1 381 ? -14.805 -22.062 -3.370 1.00 91.81 381 GLU A CA 1
ATOM 2738 C C . GLU A 1 381 ? -15.207 -22.027 -1.888 1.00 91.81 381 GLU A C 1
ATOM 2740 O O . GLU A 1 381 ? -15.912 -21.128 -1.431 1.00 91.81 381 GLU A O 1
ATOM 2745 N N . SER A 1 382 ? -14.723 -22.978 -1.081 1.00 90.56 382 SER A N 1
ATOM 2746 C CA . SER A 1 382 ? -14.907 -22.913 0.372 1.00 90.56 382 SER A CA 1
ATOM 2747 C C . SER A 1 382 ? -14.211 -21.702 0.996 1.00 90.56 382 SER A C 1
ATOM 2749 O O . SER A 1 382 ? -14.776 -21.107 1.917 1.00 90.56 382 SER A O 1
ATOM 2751 N N . ALA A 1 383 ? -13.021 -21.324 0.524 1.00 91.38 383 ALA A N 1
ATOM 2752 C CA . ALA A 1 383 ? -12.324 -20.133 1.005 1.00 91.38 383 ALA A CA 1
ATOM 2753 C C . ALA A 1 383 ? -13.073 -18.843 0.631 1.00 91.38 383 ALA A C 1
ATOM 2755 O O . ALA A 1 383 ? -13.280 -17.984 1.487 1.00 91.38 383 ALA A O 1
ATOM 2756 N N . GLU A 1 384 ? -13.569 -18.738 -0.603 1.00 90.19 384 GLU A N 1
ATOM 2757 C CA . GLU A 1 384 ? -14.425 -17.632 -1.047 1.00 90.19 384 GLU A CA 1
ATOM 2758 C C . GLU A 1 384 ? -15.689 -17.517 -0.196 1.00 90.19 384 GLU A C 1
ATOM 2760 O O . GLU A 1 384 ? -15.979 -16.447 0.339 1.00 90.19 384 GLU A O 1
ATOM 2765 N N . ARG A 1 385 ? -16.408 -18.628 0.009 1.00 87.25 385 ARG A N 1
ATOM 2766 C CA . ARG A 1 385 ? -17.617 -18.659 0.850 1.00 87.25 385 ARG A CA 1
ATOM 2767 C C . ARG A 1 385 ? -17.327 -18.283 2.303 1.00 87.25 385 ARG A C 1
ATOM 2769 O O . ARG A 1 385 ? -18.198 -17.724 2.965 1.00 87.25 385 ARG A O 1
ATOM 2776 N N . HIS A 1 386 ? -16.142 -18.614 2.817 1.00 85.50 386 HIS A N 1
ATOM 2777 C CA . HIS A 1 386 ? -15.732 -18.221 4.163 1.00 85.50 386 HIS A CA 1
ATOM 2778 C C . HIS A 1 386 ? -15.521 -16.706 4.271 1.00 85.50 386 HIS A C 1
ATOM 2780 O O . HIS A 1 386 ? -15.937 -16.107 5.258 1.00 85.50 386 HIS A O 1
ATOM 2786 N N . LEU A 1 387 ? -14.913 -16.089 3.254 1.00 87.75 387 LEU A N 1
ATOM 2787 C CA . LEU A 1 387 ? -14.593 -14.661 3.249 1.00 87.75 387 LEU A CA 1
ATOM 2788 C C . LEU A 1 387 ? -15.792 -13.769 2.912 1.00 87.75 387 LEU A C 1
ATOM 2790 O O . LEU A 1 387 ? -15.999 -12.747 3.558 1.00 87.75 387 LEU A O 1
ATOM 2794 N N . LEU A 1 388 ? -16.570 -14.140 1.896 1.00 86.25 388 LEU A N 1
ATOM 2795 C CA . LEU A 1 388 ? -17.667 -13.325 1.362 1.00 86.25 388 LEU A CA 1
ATOM 2796 C C . LEU A 1 388 ? -19.026 -13.683 1.984 1.00 86.25 388 LEU A C 1
ATOM 2798 O O . LEU A 1 388 ? -20.023 -12.992 1.771 1.00 86.25 388 LEU A O 1
ATOM 2802 N N . GLY A 1 389 ? -19.079 -14.769 2.758 1.00 80.69 389 GLY A N 1
ATOM 2803 C CA . GLY A 1 389 ? -20.323 -15.343 3.250 1.00 80.69 389 GLY A CA 1
ATOM 2804 C C . GLY A 1 389 ? -21.145 -15.984 2.129 1.00 80.69 389 GLY A C 1
ATOM 2805 O O . GLY A 1 389 ? -20.710 -16.131 0.989 1.00 80.69 389 GLY A O 1
ATOM 2806 N N . ARG A 1 390 ? -22.368 -16.406 2.461 1.00 73.50 390 ARG A N 1
ATOM 2807 C CA . ARG A 1 390 ? -23.257 -17.117 1.523 1.00 73.50 390 ARG A CA 1
ATOM 2808 C C . ARG A 1 390 ? -24.444 -16.281 1.039 1.00 73.50 390 ARG A C 1
ATOM 2810 O O . ARG A 1 390 ? -25.373 -16.835 0.464 1.00 73.50 390 ARG A O 1
ATOM 2817 N N . ARG A 1 391 ? -24.464 -14.969 1.325 1.00 69.81 391 ARG A N 1
ATOM 2818 C CA . ARG A 1 391 ? -25.671 -14.110 1.223 1.00 69.81 391 ARG A CA 1
ATOM 2819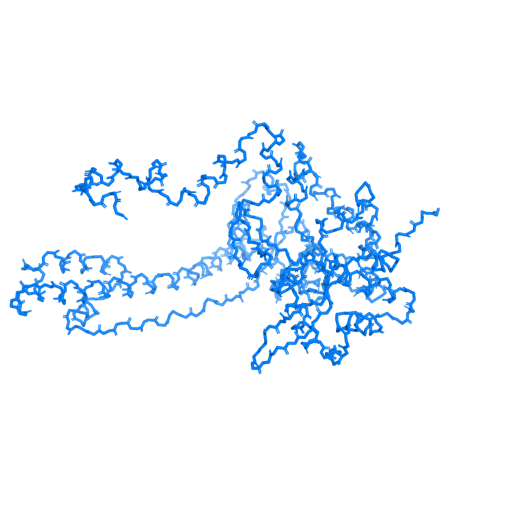 C C . ARG A 1 391 ? -26.910 -14.747 1.892 1.00 69.81 391 ARG A C 1
ATOM 2821 O O . ARG A 1 391 ? -28.042 -14.434 1.552 1.00 69.81 391 ARG A O 1
ATOM 2828 N N . THR A 1 392 ? -26.673 -15.649 2.844 1.00 73.25 392 THR A N 1
ATOM 2829 C CA . THR A 1 392 ? -27.643 -16.319 3.708 1.00 73.25 392 THR A CA 1
ATOM 2830 C C . THR A 1 392 ? -26.995 -16.510 5.074 1.00 73.25 392 THR A C 1
ATOM 2832 O O . THR A 1 392 ? -25.773 -16.663 5.172 1.00 73.25 392 THR A O 1
ATOM 2835 N N . LEU A 1 393 ? -27.814 -16.511 6.121 1.00 72.69 393 LEU A N 1
ATOM 2836 C CA . LEU A 1 393 ? -27.390 -16.775 7.492 1.00 72.69 393 LEU A CA 1
ATOM 2837 C C . LEU A 1 393 ? -27.301 -18.284 7.791 1.00 72.69 393 LEU A C 1
ATOM 2839 O O . LEU A 1 393 ? -26.884 -18.682 8.877 1.00 72.69 393 LEU A O 1
ATOM 2843 N N . VAL A 1 394 ? -27.666 -19.163 6.852 1.00 73.38 394 VAL A N 1
ATOM 2844 C CA . VAL A 1 394 ? -27.587 -20.616 7.057 1.00 73.38 394 VAL A CA 1
ATOM 2845 C C . VAL A 1 394 ? -26.123 -21.077 7.091 1.00 73.38 394 VAL A C 1
ATOM 2847 O O . VAL A 1 394 ? -25.441 -21.140 6.064 1.00 73.38 394 VAL A O 1
ATOM 2850 N N . GLY A 1 395 ? -25.651 -21.442 8.288 1.00 68.12 395 GLY A N 1
ATOM 2851 C CA . GLY A 1 395 ? -24.285 -21.918 8.529 1.00 68.12 395 GLY A CA 1
ATOM 2852 C C . GLY A 1 395 ? -23.216 -20.825 8.433 1.00 68.12 395 GLY A C 1
ATOM 2853 O O . GLY A 1 395 ? -22.064 -21.134 8.130 1.00 68.12 395 GLY A O 1
ATOM 2854 N N . ALA A 1 396 ? -23.595 -19.558 8.634 1.00 70.12 396 ALA A N 1
ATOM 2855 C CA . ALA A 1 396 ? -22.664 -18.437 8.647 1.00 70.12 396 ALA A CA 1
ATOM 2856 C C . ALA A 1 396 ? -21.787 -18.448 9.921 1.00 70.12 396 ALA A C 1
ATOM 2858 O O . ALA A 1 396 ? -22.289 -18.697 11.018 1.00 70.12 396 ALA A O 1
ATOM 2859 N N . PRO A 1 397 ? -20.473 -18.175 9.822 1.00 63.59 397 PRO A N 1
ATOM 2860 C CA . PRO A 1 397 ? -19.619 -18.076 11.000 1.00 63.59 397 PRO A CA 1
ATOM 2861 C C . PRO A 1 397 ? -20.016 -16.852 11.843 1.00 63.59 397 PRO A C 1
ATOM 2863 O O . PRO A 1 397 ? -20.005 -15.722 11.361 1.00 63.59 397 PRO A O 1
ATOM 2866 N N . GLY A 1 398 ? -20.363 -17.074 13.113 1.00 72.12 398 GLY A N 1
ATOM 2867 C CA . GLY A 1 398 ? -20.745 -16.020 14.060 1.00 72.12 398 GLY A CA 1
ATOM 2868 C C . GLY A 1 398 ? -22.254 -15.937 14.294 1.00 72.12 398 GLY A C 1
ATOM 2869 O O . GLY A 1 398 ? -22.727 -16.399 15.329 1.00 72.12 398 GLY A O 1
ATOM 2870 N N . VAL A 1 399 ? -23.000 -15.347 13.355 1.00 73.44 399 VAL A N 1
ATOM 2871 C CA . VAL A 1 399 ? -24.466 -15.212 13.443 1.00 73.44 399 VAL A CA 1
ATOM 2872 C C . VAL A 1 399 ? -25.117 -16.106 12.394 1.00 73.44 399 VAL A C 1
ATOM 2874 O O . VAL A 1 399 ? -25.220 -15.728 11.231 1.00 73.44 399 VAL A O 1
ATOM 2877 N N . ASP A 1 400 ? -25.565 -17.289 12.810 1.00 83.50 400 ASP A N 1
ATOM 2878 C CA . ASP A 1 400 ? -26.378 -18.184 11.990 1.00 83.50 400 ASP A CA 1
ATOM 2879 C C . ASP A 1 400 ? -27.790 -18.365 12.566 1.00 83.50 400 ASP A C 1
ATOM 2881 O O . ASP A 1 400 ? -28.123 -17.878 13.650 1.00 83.50 400 ASP A O 1
ATOM 2885 N N . HIS A 1 401 ? -28.650 -19.091 11.845 1.00 84.06 401 HIS A N 1
ATOM 2886 C CA . HIS A 1 401 ? -30.014 -19.365 12.315 1.00 84.06 401 HIS A CA 1
ATOM 2887 C C . HIS A 1 401 ? -30.022 -20.113 13.662 1.00 84.06 401 HIS A C 1
ATOM 2889 O O . HIS A 1 401 ? -30.985 -20.002 14.414 1.00 84.06 401 HIS A O 1
ATOM 2895 N N . ALA A 1 402 ? -28.985 -20.888 13.999 1.00 83.31 402 ALA A N 1
ATOM 2896 C CA . ALA A 1 402 ? -28.909 -21.584 15.283 1.00 83.31 402 ALA A CA 1
ATOM 2897 C C . ALA A 1 402 ? -28.570 -20.620 16.437 1.00 83.31 402 ALA A C 1
ATOM 2899 O O . ALA A 1 402 ? -29.207 -20.662 17.494 1.00 83.31 402 ALA A O 1
ATOM 2900 N N . ALA A 1 403 ? -27.625 -19.706 16.221 1.00 83.06 403 ALA A N 1
ATOM 2901 C CA . ALA A 1 403 ? -27.277 -18.637 17.146 1.00 83.06 403 ALA A CA 1
ATOM 2902 C C . ALA A 1 403 ? -28.470 -17.696 17.372 1.00 83.06 403 ALA A C 1
ATOM 2904 O O . ALA A 1 403 ? -28.816 -17.405 18.516 1.00 83.06 403 ALA A O 1
ATOM 2905 N N . LEU A 1 404 ? -29.170 -17.297 16.306 1.00 85.81 404 LEU A N 1
ATOM 2906 C CA . LEU A 1 404 ? -30.353 -16.436 16.400 1.00 85.81 404 LEU A CA 1
ATOM 2907 C C . LEU A 1 404 ? -31.514 -17.109 17.144 1.00 85.81 404 LEU A C 1
ATOM 2909 O O . LEU A 1 404 ? -32.128 -16.481 18.007 1.00 85.81 404 LEU A O 1
ATOM 2913 N N . ARG A 1 405 ? -31.760 -18.407 16.921 1.00 86.12 405 ARG A N 1
ATOM 2914 C CA . ARG A 1 405 ? -32.741 -19.168 17.721 1.00 86.12 405 ARG A CA 1
ATOM 2915 C C . ARG A 1 405 ? -32.394 -19.187 19.207 1.00 86.12 405 ARG A C 1
ATOM 2917 O O . ARG A 1 405 ? -33.282 -19.068 20.046 1.00 86.12 405 ARG A O 1
ATOM 2924 N N . THR A 1 406 ? -31.109 -19.279 19.547 1.00 86.62 406 THR A N 1
ATOM 2925 C CA . THR A 1 406 ? -30.643 -19.227 20.946 1.00 86.62 406 THR A CA 1
ATOM 2926 C C . THR A 1 406 ? -30.929 -17.864 21.595 1.00 86.62 406 THR A C 1
ATOM 2928 O O . THR A 1 406 ? -31.106 -17.778 22.809 1.00 86.62 406 THR A O 1
ATOM 2931 N N . HIS A 1 407 ? -31.047 -16.808 20.787 1.00 84.62 407 HIS A N 1
ATOM 2932 C CA . HIS A 1 407 ? -31.434 -15.463 21.211 1.00 84.62 407 HIS A CA 1
ATOM 2933 C C . HIS A 1 407 ? -32.940 -15.166 21.081 1.00 84.62 407 HIS A C 1
ATOM 2935 O O . HIS A 1 407 ? -33.351 -14.039 21.348 1.00 84.62 407 HIS A O 1
ATOM 2941 N N . GLY A 1 408 ? -33.766 -16.166 20.748 1.00 86.31 408 GLY A N 1
ATOM 2942 C CA . GLY A 1 408 ? -35.229 -16.069 20.779 1.00 86.31 408 GLY A CA 1
ATOM 2943 C C . GLY A 1 408 ? -35.911 -15.748 19.447 1.00 86.31 408 GLY A C 1
ATOM 2944 O O . GLY A 1 408 ? -37.122 -15.551 19.451 1.00 86.31 408 GLY A O 1
ATOM 2945 N N . PHE A 1 409 ? -35.178 -15.721 18.329 1.00 83.81 409 PHE A N 1
ATOM 2946 C CA . PHE A 1 409 ? -35.770 -15.547 16.997 1.00 83.81 409 PHE A CA 1
ATOM 2947 C C . PHE A 1 409 ? -36.531 -16.808 16.553 1.00 83.81 409 PHE A C 1
ATOM 2949 O O . PHE A 1 409 ? -36.048 -17.932 16.724 1.00 83.81 409 PHE A O 1
ATOM 2956 N N . THR A 1 410 ? -37.719 -16.617 15.979 1.00 85.69 410 THR A N 1
ATOM 2957 C CA . THR A 1 410 ? -38.614 -17.679 15.490 1.00 85.69 410 THR A CA 1
ATOM 2958 C C . THR A 1 410 ? -38.340 -18.041 14.029 1.00 85.69 410 THR A C 1
ATOM 2960 O O . THR A 1 410 ? -37.777 -17.250 13.282 1.00 85.69 410 THR A O 1
ATOM 2963 N N . ASP A 1 411 ? -38.763 -19.229 13.581 1.00 79.06 411 ASP A N 1
ATOM 2964 C CA . ASP A 1 411 ? -38.517 -19.671 12.196 1.00 79.06 411 ASP A CA 1
ATOM 2965 C C . ASP A 1 411 ? -39.165 -18.742 11.149 1.00 79.06 411 ASP A C 1
ATOM 2967 O O . ASP A 1 411 ? -38.580 -18.512 10.098 1.00 79.06 411 ASP A O 1
ATOM 2971 N N . VAL A 1 412 ? -40.306 -18.118 11.468 1.00 78.44 412 VAL A N 1
ATOM 2972 C CA . VAL A 1 412 ? -40.965 -17.130 10.590 1.00 78.44 412 VAL A CA 1
ATOM 2973 C C . VAL A 1 412 ? -40.122 -15.858 10.432 1.00 78.44 412 VAL A C 1
ATOM 2975 O O . VAL A 1 412 ? -40.108 -15.261 9.362 1.00 78.44 412 VAL A O 1
ATOM 2978 N N . GLU A 1 413 ? -39.394 -15.454 11.475 1.00 73.62 413 GLU A N 1
ATOM 2979 C CA . GLU A 1 413 ? -38.483 -14.299 11.443 1.00 73.62 413 GLU A CA 1
ATOM 2980 C C . GLU A 1 413 ? -37.146 -14.617 10.754 1.00 73.62 413 GLU A C 1
ATOM 2982 O O . GLU A 1 413 ? -36.394 -13.701 10.438 1.00 73.62 413 GLU A O 1
ATOM 2987 N N . LEU A 1 414 ? -36.842 -15.901 10.529 1.00 76.25 414 LEU A N 1
ATOM 2988 C CA . LEU A 1 414 ? -35.607 -16.378 9.894 1.00 76.25 414 LEU A CA 1
ATOM 2989 C C . LEU A 1 414 ? -35.799 -16.795 8.423 1.00 76.25 414 LEU A C 1
ATOM 2991 O O . LEU A 1 414 ? -34.814 -17.077 7.743 1.00 76.25 414 LEU A O 1
ATOM 2995 N N . GLU A 1 415 ? -37.042 -16.887 7.944 1.00 69.38 415 GLU A N 1
ATOM 2996 C CA . GLU A 1 415 ? -37.396 -17.251 6.560 1.00 69.38 415 GLU A CA 1
ATOM 2997 C C . GLU A 1 415 ? -37.693 -16.040 5.651 1.00 69.38 415 GLU A C 1
ATOM 2999 O O . GLU A 1 415 ? -37.833 -16.223 4.438 1.00 69.38 415 GLU A O 1
ATOM 3004 N N . GLY A 1 416 ? -37.791 -14.830 6.216 1.00 56.97 416 GLY A N 1
ATOM 3005 C CA . GLY A 1 416 ? -37.917 -13.562 5.480 1.00 56.97 416 GLY A CA 1
ATOM 3006 C C . GLY A 1 416 ? -36.566 -12.945 5.155 1.00 56.97 416 GLY A C 1
ATOM 3007 O O . GLY A 1 416 ? -36.468 -12.338 4.065 1.00 56.97 416 GLY A O 1
#

Sequence (416 aa):
MRPQPRFAVLATAVRRSVREIERAGRLIEVLTPEDWSDARTEAWVDWAAAQDLPLDGEDLISEASRTFAARHCPDEGVAAELAATLRLGLATPASPQSVAASDALILSDPAAARWLKAETARRRAQRLSAGAVAAVAAALAAVSEAVSRCEGPRGDCADPAHNPALARAALTARRAGASDADILRAVEGESFEAAPLPVPVVAPYAAVADRDLIASGAPEALLAAEGALDGDLVLTFDPESAELTAEAARGAGVLISLTALRDLTGEAFEAALADLTALWADVLSNDGTVPVSIGMADLGDVVLAEGATDPLARAAALGRLVTESACGPISLFVEDREAKLRLGASPLTALDCFETADGEVVNRLRPALASAIAAAAGDVESAERHLLGRRTLVGAPGVDHAALRTHGFTDVELEG

pLDDT: mean 89.98, std 7.68, range [38.22, 98.19]

Secondary structure (DSSP, 8-state):
------HHHHHHHS-EEEEEEEETTEEEEEEEETT--HHHHHHHHHHHHHTT---SSTTHHHHHHHHHHHHH-S-HHHHHHHHHHHHTTSEEEEPBPP--SSPPEETTSHHHHHHHHHHHHHHHHHHHHHHHHHHHHHHHHHHHHHHHT--S-HHHHT-TTT-HHHHHHHHHHHHHT--HHHHHHHHHT------PPPPP--PPEEEE--HHHHHTT-HHHHHHHHHHHTT-EEEESSHHHHHHHHHHTTS-EEEEEHHHHHHHHGGGHHHHHHHHHHHHHHHHSTTTTS-EEEEEETHHHHHHHTT-SSHHHHHHHHHHHHHHHSSS-EE--B--HHHHHHHT---S-SEEEEE-TTS-EEEEE-HHHHHHHHHTT--HHHHHHHHH--SS-TT-SSS-HHHHHHTT--HHHH--